Protein 4ROC (pdb70)

B-factor: mean 62.16, std 26.61, range [29.13, 168.46]

InterPro domains:
  IPR000812 Transcription factor TFIIB [PTHR11618] (6-241)
  IPR013137 Zinc finger, TFIIB-type [PF08271] (6-37)
  IPR013137 Zinc finger, TFIIB-type [PS51134] (2-36)
  IPR036915 Cyclin-like superfamily [SSF47954] (71-166)
  IPR054078 BRF2-like, C-terminal [PF21886] (168-305)

GO terms:
  GO:0001006 RNA polymerase III type 3 promoter sequence-specific DNA binding (F, IDA)
  GO:0034599 cellular response to oxidative stress (P, IMP)
  GO:0000126 transcription factor TFIIIB complex (C, IMP)
  GO:0006359 regulation of transcription by RNA polymerase III (P, IMP)
  GO:0005654 nucleoplasm (C, TAS)
  GO:0005515 protein binding (F, IPI)
  GO:0005730 nucleolus (C, IDA)
  GO:0045945 positive regulation of transcription by RNA polymerase III (P, IDA)

Structure (mmCIF, N/CA/C/O backbone):
data_4ROC
#
_entry.id   4ROC
#
_cell.length_a   77.276
_cell.length_b   89.911
_cell.length_c   102.462
_cell.angle_alpha   90.00
_cell.angle_beta   90.00
_cell.angle_gamma   90.00
#
_symmetry.space_group_name_H-M   'P 21 21 21'
#
loop_
_entity.id
_entity.type
_entity.pdbx_description
1 polymer 'Transcription factor IIIB 50 kDa subunit'
2 polymer 'TATA-box-binding protein'
3 polymer 'Template strand'
4 polymer 'Non-template strand'
5 non-polymer 'MAGNESIUM ION'
6 water water
#
loop_
_atom_site.group_PDB
_atom_site.id
_atom_site.type_symbol
_atom_site.label_atom_id
_atom_site.label_alt_id
_atom_site.label_comp_id
_atom_site.label_asym_id
_atom_site.label_entity_id
_atom_site.label_seq_id
_atom_site.pdbx_PDB_ins_code
_atom_site.Cartn_x
_atom_site.Cartn_y
_atom_site.Cartn_z
_atom_site.occupancy
_atom_site.B_iso_or_equiv
_atom_site.auth_seq_id
_atom_site.auth_comp_id
_atom_site.auth_asym_id
_atom_site.auth_atom_id
_atom_site.pdbx_PDB_model_num
ATOM 1 N N . VAL A 1 6 ? -14.995 -8.052 1.240 1.00 110.72 65 VAL A N 1
ATOM 2 C CA . VAL A 1 6 ? -16.069 -7.736 0.298 1.00 113.93 65 VAL A CA 1
ATOM 3 C C . VAL A 1 6 ? -16.491 -6.242 0.445 1.00 115.67 65 VAL A C 1
ATOM 4 O O . VAL A 1 6 ? -17.136 -5.700 -0.456 1.00 117.61 65 VAL A O 1
ATOM 8 N N . SER A 1 7 ? -16.092 -5.587 1.562 1.00 108.03 66 SER A N 1
ATOM 9 C CA . SER A 1 7 ? -16.385 -4.182 1.891 1.00 105.60 66 SER A CA 1
ATOM 10 C C . SER A 1 7 ? -15.895 -3.220 0.793 1.00 106.85 66 SER A C 1
ATOM 11 O O . SER A 1 7 ? -14.756 -3.349 0.332 1.00 105.17 66 SER A O 1
ATOM 14 N N . ARG A 1 8 ? -16.757 -2.254 0.391 1.00 102.45 67 ARG A N 1
ATOM 15 C CA . ARG A 1 8 ? -16.467 -1.250 -0.644 1.00 101.28 67 ARG A CA 1
ATOM 16 C C . ARG A 1 8 ? -15.211 -0.420 -0.312 1.00 98.33 67 ARG A C 1
ATOM 17 O O . ARG A 1 8 ? -14.431 -0.115 -1.217 1.00 97.48 67 ARG A O 1
ATOM 25 N N . SER A 1 9 ? -15.004 -0.085 0.976 1.00 89.85 68 SER A N 1
ATOM 26 C CA . SER A 1 9 ? -13.826 0.669 1.408 1.00 85.41 68 SER A CA 1
ATOM 27 C C . SER A 1 9 ? -12.578 -0.234 1.477 1.00 85.96 68 SER A C 1
ATOM 28 O O . SER A 1 9 ? -11.461 0.282 1.400 1.00 83.60 68 SER A O 1
ATOM 31 N N . GLN A 1 10 ? -12.769 -1.568 1.634 1.00 82.51 69 GLN A N 1
ATOM 32 C CA . GLN A 1 10 ? -11.670 -2.544 1.681 1.00 80.70 69 GLN A CA 1
ATOM 33 C C . GLN A 1 10 ? -11.158 -2.806 0.262 1.00 83.58 69 GLN A C 1
ATOM 34 O O . GLN A 1 10 ? -9.941 -2.818 0.049 1.00 80.76 69 GLN A O 1
ATOM 40 N N . GLN A 1 11 ? -12.095 -2.996 -0.700 1.00 81.74 70 GLN A N 1
ATOM 41 C CA . GLN A 1 11 ? -11.816 -3.217 -2.124 1.00 83.12 70 GLN A CA 1
ATOM 42 C C . GLN A 1 11 ? -11.040 -2.027 -2.688 1.00 82.53 70 GLN A C 1
ATOM 43 O O . GLN A 1 11 ? -10.038 -2.219 -3.373 1.00 81.16 70 GLN A O 1
ATOM 49 N N . ARG A 1 12 ? -11.489 -0.800 -2.351 1.00 77.56 71 ARG A N 1
ATOM 50 C CA . ARG A 1 12 ? -10.867 0.470 -2.743 1.00 76.34 71 ARG A CA 1
ATOM 51 C C . ARG A 1 12 ? -9.456 0.580 -2.140 1.00 75.31 71 ARG A C 1
ATOM 52 O O . ARG A 1 12 ? -8.542 1.042 -2.819 1.00 74.89 71 ARG A O 1
ATOM 60 N N . GLY A 1 13 ? -9.306 0.129 -0.889 1.00 68.51 72 GLY A N 1
ATOM 61 C CA . GLY A 1 13 ? -8.045 0.116 -0.155 1.00 63.99 72 GLY A CA 1
ATOM 62 C C . GLY A 1 13 ? -7.020 -0.826 -0.759 1.00 67.59 72 GLY A C 1
ATOM 63 O O . GLY A 1 13 ? -5.865 -0.434 -0.957 1.00 64.51 72 GLY A O 1
ATOM 64 N N . LEU A 1 14 ? -7.444 -2.069 -1.097 1.00 67.20 73 LEU A N 1
ATOM 65 C CA . LEU A 1 14 ? -6.570 -3.089 -1.704 1.00 68.12 73 LEU A CA 1
ATOM 66 C C . LEU A 1 14 ? -6.086 -2.645 -3.086 1.00 72.29 73 LEU A C 1
ATOM 67 O O . LEU A 1 14 ? -4.924 -2.875 -3.430 1.00 70.24 73 LEU A O 1
ATOM 72 N N . ARG A 1 15 ? -6.965 -1.955 -3.843 1.00 70.59 74 ARG A N 1
ATOM 73 C CA . ARG A 1 15 ? -6.648 -1.398 -5.157 1.00 72.08 74 ARG A CA 1
ATOM 74 C C . ARG A 1 15 ? -5.633 -0.270 -5.002 1.00 72.05 74 ARG A C 1
ATOM 75 O O . ARG A 1 15 ? -4.689 -0.205 -5.780 1.00 72.04 74 ARG A O 1
ATOM 83 N N . ARG A 1 16 ? -5.805 0.590 -3.977 1.00 65.54 75 ARG A N 1
ATOM 84 C CA . ARG A 1 16 ? -4.891 1.696 -3.699 1.00 63.23 75 ARG A CA 1
ATOM 85 C C . ARG A 1 16 ? -3.507 1.174 -3.272 1.00 63.61 75 ARG A C 1
ATOM 86 O O . ARG A 1 16 ? -2.497 1.772 -3.648 1.00 62.98 75 ARG A O 1
ATOM 94 N N . VAL A 1 17 ? -3.465 0.055 -2.509 1.00 57.39 76 VAL A N 1
ATOM 95 C CA . VAL A 1 17 ? -2.218 -0.581 -2.046 1.00 54.81 76 VAL A CA 1
ATOM 96 C C . VAL A 1 17 ? -1.374 -0.984 -3.266 1.00 60.48 76 VAL A C 1
ATOM 97 O O . VAL A 1 17 ? -0.195 -0.625 -3.341 1.00 57.62 76 VAL A O 1
ATOM 101 N N . ARG A 1 18 ? -2.013 -1.681 -4.236 1.00 62.06 77 ARG A N 1
ATOM 102 C CA . ARG A 1 18 ? -1.407 -2.160 -5.481 1.00 65.24 77 ARG A CA 1
ATOM 103 C C . ARG A 1 18 ? -0.903 -0.997 -6.347 1.00 71.96 77 ARG A C 1
ATOM 104 O O . ARG A 1 18 ? 0.211 -1.075 -6.878 1.00 72.39 77 ARG A O 1
ATOM 112 N N . ASP A 1 19 ? -1.709 0.085 -6.462 1.00 69.18 78 ASP A N 1
ATOM 113 C CA . ASP A 1 19 ? -1.359 1.277 -7.238 1.00 70.05 78 ASP A CA 1
ATOM 114 C C . ASP A 1 19 ? -0.154 1.991 -6.627 1.00 69.64 78 ASP A C 1
ATOM 115 O O . ASP A 1 19 ? 0.695 2.471 -7.380 1.00 70.73 78 ASP A O 1
ATOM 120 N N . LEU A 1 20 ? -0.056 2.032 -5.277 1.00 61.35 79 LEU A N 1
ATOM 121 C CA . LEU A 1 20 ? 1.073 2.675 -4.598 1.00 57.81 79 LEU A CA 1
ATOM 122 C C . LEU A 1 20 ? 2.374 1.908 -4.881 1.00 61.73 79 LEU A C 1
ATOM 123 O O . LEU A 1 20 ? 3.370 2.541 -5.242 1.00 62.01 79 LEU A O 1
ATOM 128 N N . CYS A 1 21 ? 2.342 0.557 -4.798 1.00 57.61 80 CYS A N 1
ATOM 129 C CA . CYS A 1 21 ? 3.492 -0.316 -5.085 1.00 57.54 80 CYS A CA 1
ATOM 130 C C . CYS A 1 21 ? 3.998 -0.137 -6.533 1.00 64.65 80 CYS A C 1
ATOM 131 O O . CYS A 1 21 ? 5.210 -0.131 -6.761 1.00 63.75 80 CYS A O 1
ATOM 134 N N . ARG A 1 22 ? 3.073 0.014 -7.497 1.00 65.22 81 ARG A N 1
ATOM 135 C CA . ARG A 1 22 ? 3.411 0.165 -8.916 1.00 69.03 81 ARG A CA 1
ATOM 136 C C . ARG A 1 22 ? 4.012 1.551 -9.196 1.00 73.48 81 ARG A C 1
ATOM 137 O O . ARG A 1 22 ? 4.967 1.654 -9.964 1.00 75.24 81 ARG A O 1
ATOM 145 N N . VAL A 1 23 ? 3.489 2.594 -8.537 1.00 68.32 82 VAL A N 1
ATOM 146 C CA . VAL A 1 23 ? 3.979 3.972 -8.642 1.00 68.83 82 VAL A CA 1
ATOM 147 C C . VAL A 1 23 ? 5.408 4.054 -8.061 1.00 68.01 82 VAL A C 1
ATOM 148 O O . VAL A 1 23 ? 6.285 4.691 -8.654 1.00 68.30 82 VAL A O 1
ATOM 152 N N . LEU A 1 24 ? 5.640 3.352 -6.940 1.00 60.66 83 LEU A N 1
ATOM 153 C CA . LEU A 1 24 ? 6.929 3.307 -6.251 1.00 58.22 83 LEU A CA 1
ATOM 154 C C . LEU A 1 24 ? 7.962 2.411 -6.947 1.00 63.10 83 LEU A C 1
ATOM 155 O O . LEU A 1 24 ? 9.129 2.451 -6.559 1.00 61.23 83 LEU A O 1
ATOM 160 N N . GLN A 1 25 ? 7.549 1.631 -7.980 1.00 63.18 84 GLN A N 1
ATOM 161 C CA . GLN A 1 25 ? 8.383 0.708 -8.772 1.00 65.98 84 GLN A CA 1
ATOM 162 C C . GLN A 1 25 ? 9.096 -0.324 -7.869 1.00 68.72 84 GLN A C 1
ATOM 163 O O . GLN A 1 25 ? 10.264 -0.674 -8.085 1.00 70.50 84 GLN A O 1
ATOM 169 N N . LEU A 1 26 ? 8.361 -0.806 -6.856 1.00 61.57 85 LEU A N 1
ATOM 170 C CA . LEU A 1 26 ? 8.801 -1.804 -5.888 1.00 58.74 85 LEU A CA 1
ATOM 171 C C . LEU A 1 26 ? 8.954 -3.179 -6.538 1.00 67.39 85 LEU A C 1
ATOM 172 O O . LEU A 1 26 ? 8.192 -3.471 -7.470 1.00 69.84 85 LEU A O 1
ATOM 177 N N . PRO A 1 27 ? 9.828 -4.078 -6.004 1.00 65.09 86 PRO A N 1
ATOM 178 C CA . PRO A 1 27 ? 9.905 -5.450 -6.545 1.00 68.52 86 PRO A CA 1
ATOM 179 C C . PRO A 1 27 ? 8.528 -6.153 -6.515 1.00 75.53 86 PRO A C 1
ATOM 180 O O . PRO A 1 27 ? 7.669 -5.749 -5.715 1.00 73.47 86 PRO A O 1
ATOM 184 N N . PRO A 1 28 ? 8.270 -7.148 -7.415 1.00 75.85 87 PRO A N 1
ATOM 185 C CA . PRO A 1 28 ? 6.911 -7.735 -7.523 1.00 77.24 87 PRO A CA 1
ATOM 186 C C . PRO A 1 28 ? 6.316 -8.377 -6.262 1.00 77.92 87 PRO A C 1
ATOM 187 O O . PRO A 1 28 ? 5.090 -8.368 -6.116 1.00 78.06 87 PRO A O 1
ATOM 191 N N . THR A 1 29 ? 7.160 -8.923 -5.370 1.00 71.47 88 THR A N 1
ATOM 192 C CA . THR A 1 29 ? 6.743 -9.619 -4.142 1.00 69.34 88 THR A CA 1
ATOM 193 C C . THR A 1 29 ? 6.155 -8.694 -3.076 1.00 68.04 88 THR A C 1
ATOM 194 O O . THR A 1 29 ? 5.388 -9.156 -2.226 1.00 67.51 88 THR A O 1
ATOM 198 N N . PHE A 1 30 ? 6.541 -7.406 -3.094 1.00 60.76 89 PHE A N 1
ATOM 199 C CA . PHE A 1 30 ? 6.122 -6.405 -2.108 1.00 56.32 89 PHE A CA 1
ATOM 200 C C . PHE A 1 30 ? 4.598 -6.176 -2.102 1.00 59.47 89 PHE A C 1
ATOM 201 O O . PHE A 1 30 ? 4.004 -6.070 -1.027 1.00 57.64 89 PHE A O 1
ATOM 209 N N . GLU A 1 31 ? 3.982 -6.117 -3.290 1.00 58.86 90 GLU A N 1
ATOM 210 C CA . GLU A 1 31 ? 2.544 -5.895 -3.493 1.00 60.44 90 GLU A CA 1
ATOM 211 C C . GLU A 1 31 ? 1.673 -6.883 -2.681 1.00 63.01 90 GLU A C 1
ATOM 212 O O . GLU A 1 31 ? 0.813 -6.440 -1.924 1.00 60.46 90 GLU A O 1
ATOM 218 N N . ASP A 1 32 ? 1.927 -8.201 -2.827 1.00 59.99 91 ASP A N 1
ATOM 219 C CA . ASP A 1 32 ? 1.210 -9.280 -2.147 1.00 61.20 91 ASP A CA 1
ATOM 220 C C . ASP A 1 32 ? 1.256 -9.152 -0.608 1.00 61.63 91 ASP A C 1
ATOM 221 O O . ASP A 1 32 ? 0.204 -9.209 0.039 1.00 60.87 91 ASP A O 1
ATOM 226 N N . THR A 1 33 ? 2.463 -8.933 -0.040 1.00 55.10 92 THR A N 1
ATOM 227 C CA . THR A 1 33 ? 2.711 -8.786 1.396 1.00 51.61 92 THR A CA 1
ATOM 228 C C . THR A 1 33 ? 1.930 -7.596 1.976 1.00 52.99 92 THR A C 1
ATOM 229 O O . THR A 1 33 ? 1.328 -7.724 3.040 1.00 51.95 92 THR A O 1
ATOM 233 N N . ALA A 1 34 ? 1.957 -6.448 1.277 1.00 48.25 93 ALA A N 1
ATOM 234 C CA . ALA A 1 34 ? 1.284 -5.229 1.693 1.00 46.32 93 ALA A CA 1
ATOM 235 C C . ALA A 1 34 ? -0.240 -5.384 1.632 1.00 49.35 93 ALA A C 1
ATOM 236 O O . ALA A 1 34 ? -0.923 -4.869 2.513 1.00 46.26 93 ALA A O 1
ATOM 238 N N . VAL A 1 35 ? -0.756 -6.118 0.626 1.00 50.25 94 VAL A N 1
ATOM 239 C CA . VAL A 1 35 ? -2.191 -6.408 0.441 1.00 53.16 94 VAL A CA 1
ATOM 240 C C . VAL A 1 35 ? -2.675 -7.281 1.630 1.00 60.41 94 VAL A C 1
ATOM 241 O O . VAL A 1 35 ? -3.768 -7.056 2.165 1.00 61.29 94 VAL A O 1
ATOM 245 N N . ALA A 1 36 ? -1.851 -8.280 2.022 1.00 57.10 95 ALA A N 1
ATOM 246 C CA . ALA A 1 36 ? -2.154 -9.194 3.122 1.00 57.43 95 ALA A CA 1
ATOM 247 C C . ALA A 1 36 ? -2.170 -8.453 4.468 1.00 58.43 95 ALA A C 1
ATOM 248 O O . ALA A 1 36 ? -2.985 -8.798 5.326 1.00 59.26 95 ALA A O 1
ATOM 250 N N . TYR A 1 37 ? -1.302 -7.424 4.643 1.00 51.78 96 TYR A N 1
ATOM 251 C CA . TYR A 1 37 ? -1.263 -6.622 5.872 1.00 50.00 96 TYR A CA 1
ATOM 252 C C . TYR A 1 37 ? -2.516 -5.761 5.990 1.00 53.74 96 TYR A C 1
ATOM 253 O O . TYR A 1 37 ? -3.057 -5.617 7.087 1.00 52.75 96 TYR A O 1
ATOM 262 N N . TYR A 1 38 ? -2.977 -5.196 4.856 1.00 50.52 97 TYR A N 1
ATOM 263 C CA . TYR A 1 38 ? -4.183 -4.372 4.793 1.00 50.29 97 TYR A CA 1
ATOM 264 C C . TYR A 1 38 ? -5.415 -5.226 5.139 1.00 55.57 97 TYR A C 1
ATOM 265 O O . TYR A 1 38 ? -6.293 -4.757 5.881 1.00 55.39 97 TYR A O 1
ATOM 274 N N . GLN A 1 39 ? -5.453 -6.487 4.639 1.00 53.08 98 GLN A N 1
ATOM 275 C CA . GLN A 1 39 ? -6.535 -7.448 4.905 1.00 56.01 98 GLN A CA 1
ATOM 276 C C . GLN A 1 39 ? -6.547 -7.832 6.384 1.00 60.35 98 GLN A C 1
ATOM 277 O O . GLN A 1 39 ? -7.608 -7.851 7.004 1.00 61.08 98 GLN A O 1
ATOM 283 N N . GLN A 1 40 ? -5.358 -8.124 6.945 1.00 56.29 99 GLN A N 1
ATOM 284 C CA . GLN A 1 40 ? -5.146 -8.471 8.353 1.00 56.68 99 GLN A CA 1
ATOM 285 C C . GLN A 1 40 ? -5.651 -7.336 9.254 1.00 61.30 99 GLN A C 1
ATOM 286 O O . GLN A 1 40 ? -6.360 -7.590 10.231 1.00 63.05 99 GLN A O 1
ATOM 292 N N . ALA A 1 41 ? -5.305 -6.083 8.885 1.00 55.40 100 ALA A N 1
ATOM 293 C CA . ALA A 1 41 ? -5.718 -4.859 9.560 1.00 53.47 100 ALA A CA 1
ATOM 294 C C . ALA A 1 41 ? -7.221 -4.746 9.586 1.00 60.26 100 ALA A C 1
ATOM 295 O O . ALA A 1 41 ? -7.783 -4.528 10.653 1.00 59.88 100 ALA A O 1
ATOM 297 N N . TYR A 1 42 ? -7.877 -4.954 8.427 1.00 61.00 101 TYR A N 1
ATOM 298 C CA . TYR A 1 42 ? -9.328 -4.836 8.264 1.00 64.74 101 TYR A CA 1
ATOM 299 C C . TYR A 1 42 ? -10.153 -5.847 9.089 1.00 71.07 101 TYR A C 1
ATOM 300 O O . TYR A 1 42 ? -11.342 -5.598 9.308 1.00 72.61 101 TYR A O 1
ATOM 309 N N . ARG A 1 43 ? -9.540 -6.954 9.558 1.00 67.20 102 ARG A N 1
ATOM 310 C CA . ARG A 1 43 ? -10.239 -7.944 10.387 1.00 69.79 102 ARG A CA 1
ATOM 311 C C . ARG A 1 43 ? -10.502 -7.389 11.794 1.00 72.11 102 ARG A C 1
ATOM 312 O O . ARG A 1 43 ? -11.400 -7.868 12.474 1.00 74.35 102 ARG A O 1
ATOM 320 N N . HIS A 1 44 ? -9.720 -6.386 12.232 1.00 65.20 103 HIS A N 1
ATOM 321 C CA . HIS A 1 44 ? -9.915 -5.788 13.548 1.00 64.70 103 HIS A CA 1
ATOM 322 C C . HIS A 1 44 ? -11.034 -4.760 13.482 1.00 68.91 103 HIS A C 1
ATOM 323 O O . HIS A 1 44 ? -11.090 -3.964 12.538 1.00 67.71 103 HIS A O 1
ATOM 330 N N . SER A 1 45 ? -11.950 -4.819 14.471 1.00 66.92 104 SER A N 1
ATOM 331 C CA . SER A 1 45 ? -13.128 -3.960 14.605 1.00 67.92 104 SER A CA 1
ATOM 332 C C . SER A 1 45 ? -12.750 -2.467 14.710 1.00 67.86 104 SER A C 1
ATOM 333 O O . SER A 1 45 ? -13.456 -1.626 14.151 1.00 66.74 104 SER A O 1
ATOM 336 N N . GLY A 1 46 ? -11.638 -2.173 15.384 1.00 62.88 105 GLY A N 1
ATOM 337 C CA . GLY A 1 46 ? -11.106 -0.823 15.535 1.00 60.93 105 GLY A CA 1
ATOM 338 C C . GLY A 1 46 ? -10.736 -0.158 14.216 1.00 63.56 105 GLY A C 1
ATOM 339 O O . GLY A 1 46 ? -10.830 1.068 14.093 1.00 62.84 105 GLY A O 1
ATOM 340 N N . ILE A 1 47 ? -10.325 -0.970 13.214 1.00 59.56 106 ILE A N 1
ATOM 341 C CA . ILE A 1 47 ? -9.961 -0.524 11.857 1.00 57.39 106 ILE A CA 1
ATOM 342 C C . ILE A 1 47 ? -11.238 -0.452 11.001 1.00 62.60 106 ILE A C 1
ATOM 343 O O . ILE A 1 47 ? -11.434 0.528 10.283 1.00 61.68 106 ILE A O 1
ATOM 348 N N . ARG A 1 48 ? -12.108 -1.473 11.099 1.00 61.54 107 ARG A N 1
ATOM 349 C CA . ARG A 1 48 ? -13.386 -1.516 10.391 1.00 63.40 107 ARG A CA 1
ATOM 350 C C . ARG A 1 48 ? -14.255 -0.301 10.706 1.00 66.02 107 ARG A C 1
ATOM 351 O O . ARG A 1 48 ? -14.903 0.221 9.802 1.00 66.47 107 ARG A O 1
ATOM 359 N N . ALA A 1 49 ? -14.268 0.159 11.981 1.00 61.27 108 ALA A N 1
ATOM 360 C CA . ALA A 1 49 ? -15.091 1.305 12.404 1.00 60.95 108 ALA A CA 1
ATOM 361 C C . ALA A 1 49 ? -14.379 2.672 12.232 1.00 59.66 108 ALA A C 1
ATOM 362 O O . ALA A 1 49 ? -15.009 3.707 12.465 1.00 60.39 108 ALA A O 1
ATOM 364 N N . ALA A 1 50 ? -13.112 2.683 11.782 1.00 51.25 109 ALA A N 1
ATOM 365 C CA . ALA A 1 50 ? -12.327 3.915 11.615 1.00 48.77 109 ALA A CA 1
ATOM 366 C C . ALA A 1 50 ? -12.822 4.801 10.463 1.00 53.06 109 ALA A C 1
ATOM 367 O O . ALA A 1 50 ? -13.547 4.334 9.566 1.00 54.71 109 ALA A O 1
ATOM 369 N N . ARG A 1 51 ? -12.450 6.101 10.528 1.00 48.63 110 ARG A N 1
ATOM 370 C CA . ARG A 1 51 ? -12.760 7.119 9.509 1.00 50.04 110 ARG A CA 1
ATOM 371 C C . ARG A 1 51 ? -12.175 6.710 8.163 1.00 54.51 110 ARG A C 1
ATOM 372 O O . ARG A 1 51 ? -11.130 6.053 8.131 1.00 53.07 110 ARG A O 1
ATOM 380 N N . LEU A 1 52 ? -12.807 7.133 7.059 1.00 53.48 111 LEU A N 1
ATOM 381 C CA . LEU A 1 52 ? -12.305 6.818 5.719 1.00 53.67 111 LEU A CA 1
ATOM 382 C C . LEU A 1 52 ? -10.865 7.388 5.507 1.00 57.03 111 LEU A C 1
ATOM 383 O O . LEU A 1 52 ? -10.054 6.728 4.848 1.00 56.54 111 LEU A O 1
ATOM 388 N N . GLN A 1 53 ? -10.530 8.535 6.162 1.00 51.08 112 GLN A N 1
ATOM 389 C CA . GLN A 1 53 ? -9.216 9.179 6.116 1.00 48.93 112 GLN A CA 1
ATOM 390 C C . GLN A 1 53 ? -8.142 8.238 6.719 1.00 51.65 112 GLN A C 1
ATOM 391 O O . GLN A 1 53 ? -7.025 8.155 6.179 1.00 51.04 112 GLN A O 1
ATOM 397 N N . LYS A 1 54 ? -8.487 7.511 7.815 1.00 47.36 113 LYS A N 1
ATOM 398 C CA . LYS A 1 54 ? -7.572 6.544 8.439 1.00 45.23 113 LYS A CA 1
ATOM 399 C C . LYS A 1 54 ? -7.373 5.355 7.491 1.00 50.89 113 LYS A C 1
ATOM 400 O O . LYS A 1 54 ? -6.256 4.857 7.359 1.00 50.82 113 LYS A O 1
ATOM 406 N N . LYS A 1 55 ? -8.451 4.910 6.833 1.00 49.77 114 LYS A N 1
ATOM 407 C CA . LYS A 1 55 ? -8.428 3.789 5.890 1.00 50.22 114 LYS A CA 1
ATOM 408 C C . LYS A 1 55 ? -7.597 4.138 4.665 1.00 55.26 114 LYS A C 1
ATOM 409 O O . LYS A 1 55 ? -6.952 3.254 4.099 1.00 56.92 114 LYS A O 1
ATOM 415 N N . GLU A 1 56 ? -7.546 5.428 4.309 1.00 51.10 115 GLU A N 1
ATOM 416 C CA . GLU A 1 56 ? -6.719 5.952 3.222 1.00 51.49 115 GLU A CA 1
ATOM 417 C C . GLU A 1 56 ? -5.222 5.904 3.597 1.00 52.64 115 GLU A C 1
ATOM 418 O O . GLU A 1 56 ? -4.432 5.392 2.809 1.00 53.17 115 GLU A O 1
ATOM 424 N N . VAL A 1 57 ? -4.832 6.404 4.793 1.00 46.86 116 VAL A N 1
ATOM 425 C CA . VAL A 1 57 ? -3.424 6.396 5.216 1.00 45.21 116 VAL A CA 1
ATOM 426 C C . VAL A 1 57 ? -2.958 4.961 5.549 1.00 48.22 116 VAL A C 1
ATOM 427 O O . VAL A 1 57 ? -1.764 4.680 5.384 1.00 46.10 116 VAL A O 1
ATOM 431 N N . LEU A 1 58 ? -3.894 4.052 5.945 1.00 44.95 117 LEU A N 1
ATOM 432 C CA . LEU A 1 58 ? -3.589 2.644 6.260 1.00 44.28 117 LEU A CA 1
ATOM 433 C C . LEU A 1 58 ? -2.937 1.964 5.054 1.00 46.81 117 LEU A C 1
ATOM 434 O O . LEU A 1 58 ? -2.073 1.109 5.227 1.00 45.57 117 LEU A O 1
ATOM 439 N N . VAL A 1 59 ? -3.322 2.389 3.839 1.00 43.74 118 VAL A N 1
ATOM 440 C CA . VAL A 1 59 ? -2.741 1.933 2.571 1.00 45.10 118 VAL A CA 1
ATOM 441 C C . VAL A 1 59 ? -1.215 2.152 2.622 1.00 46.38 118 VAL A C 1
ATOM 442 O O . VAL A 1 59 ? -0.447 1.243 2.280 1.00 45.67 118 VAL A O 1
ATOM 446 N N . GLY A 1 60 ? -0.817 3.349 3.073 1.00 41.05 119 GLY A N 1
ATOM 447 C CA . GLY A 1 60 ? 0.579 3.757 3.180 1.00 39.61 119 GLY A CA 1
ATOM 448 C C . GLY A 1 60 ? 1.333 3.031 4.262 1.00 42.55 119 GLY A C 1
ATOM 449 O O . GLY A 1 60 ? 2.502 2.705 4.069 1.00 41.27 119 GLY A O 1
ATOM 450 N N . CYS A 1 61 ? 0.674 2.791 5.421 1.00 41.53 120 CYS A N 1
ATOM 451 C CA . CYS A 1 61 ? 1.250 2.067 6.572 1.00 41.53 120 CYS A CA 1
ATOM 452 C C . CYS A 1 61 ? 1.642 0.639 6.188 1.00 45.20 120 CYS A C 1
ATOM 453 O O . CYS A 1 61 ? 2.739 0.176 6.527 1.00 43.94 120 CYS A O 1
ATOM 456 N N . CYS A 1 62 ? 0.756 -0.047 5.468 1.00 42.76 121 CYS A N 1
ATOM 457 C CA . CYS A 1 62 ? 0.951 -1.431 5.038 1.00 43.86 121 CYS A CA 1
ATOM 458 C C . CYS A 1 62 ? 2.096 -1.572 4.024 1.00 44.51 121 CYS A C 1
ATOM 459 O O . CYS A 1 62 ? 2.872 -2.520 4.114 1.00 43.06 121 CYS A O 1
ATOM 462 N N . VAL A 1 63 ? 2.254 -0.590 3.130 1.00 40.39 122 VAL A N 1
ATOM 463 C CA . VAL A 1 63 ? 3.339 -0.569 2.146 1.00 40.89 122 VAL A CA 1
ATOM 464 C C . VAL A 1 63 ? 4.656 -0.212 2.856 1.00 43.27 122 VAL A C 1
ATOM 465 O O . VAL A 1 63 ? 5.677 -0.828 2.550 1.00 44.95 122 VAL A O 1
ATOM 469 N N . LEU A 1 64 ? 4.629 0.743 3.808 1.00 38.44 123 LEU A N 1
ATOM 470 C CA . LEU A 1 64 ? 5.811 1.147 4.569 1.00 37.89 123 LEU A CA 1
ATOM 471 C C . LEU A 1 64 ? 6.345 -0.016 5.398 1.00 41.04 123 LEU A C 1
ATOM 472 O O . LEU A 1 64 ? 7.541 -0.257 5.341 1.00 40.29 123 LEU A O 1
ATOM 477 N N . ILE A 1 65 ? 5.465 -0.764 6.116 1.00 39.27 124 ILE A N 1
ATOM 478 C CA . ILE A 1 65 ? 5.856 -1.942 6.903 1.00 39.29 124 ILE A CA 1
ATOM 479 C C . ILE A 1 65 ? 6.572 -2.959 5.977 1.00 42.45 124 ILE A C 1
ATOM 480 O O . ILE A 1 65 ? 7.643 -3.452 6.332 1.00 40.67 124 ILE A O 1
ATOM 485 N N . THR A 1 66 ? 5.986 -3.237 4.790 1.00 40.39 125 THR A N 1
ATOM 486 C CA . THR A 1 66 ? 6.560 -4.152 3.809 1.00 41.73 125 THR A CA 1
ATOM 487 C C . THR A 1 66 ? 7.970 -3.674 3.407 1.00 43.49 125 THR A C 1
ATOM 488 O O . THR A 1 66 ? 8.910 -4.473 3.425 1.00 43.51 125 THR A O 1
ATOM 492 N N . CYS A 1 67 ? 8.115 -2.369 3.101 1.00 38.85 126 CYS A N 1
ATOM 493 C CA . CYS A 1 67 ? 9.391 -1.764 2.710 1.00 38.30 126 CYS A CA 1
ATOM 494 C C . CYS A 1 67 ? 10.420 -1.809 3.820 1.00 39.97 126 CYS A C 1
ATOM 495 O O . CYS A 1 67 ? 11.580 -2.130 3.543 1.00 38.50 126 CYS A O 1
ATOM 498 N N . ARG A 1 68 ? 9.998 -1.575 5.071 1.00 37.79 127 ARG A N 1
ATOM 499 C CA . ARG A 1 68 ? 10.899 -1.646 6.229 1.00 37.84 127 ARG A CA 1
ATOM 500 C C . ARG A 1 68 ? 11.456 -3.055 6.456 1.00 42.30 127 ARG A C 1
ATOM 501 O O . ARG A 1 68 ? 12.637 -3.195 6.811 1.00 40.86 127 ARG A O 1
ATOM 509 N N . GLN A 1 69 ? 10.623 -4.107 6.210 1.00 40.44 128 GLN A N 1
ATOM 510 C CA . GLN A 1 69 ? 11.058 -5.487 6.389 1.00 40.81 128 GLN A CA 1
ATOM 511 C C . GLN A 1 69 ? 12.070 -5.867 5.310 1.00 44.17 128 GLN A C 1
ATOM 512 O O . GLN A 1 69 ? 12.976 -6.655 5.604 1.00 44.91 128 GLN A O 1
ATOM 518 N N . HIS A 1 70 ? 12.002 -5.228 4.115 1.00 39.51 129 HIS A N 1
ATOM 519 C CA . HIS A 1 70 ? 12.968 -5.503 3.035 1.00 41.19 129 HIS A CA 1
ATOM 520 C C . HIS A 1 70 ? 14.076 -4.430 2.922 1.00 44.81 129 HIS A C 1
ATOM 521 O O . HIS A 1 70 ? 14.798 -4.400 1.916 1.00 45.36 129 HIS A O 1
ATOM 528 N N . ASN A 1 71 ? 14.216 -3.556 3.933 1.00 40.58 130 ASN A N 1
ATOM 529 C CA . ASN A 1 71 ? 15.223 -2.476 3.949 1.00 40.45 130 ASN A CA 1
ATOM 530 C C . ASN A 1 71 ? 15.084 -1.506 2.750 1.00 44.52 130 ASN A C 1
ATOM 531 O O . ASN A 1 71 ? 16.075 -0.889 2.351 1.00 44.47 130 ASN A O 1
ATOM 536 N N . TRP A 1 72 ? 13.872 -1.407 2.159 1.00 41.56 131 TRP A N 1
ATOM 537 C CA . TRP A 1 72 ? 13.580 -0.486 1.058 1.00 43.21 131 TRP A CA 1
ATOM 538 C C . TRP A 1 72 ? 13.413 0.895 1.717 1.00 46.68 131 TRP A C 1
ATOM 539 O O . TRP A 1 72 ? 12.573 1.020 2.598 1.00 46.77 131 TRP A O 1
ATOM 550 N N . PRO A 1 73 ? 14.249 1.906 1.391 1.00 44.42 132 PRO A N 1
ATOM 551 C CA . PRO A 1 73 ? 14.267 3.152 2.187 1.00 43.61 132 PRO A CA 1
ATOM 552 C C . PRO A 1 73 ? 13.198 4.209 1.878 1.00 50.39 132 PRO A C 1
ATOM 553 O O . PRO A 1 73 ? 13.501 5.364 1.598 1.00 54.43 132 PRO A O 1
ATOM 557 N N . LEU A 1 74 ? 11.964 3.850 2.092 1.00 45.18 133 LEU A N 1
ATOM 558 C CA . LEU A 1 74 ? 10.836 4.732 1.907 1.00 43.43 133 LEU A CA 1
ATOM 559 C C . LEU A 1 74 ? 10.628 5.518 3.212 1.00 43.57 133 LEU A C 1
ATOM 560 O O . LEU A 1 74 ? 10.640 4.922 4.282 1.00 43.97 133 LEU A O 1
ATOM 565 N N . THR A 1 75 ? 10.507 6.853 3.147 1.00 38.61 134 THR A N 1
ATOM 566 C CA . THR A 1 75 ? 10.286 7.636 4.369 1.00 36.72 134 THR A CA 1
ATOM 567 C C . THR A 1 75 ? 8.786 7.871 4.549 1.00 40.20 134 THR A C 1
ATOM 568 O O . THR A 1 75 ? 8.027 7.802 3.577 1.00 37.43 134 THR A O 1
ATOM 572 N N . MET A 1 76 ? 8.365 8.174 5.788 1.00 39.07 135 MET A N 1
ATOM 573 C CA . MET A 1 76 ? 6.958 8.451 6.116 1.00 39.25 135 MET A CA 1
ATOM 574 C C . MET A 1 76 ? 6.493 9.698 5.404 1.00 44.96 135 MET A C 1
ATOM 575 O O . MET A 1 76 ? 5.364 9.725 4.907 1.00 45.09 135 MET A O 1
ATOM 580 N N . GLY A 1 77 ? 7.398 10.674 5.292 1.00 42.69 136 GLY A N 1
ATOM 581 C CA . GLY A 1 77 ? 7.184 11.949 4.612 1.00 43.19 136 GLY A CA 1
ATOM 582 C C . GLY A 1 77 ? 6.922 11.772 3.131 1.00 46.50 136 GLY A C 1
ATOM 583 O O . GLY A 1 77 ? 5.968 12.344 2.598 1.00 45.81 136 GLY A O 1
ATOM 584 N N . ALA A 1 78 ? 7.723 10.924 2.473 1.00 42.70 137 ALA A N 1
ATOM 585 C CA . ALA A 1 78 ? 7.579 10.639 1.052 1.00 44.47 137 ALA A CA 1
ATOM 586 C C . ALA A 1 78 ? 6.246 9.967 0.752 1.00 46.77 137 ALA A C 1
ATOM 587 O O . ALA A 1 78 ? 5.618 10.361 -0.223 1.00 48.20 137 ALA A O 1
ATOM 589 N N . ILE A 1 79 ? 5.811 8.982 1.572 1.00 43.80 138 ILE A N 1
ATOM 590 C CA . ILE A 1 79 ? 4.522 8.266 1.423 1.00 45.05 138 ILE A CA 1
ATOM 591 C C . ILE A 1 79 ? 3.354 9.244 1.518 1.00 48.02 138 ILE A C 1
ATOM 592 O O . ILE A 1 79 ? 2.453 9.186 0.672 1.00 49.92 138 ILE A O 1
ATOM 597 N N . CYS A 1 80 ? 3.368 10.125 2.548 1.00 43.96 139 CYS A N 1
ATOM 598 C CA . CYS A 1 80 ? 2.328 11.134 2.790 1.00 46.12 139 CYS A CA 1
ATOM 599 C C . CYS A 1 80 ? 2.253 12.152 1.661 1.00 49.92 139 CYS A C 1
ATOM 600 O O . CYS A 1 80 ? 1.164 12.672 1.411 1.00 50.73 139 CYS A O 1
ATOM 603 N N . THR A 1 81 ? 3.396 12.457 0.996 1.00 46.26 140 THR A N 1
ATOM 604 C CA . THR A 1 81 ? 3.424 13.392 -0.132 1.00 48.89 140 THR A CA 1
ATOM 605 C C . THR A 1 81 ? 2.691 12.733 -1.316 1.00 54.20 140 THR A C 1
ATOM 606 O O . THR A 1 81 ? 1.824 13.366 -1.913 1.00 55.34 140 THR A O 1
ATOM 610 N N . LEU A 1 82 ? 3.015 11.459 -1.618 1.00 50.20 141 LEU A N 1
ATOM 611 C CA . LEU A 1 82 ? 2.392 10.686 -2.700 1.00 52.36 141 LEU A CA 1
ATOM 612 C C . LEU A 1 82 ? 0.906 10.411 -2.457 1.00 55.73 141 LEU A C 1
ATOM 613 O O . LEU A 1 82 ? 0.153 10.302 -3.416 1.00 57.77 141 LEU A O 1
ATOM 618 N N . LEU A 1 83 ? 0.504 10.222 -1.193 1.00 49.84 142 LEU A N 1
ATOM 619 C CA . LEU A 1 83 ? -0.881 9.934 -0.858 1.00 49.28 142 LEU A CA 1
ATOM 620 C C . LEU A 1 83 ? -1.685 11.198 -0.575 1.00 52.43 142 LEU A C 1
ATOM 621 O O . LEU A 1 83 ? -2.893 11.086 -0.367 1.00 53.25 142 LEU A O 1
ATOM 626 N N . TYR A 1 84 ? -1.039 12.398 -0.563 1.00 48.54 143 TYR A N 1
ATOM 627 C CA . TYR A 1 84 ? -1.682 13.693 -0.247 1.00 48.10 143 TYR A CA 1
ATOM 628 C C . TYR A 1 84 ? -2.362 13.563 1.116 1.00 52.17 143 TYR A C 1
ATOM 629 O O . TYR A 1 84 ? -3.530 13.921 1.296 1.00 53.04 143 TYR A O 1
ATOM 638 N N . ALA A 1 85 ? -1.621 12.983 2.062 1.00 48.85 144 ALA A N 1
ATOM 639 C CA . ALA A 1 85 ? -2.084 12.660 3.407 1.00 47.81 144 ALA A CA 1
ATOM 640 C C . ALA A 1 85 ? -1.403 13.486 4.476 1.00 52.34 144 ALA A C 1
ATOM 641 O O . ALA A 1 85 ? -0.252 13.884 4.325 1.00 52.05 144 ALA A O 1
ATOM 643 N N . ASP A 1 86 ? -2.103 13.683 5.574 1.00 49.11 145 ASP A N 1
ATOM 644 C CA . ASP A 1 86 ? -1.628 14.401 6.739 1.00 48.73 145 ASP A CA 1
ATOM 645 C C . ASP A 1 86 ? -0.638 13.492 7.502 1.00 49.14 145 ASP A C 1
ATOM 646 O O . ASP A 1 86 ? -0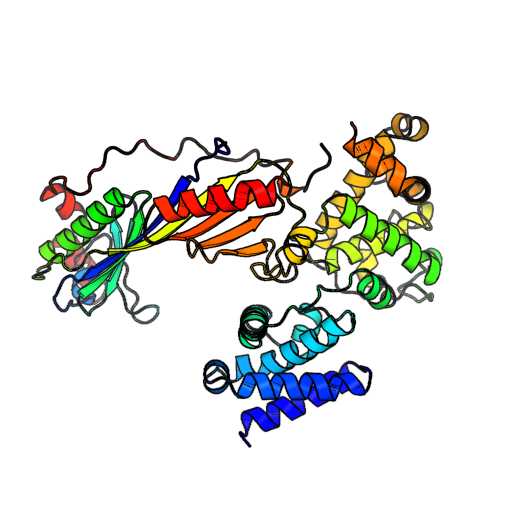.958 12.376 7.800 1.00 45.00 145 ASP A O 1
ATOM 651 N N . LEU A 1 87 ? 0.549 13.993 7.821 1.00 47.27 146 LEU A N 1
ATOM 652 C CA . LEU A 1 87 ? 1.581 13.204 8.495 1.00 46.54 146 LEU A CA 1
ATOM 653 C C . LEU A 1 87 ? 1.150 12.749 9.889 1.00 48.84 146 LEU A C 1
ATOM 654 O O . LEU A 1 87 ? 1.469 11.624 10.272 1.00 46.96 146 LEU A O 1
ATOM 659 N N . ASP A 1 88 ? 0.389 13.592 10.611 1.00 46.62 147 ASP A N 1
ATOM 660 C CA . ASP A 1 88 ? -0.113 13.303 11.951 1.00 46.04 147 ASP A CA 1
ATOM 661 C C . ASP A 1 88 ? -1.114 12.131 11.950 1.00 48.27 147 ASP A C 1
ATOM 662 O O . ASP A 1 88 ? -1.044 11.307 12.865 1.00 48.03 147 ASP A O 1
ATOM 667 N N A VAL A 1 89 ? -2.008 12.054 10.938 0.54 43.38 148 VAL A N 1
ATOM 668 N N B VAL A 1 89 ? -2.029 12.045 10.945 0.46 43.40 148 VAL A N 1
ATOM 669 C CA A VAL A 1 89 ? -2.977 10.961 10.774 0.54 42.36 148 VAL A CA 1
ATOM 670 C CA B VAL A 1 89 ? -2.975 10.919 10.866 0.46 42.32 148 VAL A CA 1
ATOM 671 C C A VAL A 1 89 ? -2.202 9.680 10.409 0.54 43.35 148 VAL A C 1
ATOM 672 C C B VAL A 1 89 ? -2.211 9.658 10.410 0.46 43.56 148 VAL A C 1
ATOM 673 O O A VAL A 1 89 ? -2.542 8.588 10.872 0.54 40.60 148 VAL A O 1
ATOM 674 O O B VAL A 1 89 ? -2.570 8.552 10.813 0.46 41.15 148 VAL A O 1
ATOM 681 N N . PHE A 1 90 ? -1.136 9.830 9.604 1.00 40.81 149 PHE A N 1
ATOM 682 C CA . PHE A 1 90 ? -0.283 8.714 9.211 1.00 40.17 149 PHE A CA 1
ATOM 683 C C . PHE A 1 90 ? 0.419 8.173 10.462 1.00 45.57 149 PHE A C 1
ATOM 684 O O . PHE A 1 90 ? 0.460 6.962 10.641 1.00 44.75 149 PHE A O 1
ATOM 692 N N . SER A 1 91 ? 0.937 9.086 11.325 1.00 44.69 150 SER A N 1
ATOM 693 C CA . SER A 1 91 ? 1.659 8.780 12.576 1.00 44.94 150 SER A CA 1
ATOM 694 C C . SER A 1 91 ? 0.836 7.913 13.535 1.00 49.14 150 SER A C 1
ATOM 695 O O . SER A 1 91 ? 1.338 6.908 14.042 1.00 48.95 150 SER A O 1
ATOM 698 N N . SER A 1 92 ? -0.404 8.340 13.823 1.00 46.02 151 SER A N 1
ATOM 699 C CA . SER A 1 92 ? -1.294 7.638 14.741 1.00 46.72 151 SER A CA 1
ATOM 700 C C . SER A 1 92 ? -1.746 6.296 14.160 1.00 47.59 151 SER A C 1
ATOM 701 O O . SER A 1 92 ? -1.832 5.334 14.915 1.00 46.68 151 SER A O 1
ATOM 704 N N . THR A 1 93 ? -2.007 6.218 12.832 1.00 42.32 152 THR A N 1
ATOM 705 C CA . THR A 1 93 ? -2.441 4.963 12.195 1.00 42.51 152 THR A CA 1
ATOM 706 C C . THR A 1 93 ? -1.280 3.918 12.185 1.00 45.77 152 THR A C 1
ATOM 707 O O . THR A 1 93 ? -1.525 2.729 12.420 1.00 45.11 152 THR A O 1
ATOM 711 N N . TYR A 1 94 ? -0.049 4.361 11.869 1.00 41.10 153 TYR A N 1
ATOM 712 C CA . TYR A 1 94 ? 1.122 3.484 11.810 1.00 40.74 153 TYR A CA 1
ATOM 713 C C . TYR A 1 94 ? 1.411 2.825 13.193 1.00 44.71 153 TYR A C 1
ATOM 714 O O . TYR A 1 94 ? 1.602 1.602 13.273 1.00 41.11 153 TYR A O 1
ATOM 723 N N . MET A 1 95 ? 1.438 3.647 14.253 1.00 44.69 154 MET A N 1
ATOM 724 C CA . MET A 1 95 ? 1.683 3.214 15.627 1.00 47.85 154 MET A CA 1
ATOM 725 C C . MET A 1 95 ? 0.592 2.232 16.089 1.00 51.12 154 MET A C 1
ATOM 726 O O . MET A 1 95 ? 0.896 1.248 16.769 1.00 52.06 154 MET A O 1
ATOM 731 N N . GLN A 1 96 ? -0.666 2.496 15.708 1.00 45.78 155 GLN A N 1
ATOM 732 C CA . GLN A 1 96 ? -1.804 1.654 16.042 1.00 45.85 155 GLN A CA 1
ATOM 733 C C . GLN A 1 96 ? -1.696 0.281 15.381 1.00 48.48 155 GLN A C 1
ATOM 734 O O . GLN A 1 96 ? -1.847 -0.728 16.071 1.00 47.43 155 GLN A O 1
ATOM 740 N N . ILE A 1 97 ? -1.442 0.244 14.051 1.00 45.20 156 ILE A N 1
ATOM 741 C CA . ILE A 1 97 ? -1.411 -1.002 13.300 1.00 47.73 156 ILE A CA 1
ATOM 742 C C . ILE A 1 97 ? -0.186 -1.873 13.656 1.00 51.40 156 ILE A C 1
ATOM 743 O O . ILE A 1 97 ? -0.313 -3.090 13.635 1.00 52.01 156 ILE A O 1
ATOM 748 N N . VAL A 1 98 ? 0.964 -1.270 14.008 1.00 47.72 157 VAL A N 1
ATOM 749 C CA . VAL A 1 98 ? 2.151 -2.036 14.401 1.00 46.93 157 VAL A CA 1
ATOM 750 C C . VAL A 1 98 ? 1.820 -2.778 15.719 1.00 53.68 157 VAL A C 1
ATOM 751 O O . VAL A 1 98 ? 2.084 -3.974 15.838 1.00 55.12 157 VAL A O 1
ATOM 755 N N . LYS A 1 99 ? 1.204 -2.059 16.668 1.00 52.25 158 LYS A N 1
ATOM 756 C CA . LYS A 1 99 ? 0.763 -2.541 17.987 1.00 55.04 158 LYS A CA 1
ATOM 757 C C . LYS A 1 99 ? -0.338 -3.613 17.840 1.00 61.24 158 LYS A C 1
ATOM 758 O O . LYS A 1 99 ? -0.297 -4.627 18.531 1.00 63.49 158 LYS A O 1
ATOM 764 N N . LEU A 1 100 ? -1.281 -3.401 16.910 1.00 57.17 159 LEU A N 1
ATOM 765 C CA . LEU A 1 100 ? -2.422 -4.282 16.625 1.00 59.32 159 LEU A CA 1
ATOM 766 C C . LEU A 1 100 ? -1.998 -5.602 15.939 1.00 63.44 159 LEU A C 1
ATOM 767 O O . LEU A 1 100 ? -2.481 -6.668 16.327 1.00 65.42 159 LEU A O 1
ATOM 772 N N . LEU A 1 101 ? -1.113 -5.535 14.926 1.00 57.19 160 LEU A N 1
ATOM 773 C CA . LEU A 1 101 ? -0.644 -6.728 14.212 1.00 57.28 160 LEU A CA 1
ATOM 774 C C . LEU A 1 101 ? 0.519 -7.418 14.978 1.00 61.51 160 LEU A C 1
ATOM 775 O O . LEU A 1 101 ? 1.002 -8.469 14.536 1.00 62.28 160 LEU A O 1
ATOM 780 N N . GLY A 1 102 ? 0.920 -6.830 16.116 1.00 57.68 161 GLY A N 1
ATOM 781 C CA . GLY A 1 102 ? 1.998 -7.304 16.986 1.00 58.79 161 GLY A CA 1
ATOM 782 C C . GLY A 1 102 ? 3.318 -7.460 16.259 1.00 62.49 161 GLY A C 1
ATOM 783 O O . GLY A 1 102 ? 3.952 -8.518 16.340 1.00 63.55 161 GLY A O 1
ATOM 784 N N . LEU A 1 103 ? 3.726 -6.406 15.522 1.00 57.31 162 LEU A N 1
ATOM 785 C CA . LEU A 1 103 ? 4.923 -6.439 14.681 1.00 55.54 162 LEU A CA 1
ATOM 786 C C . LEU A 1 103 ? 6.130 -5.781 15.293 1.00 55.75 162 LEU A C 1
ATOM 787 O O . LEU A 1 103 ? 6.026 -4.780 15.994 1.00 54.10 162 LEU A O 1
ATOM 792 N N . ASP A 1 104 ? 7.290 -6.368 14.998 1.00 52.25 163 ASP A N 1
ATOM 793 C CA . ASP A 1 104 ? 8.622 -5.880 15.316 1.00 50.59 163 ASP A CA 1
ATOM 794 C C . ASP A 1 104 ? 9.132 -5.353 13.995 1.00 5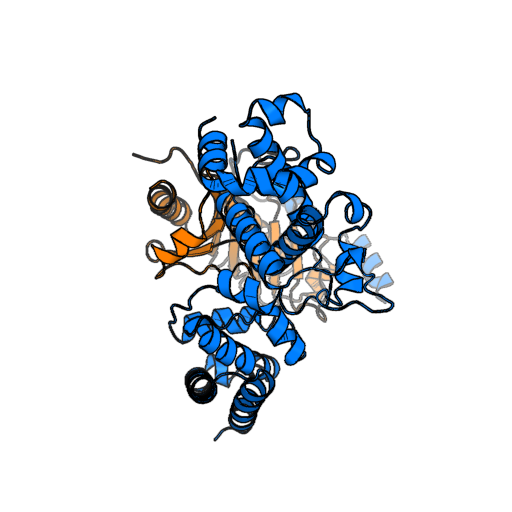1.16 163 ASP A C 1
ATOM 795 O O . ASP A 1 104 ? 9.773 -6.083 13.243 1.00 51.88 163 ASP A O 1
ATOM 800 N N . VAL A 1 105 ? 8.769 -4.117 13.666 1.00 44.90 164 VAL A N 1
ATOM 801 C CA . VAL A 1 105 ? 9.113 -3.497 12.384 1.00 42.01 164 VAL A CA 1
ATOM 802 C C . VAL A 1 105 ? 10.559 -3.009 12.414 1.00 43.40 164 VAL A C 1
ATOM 803 O O . VAL A 1 105 ? 10.903 -2.217 13.281 1.00 43.29 164 VAL A O 1
ATOM 807 N N . PRO A 1 106 ? 11.418 -3.425 11.463 1.00 40.71 165 PRO A N 1
ATOM 808 C CA . PRO A 1 106 ? 12.802 -2.922 11.470 1.00 41.00 165 PRO A CA 1
ATOM 809 C C . PRO A 1 106 ? 12.855 -1.408 11.253 1.00 43.76 165 PRO A C 1
ATOM 810 O O . PRO A 1 106 ? 11.962 -0.825 10.657 1.00 42.32 165 PRO A O 1
ATOM 814 N N . SER A 1 107 ? 13.873 -0.760 11.794 1.00 41.48 166 SER A N 1
ATOM 815 C CA . SER A 1 107 ? 14.034 0.681 11.647 1.00 40.71 166 SER A CA 1
ATOM 816 C C . SER A 1 107 ? 14.385 1.051 10.195 1.00 44.97 166 SER A C 1
ATOM 817 O O . SER A 1 107 ? 14.818 0.184 9.412 1.00 45.26 166 SER A O 1
ATOM 820 N N . LEU A 1 108 ? 14.217 2.339 9.845 1.00 38.59 167 LEU A N 1
ATOM 821 C CA . LEU A 1 108 ? 14.592 2.841 8.527 1.00 37.82 167 LEU A CA 1
ATOM 822 C C . LEU A 1 108 ? 16.083 2.558 8.273 1.00 41.45 167 LEU A C 1
ATOM 823 O O . LEU A 1 108 ? 16.914 2.800 9.161 1.00 42.82 167 LEU A O 1
ATOM 828 N N . CYS A 1 109 ? 16.415 2.007 7.097 1.00 46.83 168 CYS A N 1
ATOM 829 C CA . CYS A 1 109 ? 17.812 1.699 6.800 1.00 46.32 168 CYS A CA 1
ATOM 830 C C . CYS A 1 109 ? 18.508 2.935 6.259 1.00 46.95 168 CYS A C 1
ATOM 831 O O . CYS A 1 109 ? 18.380 3.256 5.073 1.00 44.88 168 CYS A O 1
ATOM 834 N N . LEU A 1 110 ? 19.263 3.627 7.133 1.00 44.55 169 LEU A N 1
ATOM 835 C CA . LEU A 1 110 ? 19.990 4.843 6.771 1.00 44.02 169 LEU A CA 1
ATOM 836 C C . LEU A 1 110 ? 20.966 4.631 5.621 1.00 45.23 169 LEU A C 1
ATOM 837 O O . LEU A 1 110 ? 21.011 5.470 4.723 1.00 42.04 169 LEU A O 1
ATOM 842 N N . ALA A 1 111 ? 21.705 3.503 5.611 1.00 44.02 170 ALA A N 1
ATOM 843 C CA . ALA A 1 111 ? 22.669 3.228 4.528 1.00 44.56 170 ALA A CA 1
ATOM 844 C C . ALA A 1 111 ? 21.981 3.202 3.136 1.00 45.85 170 ALA A C 1
ATOM 845 O O . ALA A 1 111 ? 22.523 3.766 2.184 1.00 44.92 170 ALA A O 1
ATOM 847 N N . GLU A 1 112 ? 20.785 2.586 3.041 1.00 40.96 171 GLU A N 1
ATOM 848 C CA . GLU A 1 112 ? 20.022 2.501 1.791 1.00 41.97 171 GLU A CA 1
ATOM 849 C C . GLU A 1 112 ? 19.344 3.830 1.444 1.00 46.05 171 GLU A C 1
ATOM 850 O O . GLU A 1 112 ? 19.156 4.118 0.262 1.00 47.51 171 GLU A O 1
ATOM 856 N N . LEU A 1 113 ? 18.957 4.628 2.459 1.00 41.92 172 LEU A N 1
ATOM 857 C CA . LEU A 1 113 ? 18.391 5.959 2.238 1.00 40.60 172 LEU A CA 1
ATOM 858 C C . LEU A 1 113 ? 19.475 6.876 1.699 1.00 41.01 172 LEU A C 1
ATOM 859 O O . LEU A 1 113 ? 19.198 7.632 0.786 1.00 38.67 172 LEU A O 1
ATOM 864 N N . VAL A 1 114 ? 20.715 6.775 2.219 1.00 39.36 173 VAL A N 1
ATOM 865 C CA . VAL A 1 114 ? 21.835 7.584 1.723 1.00 39.74 173 VAL A CA 1
ATOM 866 C C . VAL A 1 114 ? 21.984 7.344 0.205 1.00 45.80 173 VAL A C 1
ATOM 867 O O . VAL A 1 114 ? 21.958 8.315 -0.537 1.00 45.31 173 VAL A O 1
ATOM 871 N N . LYS A 1 115 ? 22.015 6.077 -0.252 1.00 44.21 174 LYS A N 1
ATOM 872 C CA . LYS A 1 115 ? 22.142 5.741 -1.672 1.00 44.70 174 LYS A CA 1
ATOM 873 C C . LYS A 1 115 ? 20.997 6.305 -2.535 1.00 47.69 174 LYS A C 1
ATOM 874 O O . LYS A 1 115 ? 21.263 6.935 -3.552 1.00 47.56 174 LYS A O 1
ATOM 880 N N . THR A 1 116 ? 19.743 6.092 -2.135 1.00 43.21 175 THR A N 1
ATOM 881 C CA . THR A 1 116 ? 18.596 6.550 -2.916 1.00 43.32 175 THR A CA 1
ATOM 882 C C . THR A 1 116 ? 18.500 8.090 -2.917 1.00 46.47 175 THR A C 1
ATOM 883 O O . THR A 1 116 ? 18.351 8.677 -3.987 1.00 44.13 175 THR A O 1
ATOM 887 N N . TYR A 1 117 ? 18.576 8.730 -1.729 1.00 43.29 176 TYR A N 1
ATOM 888 C CA . TYR A 1 117 ? 18.427 10.180 -1.618 1.00 43.26 176 TYR A CA 1
ATOM 889 C C . TYR A 1 117 ? 19.575 10.976 -2.289 1.00 47.64 176 TYR A C 1
ATOM 890 O O . TYR A 1 117 ? 19.283 11.938 -2.996 1.00 46.77 176 TYR A O 1
ATOM 899 N N A CYS A 1 118 ? 20.840 10.574 -2.106 0.47 45.87 177 CYS A N 1
ATOM 900 N N B CYS A 1 118 ? 20.839 10.560 -2.077 0.53 45.13 177 CYS A N 1
ATOM 901 C CA A CYS A 1 118 ? 21.972 11.309 -2.691 0.47 46.78 177 CYS A CA 1
ATOM 902 C CA B CYS A 1 118 ? 22.046 11.204 -2.622 0.53 45.76 177 CYS A CA 1
ATOM 903 C C A CYS A 1 118 ? 22.026 11.187 -4.216 0.47 51.97 177 CYS A C 1
ATOM 904 C C B CYS A 1 118 ? 22.055 11.161 -4.168 0.53 51.55 177 CYS A C 1
ATOM 905 O O A CYS A 1 118 ? 22.450 12.138 -4.876 0.47 51.89 177 CYS A O 1
ATOM 906 O O B CYS A 1 118 ? 22.475 12.138 -4.793 0.53 51.55 177 CYS A O 1
ATOM 911 N N . SER A 1 119 ? 21.538 10.060 -4.772 1.00 49.28 178 SER A N 1
ATOM 912 C CA . SER A 1 119 ? 21.452 9.849 -6.228 1.00 49.70 178 SER A CA 1
ATOM 913 C C . SER A 1 119 ? 20.404 10.784 -6.880 1.00 52.70 178 SER A C 1
ATOM 914 O O . SER A 1 119 ? 20.522 11.078 -8.069 1.00 53.04 178 SER A O 1
ATOM 917 N N . SER A 1 120 ? 19.402 11.272 -6.103 1.00 47.49 179 SER A N 1
ATOM 918 C CA . SER A 1 120 ? 18.379 12.196 -6.608 1.00 47.12 179 SER A CA 1
ATOM 919 C C . SER A 1 120 ? 18.920 13.651 -6.769 1.00 51.56 179 SER A C 1
ATOM 920 O O . SER A 1 120 ? 18.259 14.466 -7.416 1.00 52.69 179 SER A O 1
ATOM 923 N N . PHE A 1 121 ? 20.106 13.964 -6.191 1.00 47.29 180 PHE A N 1
ATOM 924 C CA . PHE A 1 121 ? 20.757 15.278 -6.282 1.00 47.60 180 PHE A CA 1
ATOM 925 C C . PHE A 1 121 ? 21.305 15.405 -7.694 1.00 54.48 180 PHE A C 1
ATOM 926 O O . PHE A 1 121 ? 22.171 14.620 -8.077 1.00 55.50 180 PHE A O 1
ATOM 934 N N . LYS A 1 122 ? 20.767 16.347 -8.487 1.00 50.79 181 LYS A N 1
ATOM 935 C CA . LYS A 1 122 ? 21.116 16.499 -9.897 1.00 51.84 181 LYS A CA 1
ATOM 936 C C . LYS A 1 122 ? 22.413 17.266 -10.096 1.00 53.74 181 LYS A C 1
ATOM 937 O O . LYS A 1 122 ? 22.409 18.359 -10.636 1.00 52.91 181 LYS A O 1
ATOM 943 N N . LEU A 1 123 ? 23.527 16.659 -9.714 1.00 51.45 182 LEU A N 1
ATOM 944 C CA . LEU A 1 123 ? 24.850 17.296 -9.773 1.00 51.96 182 LEU A CA 1
ATOM 945 C C . LEU A 1 123 ? 25.854 16.511 -10.583 1.00 53.36 182 LEU A C 1
ATOM 946 O O . LEU A 1 123 ? 27.063 16.708 -10.414 1.00 52.06 182 LEU A O 1
ATOM 951 N N . PHE A 1 124 ? 25.380 15.598 -11.430 1.00 48.30 183 PHE A N 1
ATOM 952 C CA . PHE A 1 124 ? 26.281 14.687 -12.133 1.00 47.93 183 PHE A CA 1
ATOM 953 C C . PHE A 1 124 ? 26.505 15.085 -13.589 1.00 52.00 183 PHE A C 1
ATOM 954 O O . PHE A 1 124 ? 27.411 14.563 -14.240 1.00 52.07 183 PHE A O 1
ATOM 962 N N . GLN A 1 125 ? 25.753 16.078 -14.059 1.00 48.47 184 GLN A N 1
ATOM 963 C CA . GLN A 1 125 ? 25.870 16.624 -15.409 1.00 48.85 184 GLN A CA 1
ATOM 964 C C . GLN A 1 125 ? 25.758 18.156 -15.341 1.00 49.86 184 GLN A C 1
ATOM 965 O O . GLN A 1 125 ? 24.976 18.665 -14.543 1.00 49.14 184 GLN A O 1
ATOM 971 N N . ALA A 1 126 ? 26.550 18.876 -16.150 1.00 46.65 185 ALA A N 1
ATOM 972 C CA . ALA A 1 126 ? 26.498 20.340 -16.244 1.00 46.18 185 ALA A CA 1
ATOM 973 C C . ALA A 1 126 ? 25.198 20.769 -16.930 1.00 49.90 185 ALA A C 1
ATOM 974 O O . ALA A 1 126 ? 24.621 20.009 -17.718 1.00 50.69 185 ALA A O 1
ATOM 976 N N . SER A 1 127 ? 24.711 21.950 -16.578 1.00 45.53 186 SER A N 1
ATOM 977 C CA . SER A 1 127 ? 23.492 22.554 -17.127 1.00 46.14 186 SER A CA 1
ATOM 978 C C . SER A 1 127 ? 23.513 24.072 -16.853 1.00 49.87 186 SER A C 1
ATOM 979 O O . SER A 1 127 ? 24.370 24.500 -16.075 1.00 47.55 186 SER A O 1
ATOM 982 N N . PRO A 1 128 ? 22.593 24.901 -17.413 1.00 48.46 187 PRO A N 1
ATOM 983 C CA . PRO A 1 128 ? 22.605 26.336 -17.082 1.00 48.82 187 PRO A CA 1
ATOM 984 C C . PRO A 1 128 ? 22.582 26.612 -15.566 1.00 50.92 187 PRO A C 1
ATOM 985 O O . PRO A 1 128 ? 23.231 27.545 -15.121 1.00 48.94 187 PRO A O 1
ATOM 989 N N . SER A 1 129 ? 21.904 25.767 -14.773 1.00 48.72 188 SER A N 1
ATOM 990 C CA . SER A 1 129 ? 21.807 25.927 -13.318 1.00 48.66 188 SER A CA 1
ATOM 991 C C . SER A 1 129 ? 22.876 25.128 -12.552 1.00 51.43 188 SER A C 1
ATOM 992 O O . SER A 1 129 ? 23.039 25.372 -11.360 1.00 51.78 188 SER A O 1
ATOM 995 N N . VAL A 1 130 ? 23.603 24.189 -13.215 1.00 46.41 189 VAL A N 1
ATOM 996 C CA . VAL A 1 130 ? 24.685 23.407 -12.580 1.00 44.54 189 VAL A CA 1
ATOM 997 C C . VAL A 1 130 ? 26.004 23.691 -13.336 1.00 50.04 189 VAL A C 1
ATOM 998 O O . VAL A 1 130 ? 26.324 22.966 -14.279 1.00 50.67 189 VAL A O 1
ATOM 1002 N N . PRO A 1 131 ? 26.782 24.744 -12.976 1.00 47.64 190 PRO A N 1
ATOM 1003 C CA . PRO A 1 131 ? 28.042 24.993 -13.705 1.00 48.11 190 PRO A CA 1
ATOM 1004 C C . PRO A 1 131 ? 29.058 23.862 -13.509 1.00 52.35 190 PRO A C 1
ATOM 1005 O O . PRO A 1 131 ? 28.962 23.067 -12.563 1.00 51.09 190 PRO A O 1
ATOM 1009 N N . ALA A 1 132 ? 30.025 23.792 -14.432 1.00 50.74 191 ALA A N 1
ATOM 1010 C CA . ALA A 1 132 ? 31.089 22.789 -14.508 1.00 50.37 191 ALA A CA 1
ATOM 1011 C C . ALA A 1 132 ? 31.769 22.519 -13.154 1.00 51.15 191 ALA A C 1
ATOM 1012 O O . ALA A 1 132 ? 31.910 21.358 -12.789 1.00 50.42 191 ALA A O 1
ATOM 1014 N N . LYS A 1 133 ? 32.144 23.569 -12.399 1.00 46.91 192 LYS A N 1
ATOM 1015 C CA . LYS A 1 133 ? 32.838 23.411 -11.121 1.00 45.89 192 LYS A CA 1
ATOM 1016 C C . LYS A 1 133 ? 31.935 22.849 -10.007 1.00 48.70 192 LYS A C 1
ATOM 1017 O O . LYS A 1 133 ? 32.455 22.421 -8.973 1.00 48.61 192 LYS A O 1
ATOM 1023 N N . TYR A 1 134 ? 30.615 22.779 -10.235 1.00 43.97 193 TYR A N 1
ATOM 1024 C CA . TYR A 1 134 ? 29.672 22.246 -9.253 1.00 41.28 193 TYR A CA 1
ATOM 1025 C C . TYR A 1 134 ? 29.319 20.771 -9.542 1.00 45.09 193 TYR A C 1
ATOM 1026 O O . TYR A 1 134 ? 28.692 20.102 -8.697 1.00 44.13 193 TYR A O 1
ATOM 1035 N N . VAL A 1 135 ? 29.738 20.265 -10.718 1.00 42.25 194 VAL A N 1
ATOM 1036 C CA . VAL A 1 135 ? 29.493 18.890 -11.167 1.00 42.87 194 VAL A CA 1
ATOM 1037 C C . VAL A 1 135 ? 30.420 17.961 -10.389 1.00 48.25 194 VAL A C 1
ATOM 1038 O O . VAL A 1 135 ? 31.616 18.224 -10.284 1.00 49.14 194 VAL A O 1
ATOM 1042 N N . GLU A 1 136 ? 29.861 16.895 -9.830 1.00 45.10 195 GLU A N 1
ATOM 1043 C CA . GLU A 1 136 ? 30.626 15.947 -9.024 1.00 44.45 195 GLU A CA 1
ATOM 1044 C C . GLU A 1 136 ? 30.363 14.498 -9.461 1.00 48.25 195 GLU A C 1
ATOM 1045 O O . GLU A 1 136 ? 29.320 14.200 -10.039 1.00 48.92 195 GLU A O 1
ATOM 1051 N N . ASP A 1 137 ? 31.337 13.615 -9.188 1.00 44.99 196 ASP A N 1
ATOM 1052 C CA . ASP A 1 137 ? 31.269 12.173 -9.426 1.00 45.55 196 ASP A CA 1
ATOM 1053 C C . ASP A 1 137 ? 30.287 11.569 -8.423 1.00 47.39 196 ASP A C 1
ATOM 1054 O O . ASP A 1 137 ? 30.406 11.815 -7.216 1.00 45.25 196 ASP A O 1
ATOM 1059 N N . LYS A 1 138 ? 29.319 10.787 -8.933 1.00 44.75 197 LYS A N 1
ATOM 1060 C CA . LYS A 1 138 ? 28.259 10.152 -8.148 1.00 44.36 197 LYS A CA 1
ATOM 1061 C C . LYS A 1 138 ? 28.816 9.170 -7.099 1.00 48.44 197 LYS A C 1
ATOM 1062 O O . LYS A 1 138 ? 28.319 9.177 -5.981 1.00 47.14 197 LYS A O 1
ATOM 1068 N N . GLU A 1 139 ? 29.848 8.368 -7.438 1.00 47.37 198 GLU A N 1
ATOM 1069 C CA . GLU A 1 139 ? 30.432 7.392 -6.502 1.00 48.36 198 GLU A CA 1
ATOM 1070 C C . GLU A 1 139 ? 31.206 8.077 -5.375 1.00 49.09 198 GLU A C 1
ATOM 1071 O O . GLU A 1 139 ? 31.115 7.636 -4.235 1.00 48.23 198 GLU A O 1
ATOM 1077 N N . LYS A 1 140 ? 31.963 9.136 -5.697 1.00 44.68 199 LYS A N 1
ATOM 1078 C CA . LYS A 1 140 ? 32.750 9.923 -4.735 1.00 44.20 199 LYS A CA 1
ATOM 1079 C C . LYS A 1 140 ? 31.817 10.610 -3.742 1.00 48.13 199 LYS A C 1
ATOM 1080 O O . LYS A 1 140 ? 32.122 10.662 -2.555 1.00 46.95 199 LYS A O 1
ATOM 1086 N N . MET A 1 141 ? 30.666 11.106 -4.249 1.00 46.71 200 MET A N 1
ATOM 1087 C CA . MET A 1 141 ? 29.590 11.756 -3.497 1.00 46.84 200 MET A CA 1
ATOM 1088 C C . MET A 1 141 ? 28.986 10.814 -2.493 1.00 48.10 200 MET A C 1
ATOM 1089 O O . MET A 1 141 ? 28.937 11.155 -1.318 1.00 45.47 200 MET A O 1
ATOM 1094 N N . LEU A 1 142 ? 28.510 9.629 -2.960 1.00 46.37 201 LEU A N 1
ATOM 1095 C CA . LEU A 1 142 ? 27.876 8.612 -2.110 1.00 46.64 201 LEU A CA 1
ATOM 1096 C C . LEU A 1 142 ? 28.804 8.136 -0.993 1.00 47.04 201 LEU A C 1
ATOM 1097 O O . LEU A 1 142 ? 28.378 8.046 0.156 1.00 46.09 201 LEU A O 1
ATOM 1102 N N . SER A 1 143 ? 30.065 7.832 -1.342 1.00 41.85 202 SER A N 1
ATOM 1103 C CA . SER A 1 143 ? 31.042 7.314 -0.387 1.00 42.63 202 SER A CA 1
ATOM 1104 C C . SER A 1 143 ? 31.333 8.315 0.737 1.00 45.65 202 SER A C 1
ATOM 1105 O O . SER A 1 143 ? 31.331 7.921 1.905 1.00 46.06 202 SER A O 1
ATOM 1108 N N . ARG A 1 144 ? 31.535 9.596 0.404 1.00 41.25 203 ARG A N 1
ATOM 1109 C CA . ARG A 1 144 ? 31.831 10.586 1.430 1.00 40.44 203 ARG A CA 1
ATOM 1110 C C . ARG A 1 144 ? 30.594 10.934 2.267 1.00 41.94 203 ARG A C 1
ATOM 1111 O O . ARG A 1 144 ? 30.718 11.072 3.481 1.00 41.48 203 ARG A O 1
ATOM 1119 N N . THR A 1 145 ? 29.409 11.031 1.642 1.00 37.90 204 THR A N 1
ATOM 1120 C CA . THR A 1 145 ? 28.158 11.272 2.367 1.00 36.08 204 THR A CA 1
ATOM 1121 C C . THR A 1 145 ? 27.922 10.174 3.425 1.00 40.96 204 THR A C 1
ATOM 1122 O O . THR A 1 145 ? 27.636 10.490 4.574 1.00 39.53 204 THR A O 1
ATOM 1126 N N . MET A 1 146 ? 28.090 8.926 3.052 1.00 41.25 205 MET A N 1
ATOM 1127 C CA . MET A 1 146 ? 27.892 7.817 3.957 1.00 41.80 205 MET A CA 1
ATOM 1128 C C . MET A 1 146 ? 28.821 7.861 5.157 1.00 42.71 205 MET A C 1
ATOM 1129 O O . MET A 1 146 ? 28.409 7.595 6.250 1.00 39.06 205 MET A O 1
ATOM 1134 N N . GLN A 1 147 ? 30.077 8.213 4.932 1.00 40.38 206 GLN A N 1
ATOM 1135 C CA . GLN A 1 147 ? 31.072 8.361 5.995 1.00 41.12 206 GLN A CA 1
ATOM 1136 C C . GLN A 1 147 ? 30.687 9.503 6.946 1.00 43.69 206 GLN A C 1
ATOM 1137 O O . GLN A 1 147 ? 30.857 9.366 8.151 1.00 43.91 206 GLN A O 1
ATOM 1143 N N . LEU A 1 148 ? 30.146 10.612 6.401 1.00 39.99 207 LEU A N 1
ATOM 1144 C CA . LEU A 1 148 ? 29.692 11.748 7.204 1.00 38.49 207 LEU A CA 1
ATOM 1145 C C . LEU A 1 148 ? 28.371 11.413 7.984 1.00 40.93 207 LEU A C 1
ATOM 1146 O O . LEU A 1 148 ? 28.157 11.928 9.081 1.00 39.93 207 LEU A O 1
ATOM 1151 N N . VAL A 1 149 ? 27.516 10.548 7.435 1.00 38.86 208 VAL A N 1
ATOM 1152 C CA . VAL A 1 149 ? 26.267 10.122 8.101 1.00 37.86 208 VAL A CA 1
ATOM 1153 C C . VAL A 1 149 ? 26.629 9.166 9.271 1.00 42.04 208 VAL A C 1
ATOM 1154 O O . VAL A 1 149 ? 26.084 9.302 10.372 1.00 41.64 208 VAL A O 1
ATOM 1158 N N . GLU A 1 150 ? 27.577 8.245 9.038 1.00 40.05 209 GLU A N 1
ATOM 1159 C CA . GLU A 1 150 ? 28.087 7.333 10.068 1.00 41.94 209 GLU A CA 1
ATOM 1160 C C . GLU A 1 150 ? 28.738 8.117 11.226 1.00 45.46 209 GLU A C 1
ATOM 1161 O O . GLU A 1 150 ? 28.495 7.792 12.394 1.00 44.71 209 GLU A O 1
ATOM 1167 N N . LEU A 1 151 ? 29.499 9.185 10.903 1.00 41.99 210 LEU A N 1
ATOM 1168 C CA . LEU A 1 151 ? 30.106 10.087 11.892 1.00 41.80 210 LEU A CA 1
ATOM 1169 C C . LEU A 1 151 ? 29.016 10.782 12.745 1.00 42.69 210 LEU A C 1
ATOM 1170 O O . LEU A 1 151 ? 29.129 10.823 13.973 1.00 40.82 210 LEU A O 1
ATOM 1175 N N . ALA A 1 152 ? 27.981 11.328 12.088 1.00 39.89 211 ALA A N 1
ATOM 1176 C CA . ALA A 1 152 ? 26.850 11.984 12.748 1.00 38.56 211 ALA A CA 1
ATOM 1177 C C . ALA A 1 152 ? 26.154 11.009 13.711 1.00 42.54 211 ALA A C 1
ATOM 1178 O O . ALA A 1 152 ? 25.817 11.376 14.837 1.00 42.56 211 ALA A O 1
ATOM 1180 N N . ASN A 1 153 ? 25.975 9.757 13.269 1.00 40.91 212 ASN A N 1
ATOM 1181 C CA . ASN A 1 153 ? 25.358 8.701 14.055 1.00 41.91 212 ASN A CA 1
ATOM 1182 C C . ASN A 1 153 ? 26.218 8.330 15.282 1.00 47.12 212 ASN A C 1
ATOM 1183 O O . ASN A 1 153 ? 25.673 8.216 16.381 1.00 47.57 212 ASN A O 1
ATOM 1188 N N . GLU A 1 154 ? 27.548 8.219 15.111 1.00 42.89 213 GLU A N 1
ATOM 1189 C CA . GLU A 1 154 ? 28.502 7.913 16.192 1.00 43.56 213 GLU A CA 1
ATOM 1190 C C . GLU A 1 154 ? 28.649 9.088 17.199 1.00 45.69 213 GLU A C 1
ATOM 1191 O O . GLU A 1 154 ? 28.922 8.851 18.371 1.00 44.56 213 GLU A O 1
ATOM 1197 N N . THR A 1 155 ? 28.414 10.336 16.755 1.00 41.35 214 THR A N 1
ATOM 1198 C CA . THR A 1 155 ? 28.581 11.524 17.598 1.00 41.08 214 THR A CA 1
ATOM 1199 C C . THR A 1 155 ? 27.226 12.116 18.085 1.00 44.10 214 THR A C 1
ATOM 1200 O O . THR A 1 155 ? 27.173 13.288 18.475 1.00 42.90 214 THR A O 1
ATOM 1204 N N . TRP A 1 156 ? 26.181 11.261 18.172 1.00 40.43 215 TRP A N 1
ATOM 1205 C CA . TRP A 1 156 ? 24.852 11.555 18.729 1.00 39.84 215 TRP A CA 1
ATOM 1206 C C . TRP A 1 156 ? 24.065 12.649 17.999 1.00 44.45 215 TRP A C 1
ATOM 1207 O O . TRP A 1 156 ? 23.275 13.347 18.644 1.00 45.82 215 TRP A O 1
ATOM 1218 N N . LEU A 1 157 ? 24.222 12.791 16.689 1.00 37.38 216 LEU A N 1
ATOM 1219 C CA . LEU A 1 157 ? 23.457 13.819 15.988 1.00 36.07 216 LEU A CA 1
ATOM 1220 C C . LEU A 1 157 ? 22.205 13.222 15.325 1.00 39.70 216 LEU A C 1
ATOM 1221 O O . LEU A 1 157 ? 21.321 13.955 14.891 1.00 38.85 216 LEU A O 1
ATO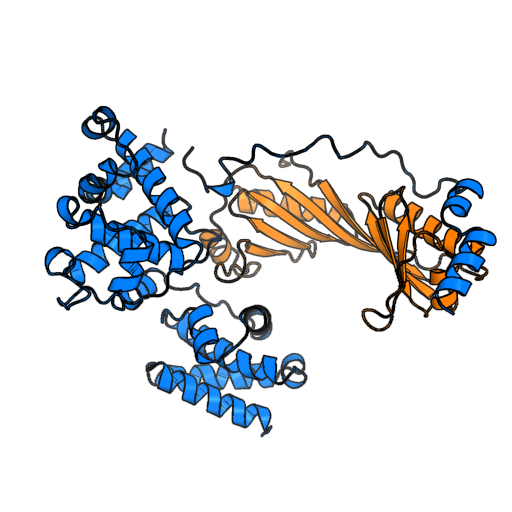M 1226 N N . VAL A 1 158 ? 22.112 11.892 15.272 1.00 37.26 217 VAL A N 1
ATOM 1227 C CA . VAL A 1 158 ? 20.993 11.232 14.599 1.00 36.84 217 VAL A CA 1
ATOM 1228 C C . VAL A 1 158 ? 19.890 10.829 15.609 1.00 40.11 217 VAL A C 1
ATOM 1229 O O . VAL A 1 158 ? 18.716 10.970 15.277 1.00 39.15 217 VAL A O 1
ATOM 1233 N N . THR A 1 159 ? 20.256 10.330 16.810 1.00 36.25 218 THR A N 1
ATOM 1234 C CA . THR A 1 159 ? 19.275 9.836 17.797 1.00 35.78 218 THR A CA 1
ATOM 1235 C C . THR A 1 159 ? 18.189 10.891 18.165 1.00 38.81 218 THR A C 1
ATOM 1236 O O . THR A 1 159 ? 18.509 11.979 18.654 1.00 39.23 218 THR A O 1
ATOM 1240 N N . GLY A 1 160 ? 16.926 10.520 17.927 1.00 35.25 219 GLY A N 1
ATOM 1241 C CA . GLY A 1 160 ? 15.727 11.329 18.194 1.00 35.30 219 GLY A CA 1
ATOM 1242 C C . GLY A 1 160 ? 15.377 12.378 17.152 1.00 39.19 219 GLY A C 1
ATOM 1243 O O . GLY A 1 160 ? 14.365 13.065 17.294 1.00 39.46 219 GLY A O 1
ATOM 1244 N N . ARG A 1 161 ? 16.212 12.536 16.096 1.00 34.85 220 ARG A N 1
ATOM 1245 C CA . ARG A 1 161 ? 15.977 13.532 15.040 1.00 33.23 220 ARG A CA 1
ATOM 1246 C C . ARG A 1 161 ? 15.380 12.900 13.802 1.00 35.54 220 ARG A C 1
ATOM 1247 O O . ARG A 1 161 ? 15.559 11.709 13.587 1.00 36.53 220 ARG A O 1
ATOM 1255 N N . HIS A 1 162 ? 14.765 13.703 12.938 1.00 31.84 221 HIS A N 1
ATOM 1256 C CA . HIS A 1 162 ? 14.359 13.252 11.600 1.00 32.70 221 HIS A CA 1
ATOM 1257 C C . HIS A 1 162 ? 15.633 12.853 10.850 1.00 38.36 221 HIS A C 1
ATOM 1258 O O . HIS A 1 162 ? 16.623 13.594 10.933 1.00 37.59 221 HIS A O 1
ATOM 1265 N N . PRO A 1 163 ? 15.680 11.686 10.176 1.00 36.74 222 PRO A N 1
ATOM 1266 C CA . PRO A 1 163 ? 16.951 11.273 9.553 1.00 36.84 222 PRO A CA 1
ATOM 1267 C C . PRO A 1 163 ? 17.269 11.972 8.234 1.00 40.15 222 PRO A C 1
ATOM 1268 O O . PRO A 1 163 ? 18.435 12.218 7.990 1.00 38.00 222 PRO A O 1
ATOM 1272 N N . LEU A 1 164 ? 16.276 12.304 7.395 1.00 38.31 223 LEU A N 1
ATOM 1273 C CA . LEU A 1 164 ? 16.548 12.925 6.095 1.00 38.96 223 LEU A CA 1
ATOM 1274 C C . LEU A 1 164 ? 17.367 14.254 6.186 1.00 41.00 223 LEU A C 1
ATOM 1275 O O . LEU A 1 164 ? 18.339 14.331 5.445 1.00 40.50 223 LEU A O 1
ATOM 1280 N N . PRO A 1 165 ? 17.062 15.252 7.088 1.00 36.87 224 PRO A N 1
ATOM 1281 C CA . PRO A 1 165 ? 17.878 16.486 7.151 1.00 36.39 224 PRO A CA 1
ATOM 1282 C C . PRO A 1 165 ? 19.351 16.247 7.506 1.00 40.24 224 PRO A C 1
ATOM 1283 O O . PRO A 1 165 ? 20.198 17.044 7.109 1.00 38.52 224 PRO A O 1
ATOM 1287 N N . VAL A 1 166 ? 19.662 15.144 8.212 1.00 37.42 225 VAL A N 1
ATOM 1288 C CA . VAL A 1 166 ? 21.032 14.737 8.520 1.00 37.30 225 VAL A CA 1
ATOM 1289 C C . VAL A 1 166 ? 21.740 14.391 7.200 1.00 40.39 225 VAL A C 1
ATOM 1290 O O . VAL A 1 166 ? 22.888 14.792 6.997 1.00 39.39 225 VAL A O 1
ATOM 1294 N N . ILE A 1 167 ? 21.065 13.622 6.329 1.00 36.33 226 ILE A N 1
ATOM 1295 C CA . ILE A 1 167 ? 21.645 13.224 5.042 1.00 36.59 226 ILE A CA 1
ATOM 1296 C C . ILE A 1 167 ? 21.802 14.469 4.126 1.00 40.34 226 ILE A C 1
ATOM 1297 O O . ILE A 1 167 ? 22.831 14.571 3.463 1.00 39.37 226 ILE A O 1
ATOM 1302 N N . THR A 1 168 ? 20.843 15.432 4.152 1.00 38.18 227 THR A N 1
ATOM 1303 C CA . THR A 1 168 ? 20.931 16.678 3.372 1.00 37.63 227 THR A CA 1
ATOM 1304 C C . THR A 1 168 ? 22.170 17.449 3.773 1.00 40.91 227 THR A C 1
ATOM 1305 O O . THR A 1 168 ? 22.929 17.854 2.895 1.00 38.58 227 THR A O 1
ATOM 1309 N N . ALA A 1 169 ? 22.398 17.628 5.098 1.00 38.34 228 ALA A N 1
ATOM 1310 C CA . ALA A 1 169 ? 23.579 18.342 5.603 1.00 36.57 228 ALA A CA 1
ATOM 1311 C C . ALA A 1 169 ? 24.887 17.605 5.220 1.00 39.86 228 ALA A C 1
ATOM 1312 O O . ALA A 1 169 ? 25.872 18.249 4.836 1.00 37.13 228 ALA A O 1
ATOM 1314 N N . ALA A 1 170 ? 24.893 16.267 5.357 1.00 36.31 229 ALA A N 1
ATOM 1315 C CA . ALA A 1 170 ? 26.060 15.434 5.049 1.00 37.12 229 ALA A CA 1
ATOM 1316 C C . ALA A 1 170 ? 26.367 15.443 3.540 1.00 41.16 229 ALA A C 1
ATOM 1317 O O . ALA A 1 170 ? 27.541 15.520 3.202 1.00 41.22 229 ALA A O 1
ATOM 1319 N N . THR A 1 171 ? 25.329 15.399 2.647 1.00 37.49 230 THR A N 1
ATOM 1320 C CA . THR A 1 171 ? 25.500 15.436 1.170 1.00 38.41 230 THR A CA 1
ATOM 1321 C C . THR A 1 171 ? 26.140 16.775 0.759 1.00 40.43 230 THR A C 1
ATOM 1322 O O . THR A 1 171 ? 27.056 16.782 -0.052 1.00 40.26 230 THR A O 1
ATOM 1326 N N . PHE A 1 172 ? 25.652 17.896 1.327 1.00 37.37 231 PHE A N 1
ATOM 1327 C CA . PHE A 1 172 ? 26.184 19.227 1.057 1.00 37.19 231 PHE A CA 1
ATOM 1328 C C . PHE A 1 172 ? 27.654 19.322 1.469 1.00 41.94 231 PHE A C 1
ATOM 1329 O O . PHE A 1 172 ? 28.468 19.751 0.655 1.00 42.98 231 PHE A O 1
ATOM 1337 N N . LEU A 1 173 ? 27.997 18.885 2.698 1.00 38.68 232 LEU A N 1
ATOM 1338 C CA . LEU A 1 173 ? 29.370 18.877 3.217 1.00 39.93 232 LEU A CA 1
ATOM 1339 C C . LEU A 1 173 ? 30.289 17.960 2.402 1.00 41.17 232 LEU A C 1
ATOM 1340 O O . LEU A 1 173 ? 31.447 18.306 2.215 1.00 40.57 232 LEU A O 1
ATOM 1345 N N . ALA A 1 174 ? 29.796 16.781 1.964 1.00 36.99 233 ALA A N 1
ATOM 1346 C CA . ALA A 1 174 ? 30.585 15.869 1.116 1.00 36.25 233 ALA A CA 1
ATOM 1347 C C . ALA A 1 174 ? 30.918 16.575 -0.190 1.00 39.13 233 ALA A C 1
ATOM 1348 O O . ALA A 1 174 ? 32.080 16.624 -0.562 1.00 39.77 233 ALA A O 1
ATOM 1350 N N . TRP A 1 175 ? 29.900 17.187 -0.837 1.00 36.86 234 TRP A N 1
ATOM 1351 C CA . TRP A 1 175 ? 30.020 17.947 -2.088 1.00 37.13 234 TRP A CA 1
ATOM 1352 C C . TRP A 1 175 ? 31.025 19.108 -1.944 1.00 40.02 234 TRP A C 1
ATOM 1353 O O . TRP A 1 175 ? 31.945 19.188 -2.746 1.00 39.46 234 TRP A O 1
ATOM 1364 N N . GLN A 1 176 ? 30.905 19.949 -0.895 1.00 37.73 235 GLN A N 1
ATOM 1365 C CA . GLN A 1 176 ? 31.855 21.057 -0.694 1.00 38.49 235 GLN A CA 1
ATOM 1366 C C . GLN A 1 176 ? 33.280 20.586 -0.477 1.00 42.54 235 GLN A C 1
ATOM 1367 O O . GLN A 1 176 ? 34.187 21.191 -1.027 1.00 41.82 235 GLN A O 1
ATOM 1373 N N . SER A 1 177 ? 33.479 19.534 0.358 1.00 38.86 236 SER A N 1
ATOM 1374 C CA . SER A 1 177 ? 34.806 19.016 0.740 1.00 39.09 236 SER A CA 1
ATOM 1375 C C . SER A 1 177 ? 35.509 18.321 -0.414 1.00 44.41 236 SER A C 1
ATOM 1376 O O . SER A 1 177 ? 36.721 18.138 -0.363 1.00 44.97 236 SER A O 1
ATOM 1379 N N . LEU A 1 178 ? 34.761 17.921 -1.440 1.00 41.14 237 LEU A N 1
ATOM 1380 C CA . LEU A 1 178 ? 35.362 17.294 -2.612 1.00 41.57 237 LEU A CA 1
ATOM 1381 C C . LEU A 1 178 ? 36.001 18.350 -3.555 1.00 45.90 237 LEU A C 1
ATOM 1382 O O . LEU A 1 178 ? 36.886 17.978 -4.319 1.00 46.11 237 LEU A O 1
ATOM 1387 N N . GLN A 1 179 ? 35.618 19.655 -3.471 1.00 42.60 238 GLN A N 1
ATOM 1388 C CA . GLN A 1 179 ? 36.283 20.755 -4.245 1.00 44.38 238 GLN A CA 1
ATOM 1389 C C . GLN A 1 179 ? 36.164 22.046 -3.409 1.00 48.64 238 GLN A C 1
ATOM 1390 O O . GLN A 1 179 ? 35.345 22.912 -3.737 1.00 48.05 238 GLN A O 1
ATOM 1396 N N . PRO A 1 180 ? 36.886 22.151 -2.259 1.00 47.01 239 PRO A N 1
ATOM 1397 C CA . PRO A 1 180 ? 36.602 23.257 -1.323 1.00 47.76 239 PRO A CA 1
ATOM 1398 C C . PRO A 1 180 ? 36.861 24.656 -1.859 1.00 53.04 239 PRO A C 1
ATOM 1399 O O . PRO A 1 180 ? 36.047 25.542 -1.586 1.00 51.93 239 PRO A O 1
ATOM 1403 N N . ALA A 1 181 ? 37.947 24.849 -2.628 1.00 50.96 240 ALA A N 1
ATOM 1404 C CA . ALA A 1 181 ? 38.319 26.152 -3.177 1.00 52.06 240 ALA A CA 1
ATOM 1405 C C . ALA A 1 181 ? 37.190 26.806 -3.975 1.00 55.40 240 ALA A C 1
ATOM 1406 O O . ALA A 1 181 ? 36.975 27.992 -3.825 1.00 56.98 240 ALA A O 1
ATOM 1408 N N . ASP A 1 182 ? 36.434 26.033 -4.754 1.00 50.26 241 ASP A N 1
ATOM 1409 C CA . ASP A 1 182 ? 35.387 26.551 -5.631 1.00 49.32 241 ASP A CA 1
ATOM 1410 C C . ASP A 1 182 ? 33.956 26.392 -5.104 1.00 50.61 241 ASP A C 1
ATOM 1411 O O . ASP A 1 182 ? 33.044 26.982 -5.694 1.00 50.84 241 ASP A O 1
ATOM 1416 N N . ARG A 1 183 ? 33.738 25.634 -4.011 1.00 45.00 242 ARG A N 1
ATOM 1417 C CA . ARG A 1 183 ? 32.377 25.387 -3.533 1.00 43.50 242 ARG A CA 1
ATOM 1418 C C . ARG A 1 183 ? 32.038 26.010 -2.178 1.00 48.49 242 ARG A C 1
ATOM 1419 O O . ARG A 1 183 ? 30.889 25.889 -1.755 1.00 46.34 242 ARG A O 1
ATOM 1427 N N . LEU A 1 184 ? 32.985 26.684 -1.507 1.00 48.89 243 LEU A N 1
ATOM 1428 C CA . LEU A 1 184 ? 32.674 27.258 -0.192 1.00 51.07 243 LEU A CA 1
ATOM 1429 C C . LEU A 1 184 ? 31.793 28.513 -0.275 1.00 55.46 243 LEU A C 1
ATOM 1430 O O . LEU A 1 184 ? 31.190 28.882 0.736 1.00 54.38 243 LEU A O 1
ATOM 1435 N N . SER A 1 185 ? 31.663 29.128 -1.471 1.00 53.16 244 SER A N 1
ATOM 1436 C CA . SER A 1 185 ? 30.827 30.323 -1.636 1.00 54.31 244 SER A CA 1
ATOM 1437 C C . SER A 1 185 ? 29.332 29.954 -1.724 1.00 56.75 244 SER A C 1
ATOM 1438 O O . SER A 1 185 ? 28.476 30.824 -1.554 1.00 58.65 244 SER A O 1
ATOM 1441 N N . CYS A 1 186 ? 29.025 28.671 -1.956 1.00 49.85 245 CYS A N 1
ATOM 1442 C CA . CYS A 1 186 ? 27.661 28.172 -2.086 1.00 48.39 245 CYS A CA 1
ATOM 1443 C C . CYS A 1 186 ? 27.091 27.735 -0.726 1.00 49.36 245 CYS A C 1
ATOM 1444 O O . CYS A 1 186 ? 27.651 26.879 -0.030 1.00 49.28 245 CYS A O 1
ATOM 1447 N N . SER A 1 187 ? 25.975 28.352 -0.351 1.00 44.07 246 SER A N 1
ATOM 1448 C CA . SER A 1 187 ? 25.253 28.039 0.873 1.00 41.82 246 SER A CA 1
ATOM 1449 C C . SER A 1 187 ? 24.443 26.747 0.701 1.00 42.05 246 SER A C 1
ATOM 1450 O O . SER A 1 187 ? 24.168 26.343 -0.428 1.00 40.09 246 SER A O 1
ATOM 1453 N N . LEU A 1 188 ? 23.988 26.161 1.822 1.00 39.47 247 LEU A N 1
ATOM 1454 C CA . LEU A 1 188 ? 23.103 24.989 1.838 1.00 38.77 247 LEU A CA 1
ATOM 1455 C C . LEU A 1 188 ? 21.834 25.229 0.988 1.00 40.14 247 LEU A C 1
ATOM 1456 O O . LEU A 1 188 ? 21.477 24.380 0.186 1.00 38.05 247 LEU A O 1
ATOM 1461 N N . ALA A 1 189 ? 21.169 26.381 1.151 1.00 41.80 248 ALA A N 1
ATOM 1462 C CA . ALA A 1 189 ? 19.948 26.692 0.396 1.00 42.16 248 ALA A CA 1
ATOM 1463 C C . ALA A 1 189 ? 20.201 26.757 -1.119 1.00 45.91 248 ALA A C 1
ATOM 1464 O O . ALA A 1 189 ? 19.388 26.240 -1.881 1.00 45.18 248 ALA A O 1
ATOM 1466 N N . ARG A 1 190 ? 21.329 27.359 -1.552 1.00 43.91 249 ARG A N 1
ATOM 1467 C CA . ARG A 1 190 ? 21.628 27.470 -2.982 1.00 44.05 249 ARG A CA 1
ATOM 1468 C C . ARG A 1 190 ? 21.950 26.092 -3.550 1.00 46.90 249 ARG A C 1
ATOM 1469 O O . ARG A 1 190 ? 21.547 25.790 -4.675 1.00 47.23 249 ARG A O 1
ATOM 1477 N N . PHE A 1 191 ? 22.633 25.253 -2.756 1.00 41.42 250 PHE A N 1
ATOM 1478 C CA . PHE A 1 191 ? 23.007 23.898 -3.138 1.00 41.53 250 PHE A CA 1
ATOM 1479 C C . PHE A 1 191 ? 21.779 23.033 -3.398 1.00 46.42 250 PHE A C 1
ATOM 1480 O O . PHE A 1 191 ? 21.737 22.390 -4.445 1.00 45.86 250 PHE A O 1
ATOM 1488 N N . CYS A 1 192 ? 20.794 22.997 -2.452 1.00 43.13 251 CYS A N 1
ATOM 1489 C CA . CYS A 1 192 ? 19.586 22.194 -2.629 1.00 43.26 251 CYS A CA 1
ATOM 1490 C C . CYS A 1 192 ? 18.804 22.660 -3.863 1.00 50.06 251 CYS A C 1
ATOM 1491 O O . CYS A 1 192 ? 18.314 21.821 -4.608 1.00 50.31 251 CYS A O 1
ATOM 1494 N N . LYS A 1 193 ? 18.741 23.980 -4.105 1.00 48.82 252 LYS A N 1
ATOM 1495 C CA . LYS A 1 193 ? 18.038 24.573 -5.249 1.00 50.68 252 LYS A CA 1
ATOM 1496 C C . LYS A 1 193 ? 18.652 24.118 -6.606 1.00 54.90 252 LYS A C 1
ATOM 1497 O O . LYS A 1 193 ? 17.886 23.742 -7.487 1.00 56.57 252 LYS A O 1
ATOM 1503 N N . LEU A 1 194 ? 19.988 24.111 -6.770 1.00 50.80 253 LEU A N 1
ATOM 1504 C CA . LEU A 1 194 ? 20.572 23.693 -8.060 1.00 52.11 253 LEU A CA 1
ATOM 1505 C C . LEU A 1 194 ? 20.529 22.160 -8.241 1.00 55.41 253 LEU A C 1
ATOM 1506 O O . LEU A 1 194 ? 20.224 21.700 -9.347 1.00 56.61 253 LEU A O 1
ATOM 1511 N N . ALA A 1 195 ? 20.756 21.385 -7.151 1.00 48.21 254 ALA A N 1
ATOM 1512 C CA . ALA A 1 195 ? 20.642 19.926 -7.134 1.00 46.62 254 ALA A CA 1
ATOM 1513 C C . ALA A 1 195 ? 19.167 19.462 -7.311 1.00 49.06 254 ALA A C 1
ATOM 1514 O O . ALA A 1 195 ? 18.917 18.267 -7.466 1.00 47.72 254 ALA A O 1
ATOM 1516 N N . ASN A 1 196 ? 18.209 20.413 -7.257 1.00 47.39 255 ASN A N 1
ATOM 1517 C CA . ASN A 1 196 ? 16.759 20.254 -7.419 1.00 47.70 255 ASN A CA 1
ATOM 1518 C C . ASN A 1 196 ? 16.143 19.328 -6.340 1.00 51.09 255 ASN A C 1
ATOM 1519 O O . ASN A 1 196 ? 15.414 18.367 -6.636 1.00 50.88 255 ASN A O 1
ATOM 1524 N N . VAL A 1 197 ? 16.406 19.663 -5.075 1.00 46.24 256 VAL A N 1
ATOM 1525 C CA . VAL A 1 197 ? 15.909 18.900 -3.920 1.00 45.91 256 VAL A CA 1
ATOM 1526 C C . VAL A 1 197 ? 15.346 19.893 -2.890 1.00 48.61 256 VAL A C 1
ATOM 1527 O O . VAL A 1 197 ? 15.934 20.948 -2.682 1.00 46.85 256 VAL A O 1
ATOM 1531 N N . ASP A 1 198 ? 14.200 19.574 -2.267 1.00 48.01 257 ASP A N 1
ATOM 1532 C CA . ASP A 1 198 ? 13.614 20.440 -1.246 1.00 49.12 257 ASP A CA 1
ATOM 1533 C C . ASP A 1 198 ? 14.565 20.592 -0.058 1.00 50.07 257 ASP A C 1
ATOM 1534 O O . ASP A 1 198 ? 15.245 19.630 0.308 1.00 48.45 257 ASP A O 1
ATOM 1539 N N . LEU A 1 199 ? 14.635 21.795 0.528 1.00 45.53 258 LEU A N 1
ATOM 1540 C CA . LEU A 1 199 ? 15.481 21.989 1.693 1.00 43.72 258 LEU A CA 1
ATOM 1541 C C . LEU A 1 199 ? 14.684 21.657 3.004 1.00 44.84 258 LEU A C 1
ATOM 1542 O O . LEU A 1 199 ? 13.795 22.417 3.386 1.00 42.38 258 LEU A O 1
ATOM 1547 N N . PRO A 1 200 ? 15.023 20.553 3.728 1.00 41.19 259 PRO A N 1
ATOM 1548 C CA . PRO A 1 200 ? 14.327 20.261 4.997 1.00 40.17 259 PRO A CA 1
ATOM 1549 C C . PRO A 1 200 ? 14.669 21.311 6.049 1.00 44.57 259 PRO A C 1
ATOM 1550 O O . PRO A 1 200 ? 15.820 21.718 6.144 1.00 42.87 259 PRO A O 1
ATOM 1554 N N . TYR A 1 201 ? 13.681 21.766 6.826 1.00 43.48 260 TYR A N 1
ATOM 1555 C CA . TYR A 1 201 ? 13.916 22.798 7.840 1.00 44.39 260 TYR A CA 1
ATOM 1556 C C . TYR A 1 201 ? 15.052 22.455 8.836 1.00 42.52 260 TYR A C 1
ATOM 1557 O O . TYR A 1 201 ? 15.847 23.341 9.118 1.00 42.07 260 TYR A O 1
ATOM 1566 N N . PRO A 1 202 ? 15.169 21.243 9.414 1.00 37.14 261 PRO A N 1
ATOM 1567 C CA . PRO A 1 202 ? 16.273 21.010 10.362 1.00 35.18 261 PRO A CA 1
ATOM 1568 C C . PRO A 1 202 ? 17.665 20.882 9.719 1.00 38.25 261 PRO A C 1
ATOM 1569 O O . PRO A 1 202 ? 18.643 20.772 10.469 1.00 36.88 261 PRO A O 1
ATOM 1573 N N . ALA A 1 203 ? 17.777 20.867 8.371 1.00 35.52 262 ALA A N 1
ATOM 1574 C CA . ALA A 1 203 ? 19.070 20.591 7.713 1.00 35.18 262 ALA A CA 1
ATOM 1575 C C . ALA A 1 203 ? 20.170 21.621 8.063 1.00 40.56 262 ALA A C 1
ATOM 1576 O O . ALA A 1 203 ? 21.306 21.206 8.250 1.00 39.23 262 ALA A O 1
ATOM 1578 N N . SER A 1 204 ? 19.823 22.912 8.255 1.00 38.86 263 SER A N 1
ATOM 1579 C CA . SER A 1 204 ? 20.800 23.942 8.661 1.00 39.25 263 SER A CA 1
ATOM 1580 C C . SER A 1 204 ? 21.328 23.679 10.060 1.00 40.26 263 SER A C 1
ATOM 1581 O O . SER A 1 204 ? 22.512 23.912 10.302 1.00 40.23 263 SER A O 1
ATOM 1584 N N . SER A 1 205 ? 20.472 23.197 10.988 1.00 36.61 264 SER A N 1
ATOM 1585 C CA . SER A 1 205 ? 20.932 22.894 12.357 1.00 36.49 264 SER A CA 1
ATOM 1586 C C . SER A 1 205 ? 21.865 21.693 12.350 1.00 37.43 264 SER A C 1
ATOM 1587 O O . SER A 1 205 ? 22.842 21.702 13.072 1.00 36.36 264 SER A O 1
ATOM 1590 N N . ARG A 1 206 ? 21.546 20.659 11.548 1.00 35.49 265 ARG A N 1
ATOM 1591 C CA . ARG A 1 206 ? 22.356 19.436 11.403 1.00 35.03 265 ARG A CA 1
ATOM 1592 C C . ARG A 1 206 ? 23.737 19.772 10.847 1.00 38.82 265 ARG A C 1
ATOM 1593 O O . ARG A 1 206 ? 24.743 19.198 11.292 1.00 38.85 265 ARG A O 1
ATOM 1601 N N . LEU A 1 207 ? 23.785 20.700 9.876 1.00 35.55 266 LEU A N 1
ATOM 1602 C CA . LEU A 1 207 ? 25.032 21.145 9.249 1.00 36.18 266 LEU A CA 1
ATOM 1603 C C . LEU A 1 207 ? 25.947 21.753 10.297 1.00 41.14 266 LEU A C 1
ATOM 1604 O O . LEU A 1 207 ? 27.100 21.343 10.394 1.00 42.97 266 LEU A O 1
ATOM 1609 N N . GLN A 1 208 ? 25.422 22.714 11.093 1.00 37.94 267 GLN A N 1
ATOM 1610 C CA . GLN A 1 208 ? 26.188 23.419 12.130 1.00 38.39 267 GLN A CA 1
ATOM 1611 C C . GLN A 1 208 ? 26.685 22.438 13.204 1.00 40.18 267 GLN A C 1
ATOM 1612 O O . GLN A 1 208 ? 27.833 22.547 13.618 1.00 38.56 267 GLN A O 1
ATOM 1618 N N . GLU A 1 209 ? 25.856 21.443 13.591 1.00 35.99 268 GLU A N 1
ATOM 1619 C CA . GLU A 1 209 ? 26.280 20.405 14.542 1.00 35.27 268 GLU A CA 1
ATOM 1620 C C . GLU A 1 209 ? 27.421 19.531 13.983 1.00 41.19 268 GLU A C 1
ATOM 1621 O O . GLU A 1 209 ? 28.377 19.220 14.708 1.00 41.22 268 GLU A O 1
ATOM 1627 N N . LEU A 1 210 ? 27.332 19.157 12.684 1.00 38.78 269 LEU A N 1
ATOM 1628 C CA . LEU A 1 210 ? 28.327 18.305 12.018 1.00 38.17 269 LEU A CA 1
ATOM 1629 C C . LEU A 1 210 ? 29.657 19.061 11.864 1.00 39.66 269 LEU A C 1
ATOM 1630 O O . LEU A 1 210 ? 30.719 18.469 12.072 1.00 37.63 269 LEU A O 1
ATOM 1635 N N . LEU A 1 211 ? 29.588 20.383 11.611 1.00 35.96 270 LEU A N 1
ATOM 1636 C CA . LEU A 1 211 ? 30.784 21.218 11.502 1.00 37.24 270 LEU A CA 1
ATOM 1637 C C . LEU A 1 211 ? 31.481 21.367 12.861 1.00 43.32 270 LEU A C 1
ATOM 1638 O O . LEU A 1 211 ? 32.713 21.318 12.909 1.00 42.18 270 LEU A O 1
ATOM 1643 N N . ALA A 1 212 ? 30.698 21.483 13.957 1.00 42.53 271 ALA A N 1
ATOM 1644 C CA . ALA A 1 212 ? 31.205 21.588 15.334 1.00 43.22 271 ALA A CA 1
ATOM 1645 C C . ALA A 1 212 ? 31.842 20.268 15.775 1.00 46.19 271 ALA A C 1
ATOM 1646 O O . ALA A 1 212 ? 32.842 20.313 16.493 1.00 45.29 271 ALA A O 1
ATOM 1648 N N . VAL A 1 213 ? 31.259 19.098 15.351 1.00 41.81 272 VAL A N 1
ATOM 1649 C CA . VAL A 1 213 ? 31.811 17.759 15.641 1.00 42.05 272 VAL A CA 1
ATOM 1650 C C . VAL A 1 213 ? 33.200 17.623 14.933 1.00 45.69 272 VAL A C 1
ATOM 1651 O O . VAL A 1 213 ? 34.161 17.206 15.571 1.00 45.90 272 VAL A O 1
ATOM 1655 N N . LEU A 1 214 ? 33.299 18.014 13.641 1.00 41.60 273 LEU A N 1
ATOM 1656 C CA . LEU A 1 214 ? 34.549 17.939 12.853 1.00 41.85 273 LEU A CA 1
ATOM 1657 C C . LEU A 1 214 ? 35.608 18.864 13.437 1.00 44.87 273 LEU A C 1
ATOM 1658 O O . LEU A 1 214 ? 36.793 18.520 13.427 1.00 44.32 273 LEU A O 1
ATOM 1663 N N . LEU A 1 215 ? 35.182 20.018 13.984 1.00 40.76 274 LEU A N 1
ATOM 1664 C CA . LEU A 1 215 ? 36.082 20.932 14.675 1.00 43.10 274 LEU A CA 1
ATOM 1665 C C . LEU A 1 215 ? 36.631 20.312 15.988 1.00 50.07 274 LEU A C 1
ATOM 1666 O O . LEU A 1 215 ? 37.795 20.555 16.313 1.00 51.96 274 LEU A O 1
ATOM 1671 N N . ARG A 1 216 ? 35.826 19.508 16.724 1.00 46.17 275 ARG A N 1
ATOM 1672 C CA . ARG A 1 216 ? 36.310 18.869 17.958 1.00 47.86 275 ARG A CA 1
ATOM 1673 C C . ARG A 1 216 ? 37.298 17.765 17.610 1.00 52.16 275 ARG A C 1
ATOM 1674 O O . ARG A 1 216 ? 38.306 17.610 18.303 1.00 53.09 275 ARG A O 1
ATOM 1682 N N . MET A 1 217 ? 37.035 17.026 16.516 1.00 47.56 276 MET A N 1
ATOM 1683 C CA . MET A 1 217 ? 37.939 15.995 15.994 1.00 47.87 276 MET A CA 1
ATOM 1684 C C . MET A 1 217 ? 39.287 16.613 15.576 1.00 54.28 276 MET A C 1
ATOM 1685 O O . MET A 1 217 ? 40.342 16.054 15.908 1.00 55.10 276 MET A O 1
ATOM 1690 N N . ALA A 1 218 ? 39.243 17.793 14.889 1.00 49.84 277 ALA A N 1
ATOM 1691 C CA . ALA A 1 218 ? 40.438 18.520 14.426 1.00 51.18 277 ALA A CA 1
ATOM 1692 C C . ALA A 1 218 ? 41.353 18.882 15.604 1.00 57.86 277 ALA A C 1
ATOM 1693 O O . ALA A 1 218 ? 42.569 18.880 15.442 1.00 57.26 277 ALA A O 1
ATOM 1695 N N . GLU A 1 219 ? 40.771 19.101 16.801 1.00 56.55 278 GLU A N 1
ATOM 1696 C CA . GLU A 1 219 ? 41.520 19.384 18.025 1.00 59.95 278 GLU A CA 1
ATOM 1697 C C . GLU A 1 219 ? 42.367 18.178 18.473 1.00 64.74 278 GLU A C 1
ATOM 1698 O O . GLU A 1 219 ? 43.285 18.369 19.265 1.00 66.90 278 GLU A O 1
ATOM 1704 N N . GLN A 1 220 ? 42.056 16.942 17.986 1.00 60.08 279 GLN A N 1
ATOM 1705 C CA . GLN A 1 220 ? 4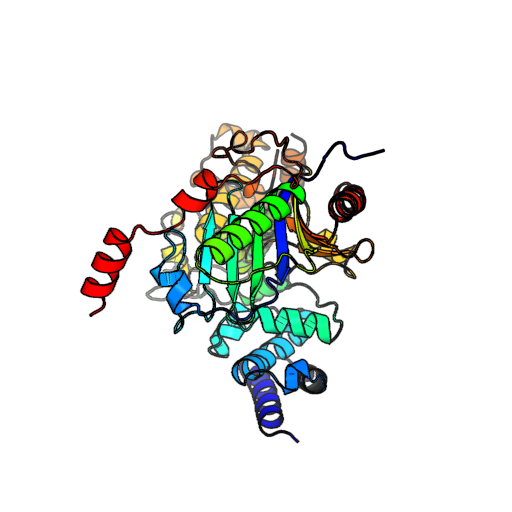2.795 15.726 18.376 1.00 61.43 279 GLN A CA 1
ATOM 1706 C C . GLN A 1 220 ? 44.075 15.520 17.541 1.00 65.77 279 GLN A C 1
ATOM 1707 O O . GLN A 1 220 ? 44.909 14.700 17.922 1.00 67.32 279 GLN A O 1
ATOM 1713 N N . LEU A 1 221 ? 44.231 16.248 16.418 1.00 61.05 280 LEU A N 1
ATOM 1714 C CA . LEU A 1 221 ? 45.426 16.196 15.567 1.00 62.45 280 LEU A CA 1
ATOM 1715 C C . LEU A 1 221 ? 46.222 17.470 15.784 1.00 64.64 280 LEU A C 1
ATOM 1716 O O . LEU A 1 221 ? 45.708 18.553 15.508 1.00 61.98 280 LEU A O 1
ATOM 1721 N N . ALA A 1 222 ? 47.465 17.352 16.290 1.00 64.73 281 ALA A N 1
ATOM 1722 C CA . ALA A 1 222 ? 48.336 18.492 16.595 1.00 65.76 281 ALA A CA 1
ATOM 1723 C C . ALA A 1 222 ? 48.525 19.453 15.400 1.00 68.32 281 ALA A C 1
ATOM 1724 O O . ALA A 1 222 ? 48.475 20.668 15.598 1.00 68.33 281 ALA A O 1
ATOM 1726 N N . TRP A 1 223 ? 48.707 18.928 14.176 1.00 63.93 282 TRP A N 1
ATOM 1727 C CA . TRP A 1 223 ? 48.941 19.766 12.989 1.00 64.06 282 TRP A CA 1
ATOM 1728 C C . TRP A 1 223 ? 47.655 20.502 12.513 1.00 65.19 282 TRP A C 1
ATOM 1729 O O . TRP A 1 223 ? 47.744 21.448 11.725 1.00 64.63 282 TRP A O 1
ATOM 1740 N N . LEU A 1 224 ? 46.480 20.085 12.997 1.00 60.14 283 LEU A N 1
ATOM 1741 C CA . LEU A 1 224 ? 45.215 20.755 12.688 1.00 58.15 283 LEU A CA 1
ATOM 1742 C C . LEU A 1 224 ? 44.807 21.702 13.820 1.00 63.99 283 LEU A C 1
ATOM 1743 O O . LEU A 1 224 ? 44.225 22.757 13.557 1.00 63.76 283 LEU A O 1
ATOM 1748 N N . ARG A 1 225 ? 45.126 21.324 15.075 1.00 61.99 284 ARG A N 1
ATOM 1749 C CA . ARG A 1 225 ? 44.850 22.089 16.299 1.00 62.57 284 ARG A CA 1
ATOM 1750 C C . ARG A 1 225 ? 45.560 23.444 16.256 1.00 68.28 284 ARG A C 1
ATOM 1751 O O . ARG A 1 225 ? 44.988 24.440 16.683 1.00 68.21 284 ARG A O 1
ATOM 1759 N N . VAL A 1 226 ? 46.761 23.477 15.675 1.00 65.91 285 VAL A N 1
ATOM 1760 C CA . VAL A 1 226 ? 47.619 24.652 15.559 1.00 68.04 285 VAL A CA 1
ATOM 1761 C C . VAL A 1 226 ? 47.109 25.661 14.485 1.00 72.71 285 VAL A C 1
ATOM 1762 O O . VAL A 1 226 ? 47.521 26.829 14.509 1.00 74.07 285 VAL A O 1
ATOM 1766 N N . LEU A 1 227 ? 46.225 25.206 13.558 1.00 66.81 286 LEU A N 1
ATOM 1767 C CA . LEU A 1 227 ? 45.665 26.028 12.478 1.00 64.72 286 LEU A CA 1
ATOM 1768 C C . LEU A 1 227 ? 44.493 26.908 12.969 1.00 68.62 286 LEU A C 1
ATOM 1769 O O . LEU A 1 227 ? 44.087 27.823 12.242 1.00 68.69 286 LEU A O 1
ATOM 1774 N N . ARG A 1 228 ? 43.977 26.653 14.198 1.00 64.02 287 ARG A N 1
ATOM 1775 C CA . ARG A 1 228 ? 42.858 27.381 14.825 1.00 63.45 287 ARG A CA 1
ATOM 1776 C C . ARG A 1 228 ? 41.710 27.462 13.833 1.00 63.83 287 ARG A C 1
ATOM 1777 O O . ARG A 1 228 ? 41.325 28.548 13.384 1.00 64.37 287 ARG A O 1
ATOM 1785 N N . LEU A 1 229 ? 41.219 26.286 13.424 1.00 55.80 288 LEU A N 1
ATOM 1786 C CA . LEU A 1 229 ? 40.203 26.179 12.393 1.00 51.75 288 LEU A CA 1
ATOM 1787 C C . LEU A 1 229 ? 38.857 26.720 12.844 1.00 53.67 288 LEU A C 1
ATOM 1788 O O . LEU A 1 229 ? 38.589 26.830 14.039 1.00 53.79 288 LEU A O 1
ATOM 1793 N N . ASP A 1 230 ? 38.022 27.069 11.869 1.00 48.35 289 ASP A N 1
ATOM 1794 C CA . ASP A 1 230 ? 36.659 27.520 12.104 1.00 47.83 289 ASP A CA 1
ATOM 1795 C C . ASP A 1 230 ? 35.750 26.719 11.192 1.00 47.98 289 ASP A C 1
ATOM 1796 O O . ASP A 1 230 ? 36.254 25.882 10.453 1.00 45.12 289 ASP A O 1
ATOM 1801 N N . LYS A 1 231 ? 34.434 26.950 11.232 1.00 44.90 290 LYS A N 1
ATOM 1802 C CA . LYS A 1 231 ? 33.474 26.182 10.437 1.00 44.25 290 LYS A CA 1
ATOM 1803 C C . LYS A 1 231 ? 33.684 26.303 8.922 1.00 47.42 290 LYS A C 1
ATOM 1804 O O . LYS A 1 231 ? 33.146 25.482 8.177 1.00 46.36 290 LYS A O 1
ATOM 1810 N N . ARG A 1 232 ? 34.442 27.312 8.464 1.00 45.03 291 ARG A N 1
ATOM 1811 C CA . ARG A 1 232 ? 34.728 27.510 7.046 1.00 44.74 291 ARG A CA 1
ATOM 1812 C C . ARG A 1 232 ? 36.049 26.861 6.665 1.00 46.73 291 ARG A C 1
ATOM 1813 O O . ARG A 1 232 ? 36.118 26.187 5.639 1.00 43.70 291 ARG A O 1
ATOM 1821 N N . SER A 1 233 ? 37.101 27.058 7.487 1.00 44.28 292 SER A N 1
ATOM 1822 C CA . SER A 1 233 ? 38.438 26.522 7.197 1.00 44.15 292 SER A CA 1
ATOM 1823 C C . SER A 1 233 ? 38.549 25.015 7.475 1.00 45.28 292 SER A C 1
ATOM 1824 O O . SER A 1 233 ? 39.448 24.378 6.929 1.00 45.42 292 SER A O 1
ATOM 1827 N N . VAL A 1 234 ? 37.635 24.442 8.276 1.00 41.60 293 VAL A N 1
ATOM 1828 C CA . VAL A 1 234 ? 37.643 22.998 8.572 1.00 41.37 293 VAL A CA 1
ATOM 1829 C C . VAL A 1 234 ? 37.234 22.162 7.328 1.00 45.71 293 VAL A C 1
ATOM 1830 O O . VAL A 1 234 ? 37.622 20.998 7.229 1.00 46.73 293 VAL A O 1
ATOM 1834 N N . VAL A 1 235 ? 36.457 22.757 6.401 1.00 41.25 294 VAL A N 1
ATOM 1835 C CA . VAL A 1 235 ? 35.899 22.067 5.233 1.00 40.00 294 VAL A CA 1
ATOM 1836 C C . VAL A 1 235 ? 37.013 21.438 4.342 1.00 44.37 294 VAL A C 1
ATOM 1837 O O . VAL A 1 235 ? 36.880 20.276 3.958 1.00 44.02 294 VAL A O 1
ATOM 1841 N N . LYS A 1 236 ? 38.116 22.146 4.076 1.00 42.38 295 LYS A N 1
ATOM 1842 C CA . LYS A 1 236 ? 39.172 21.568 3.241 1.00 43.02 295 LYS A CA 1
ATOM 1843 C C . LYS A 1 236 ? 39.946 20.412 3.918 1.00 47.33 295 LYS A C 1
ATOM 1844 O O . LYS A 1 236 ? 40.736 19.752 3.241 1.00 47.95 295 LYS A O 1
ATOM 1850 N N . HIS A 1 237 ? 39.706 20.153 5.223 1.00 42.92 296 HIS A N 1
ATOM 1851 C CA . HIS A 1 237 ? 40.399 19.092 5.952 1.00 43.46 296 HIS A CA 1
ATOM 1852 C C . HIS A 1 237 ? 39.465 17.914 6.254 1.00 45.89 296 HIS A C 1
ATOM 1853 O O . HIS A 1 237 ? 39.877 16.975 6.939 1.00 45.56 296 HIS A O 1
ATOM 1860 N N . ILE A 1 238 ? 38.225 17.947 5.720 1.00 41.34 297 ILE A N 1
ATOM 1861 C CA . ILE A 1 238 ? 37.209 16.917 5.966 1.00 40.60 297 ILE A CA 1
ATOM 1862 C C . ILE A 1 238 ? 37.719 15.559 5.465 1.00 47.52 297 ILE A C 1
ATOM 1863 O O . ILE A 1 238 ? 37.618 14.563 6.198 1.00 47.73 297 ILE A O 1
ATOM 1868 N N . GLY A 1 239 ? 38.304 15.544 4.270 1.00 45.99 298 GLY A N 1
ATOM 1869 C CA . GLY A 1 239 ? 38.897 14.337 3.697 1.00 47.98 298 GLY A CA 1
ATOM 1870 C C . GLY A 1 239 ? 39.895 13.695 4.644 1.00 56.11 298 GLY A C 1
ATOM 1871 O O . GLY A 1 239 ? 39.824 12.491 4.894 1.00 57.41 298 GLY A O 1
ATOM 1872 N N . ASP A 1 240 ? 40.778 14.523 5.240 1.00 54.23 299 ASP A N 1
ATOM 1873 C CA . ASP A 1 240 ? 41.799 14.104 6.200 1.00 55.81 299 ASP A CA 1
ATOM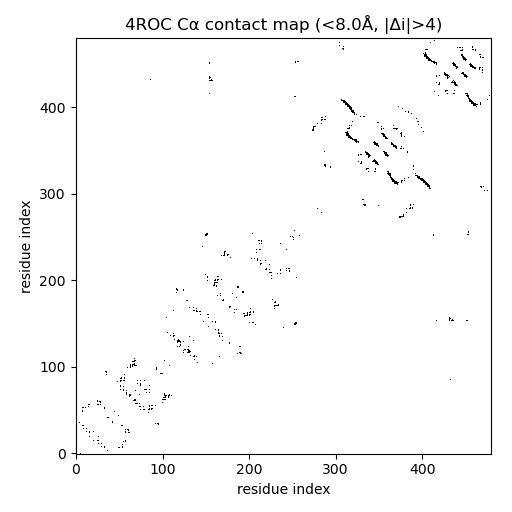 1874 C C . ASP A 1 240 ? 41.183 13.573 7.487 1.00 56.86 299 ASP A C 1
ATOM 1875 O O . ASP A 1 240 ? 41.677 12.577 8.017 1.00 57.80 299 ASP A O 1
ATOM 1880 N N . LEU A 1 241 ? 40.147 14.266 8.019 1.00 49.91 300 LEU A N 1
ATOM 1881 C CA . LEU A 1 241 ? 39.456 13.891 9.254 1.00 48.45 300 LEU A CA 1
ATOM 1882 C C . LEU A 1 241 ? 38.702 12.568 9.108 1.00 53.50 300 LEU A C 1
ATOM 1883 O O . LEU A 1 241 ? 38.668 11.782 10.061 1.00 54.27 300 LEU A O 1
ATOM 1888 N N . LEU A 1 242 ? 38.080 12.331 7.934 1.00 49.50 301 LEU A N 1
ATOM 1889 C CA . LEU A 1 242 ? 37.303 11.115 7.681 1.00 49.79 301 LEU A CA 1
ATOM 1890 C C . LEU A 1 242 ? 38.219 9.902 7.502 1.00 57.30 301 LEU A C 1
ATOM 1891 O O . LEU A 1 242 ? 37.855 8.792 7.897 1.00 57.38 301 LEU A O 1
ATOM 1896 N N . GLN A 1 243 ? 39.439 10.133 7.003 1.00 57.62 302 GLN A N 1
ATOM 1897 C CA . GLN A 1 243 ? 40.453 9.092 6.813 1.00 59.94 302 GLN A CA 1
ATOM 1898 C C . GLN A 1 243 ? 40.763 8.399 8.153 1.00 66.43 302 GLN A C 1
ATOM 1899 O O . GLN A 1 243 ? 41.035 7.201 8.168 1.00 67.56 302 GLN A O 1
ATOM 1905 N N . HIS A 1 244 ? 40.652 9.146 9.268 1.00 63.34 303 HIS A N 1
ATOM 1906 C CA . HIS A 1 244 ? 40.914 8.674 10.625 1.00 64.80 303 HIS A CA 1
ATOM 1907 C C . HIS A 1 244 ? 39.693 8.898 11.557 1.00 67.15 303 HIS A C 1
ATOM 1908 O O . HIS A 1 244 ? 39.875 9.069 12.762 1.00 67.43 303 HIS A O 1
ATOM 1915 N N . ARG A 1 245 ? 38.455 8.845 11.015 1.00 62.26 304 ARG A N 1
ATOM 1916 C CA . ARG A 1 245 ? 37.237 9.108 11.788 1.00 61.63 304 ARG A CA 1
ATOM 1917 C C . ARG A 1 245 ? 37.103 8.206 13.023 1.00 67.77 304 ARG A C 1
ATOM 1918 O O . ARG A 1 245 ? 36.918 8.755 14.104 1.00 67.81 304 ARG A O 1
ATOM 1926 N N . GLN A 1 246 ? 37.263 6.863 12.887 1.00 66.00 305 GLN A N 1
ATOM 1927 C CA . GLN A 1 246 ? 37.153 5.906 14.001 1.00 67.62 305 GLN A CA 1
ATOM 1928 C C . GLN A 1 246 ? 38.121 6.269 15.150 1.00 72.59 305 GLN A C 1
ATOM 1929 O O . GLN A 1 246 ? 37.685 6.375 16.302 1.00 72.93 305 GLN A O 1
ATOM 1935 N N . SER A 1 247 ? 39.412 6.498 14.819 1.00 68.74 306 SER A N 1
ATOM 1936 C CA . SER A 1 247 ? 40.468 6.864 15.767 1.00 69.83 306 SER A CA 1
ATOM 1937 C C . SER A 1 247 ? 40.229 8.226 16.436 1.00 72.20 306 SER A C 1
ATOM 1938 O O . SER A 1 247 ? 40.431 8.338 17.645 1.00 72.86 306 SER A O 1
ATOM 1941 N N . LEU A 1 248 ? 39.850 9.258 15.647 1.00 66.40 307 LEU A N 1
ATOM 1942 C CA . LEU A 1 248 ? 39.620 10.625 16.134 1.00 65.33 307 LEU A CA 1
ATOM 1943 C C . LEU A 1 248 ? 38.403 10.721 17.047 1.00 69.15 307 LEU A C 1
ATOM 1944 O O . LEU A 1 248 ? 38.427 11.511 17.990 1.00 68.38 307 LEU A O 1
ATOM 1949 N N . VAL A 1 249 ? 37.355 9.915 16.775 1.00 66.76 308 VAL A N 1
ATOM 1950 C CA . VAL A 1 249 ? 36.116 9.864 17.565 1.00 66.38 308 VAL A CA 1
ATOM 1951 C C . VAL A 1 249 ? 36.413 9.243 18.940 1.00 74.30 308 VAL A C 1
ATOM 1952 O O . VAL A 1 249 ? 36.002 9.821 19.953 1.00 73.77 308 VAL A O 1
ATOM 1956 N N . ARG A 1 250 ? 37.157 8.106 18.976 1.00 74.24 309 ARG A N 1
ATOM 1957 C CA . ARG A 1 250 ? 37.538 7.417 20.219 1.00 77.05 309 ARG A CA 1
ATOM 1958 C C . ARG A 1 250 ? 38.426 8.308 21.096 1.00 83.29 309 ARG A C 1
ATOM 1959 O O . ARG A 1 250 ? 38.248 8.318 22.313 1.00 84.04 309 ARG A O 1
ATOM 1967 N N . SER A 1 251 ? 39.336 9.081 20.469 1.00 80.88 310 SER A N 1
ATOM 1968 C CA . SER A 1 251 ? 40.251 10.022 21.126 1.00 82.56 310 SER A CA 1
ATOM 1969 C C . SER A 1 251 ? 39.494 11.219 21.734 1.00 87.80 310 SER A C 1
ATOM 1970 O O . SER A 1 251 ? 39.883 11.699 22.799 1.00 88.37 310 SER A O 1
ATOM 1973 N N . ALA A 1 252 ? 38.439 11.710 21.035 1.00 84.21 311 ALA A N 1
ATOM 1974 C CA . ALA A 1 252 ? 37.596 12.838 21.454 1.00 83.93 311 ALA A CA 1
ATOM 1975 C C . ALA A 1 252 ? 36.724 12.471 22.659 1.00 90.43 311 ALA A C 1
ATOM 1976 O O . ALA A 1 252 ? 36.533 13.309 23.542 1.00 90.49 311 ALA A O 1
ATOM 1978 N N . PHE A 1 253 ? 36.191 11.226 22.688 1.00 88.93 312 PHE A N 1
ATOM 1979 C CA . PHE A 1 253 ? 35.370 10.701 23.789 1.00 89.99 312 PHE A CA 1
ATOM 1980 C C . PHE A 1 253 ? 36.235 10.396 25.018 1.00 97.40 312 PHE A C 1
ATOM 1981 O O . PHE A 1 253 ? 35.757 10.529 26.148 1.00 97.73 312 PHE A O 1
ATOM 1989 N N . ARG A 1 254 ? 37.492 9.947 24.783 1.00 96.05 313 ARG A N 1
ATOM 1990 C CA . ARG A 1 254 ? 38.505 9.583 25.784 1.00 98.90 313 ARG A CA 1
ATOM 1991 C C . ARG A 1 254 ? 38.889 10.800 26.645 1.00 104.74 313 ARG A C 1
ATOM 1992 O O . ARG A 1 254 ? 39.071 10.658 27.859 1.00 106.31 313 ARG A O 1
ATOM 2000 N N . ASP A 1 255 ? 38.998 11.985 26.012 1.00 100.78 314 ASP A N 1
ATOM 2001 C CA . ASP A 1 255 ? 39.335 13.250 26.665 1.00 135.52 314 ASP A CA 1
ATOM 2002 C C . ASP A 1 255 ? 38.065 14.007 27.048 1.00 168.46 314 ASP A C 1
ATOM 2003 O O . ASP A 1 255 ? 37.636 13.951 28.199 1.00 134.76 314 ASP A O 1
ATOM 2008 N N . LEU A 1 297 ? 32.745 14.133 27.217 1.00 90.70 356 LEU A N 1
ATOM 2009 C CA . LEU A 1 297 ? 32.187 15.452 26.921 1.00 89.19 356 LEU A CA 1
ATOM 2010 C C . LEU A 1 297 ? 31.451 15.472 25.562 1.00 87.55 356 LEU A C 1
ATOM 2011 O O . LEU A 1 297 ? 30.620 16.362 25.345 1.00 86.98 356 LEU A O 1
ATOM 2016 N N . LEU A 1 298 ? 31.742 14.511 24.654 1.00 79.75 357 LEU A N 1
ATOM 2017 C CA . LEU A 1 298 ? 31.030 14.430 23.367 1.00 75.74 357 LEU A CA 1
ATOM 2018 C C . LEU A 1 298 ? 29.650 13.827 23.672 1.00 73.15 357 LEU A C 1
ATOM 2019 O O . LEU A 1 298 ? 29.548 12.684 24.141 1.00 73.31 357 LEU A O 1
ATOM 2024 N N . LEU A 1 299 ? 28.606 14.667 23.559 1.00 62.72 358 LEU A N 1
ATOM 2025 C CA . LEU A 1 299 ? 27.254 14.305 23.979 1.00 58.19 358 LEU A CA 1
ATOM 2026 C C . LEU A 1 299 ? 26.165 14.766 23.008 1.00 55.04 358 LEU A C 1
ATOM 2027 O O . LEU A 1 299 ? 26.427 15.634 22.176 1.00 53.44 358 LEU A O 1
ATOM 2032 N N . PRO A 1 300 ? 24.905 14.250 23.154 1.00 47.51 359 PRO A N 1
ATOM 2033 C CA . PRO A 1 300 ? 23.801 14.758 22.323 1.00 45.04 359 PRO A CA 1
ATOM 2034 C C . PRO A 1 300 ? 23.652 16.274 22.475 1.00 47.17 359 PRO A C 1
ATOM 2035 O O . PRO A 1 300 ? 23.736 16.770 23.611 1.00 46.51 359 PRO A O 1
ATOM 2039 N N . PRO A 1 301 ? 23.445 17.021 21.364 1.00 42.39 360 PRO A N 1
ATOM 2040 C CA . PRO A 1 301 ? 23.349 18.489 21.465 1.00 43.78 360 PRO A CA 1
ATOM 2041 C C . PRO A 1 301 ? 22.332 19.015 22.480 1.00 49.48 360 PRO A C 1
ATOM 2042 O O . PRO A 1 301 ? 22.599 20.065 23.047 1.00 49.82 360 PRO A O 1
ATOM 2046 N N . CYS A 1 302 ? 21.220 18.286 22.761 1.00 46.53 361 CYS A N 1
ATOM 2047 C CA . CYS A 1 302 ? 20.207 18.738 23.737 1.00 46.79 361 CYS A CA 1
ATOM 2048 C C . CYS A 1 302 ? 20.727 18.685 25.209 1.00 55.09 361 CYS A C 1
ATOM 2049 O O . CYS A 1 302 ? 20.068 19.210 26.108 1.00 56.21 361 CYS A O 1
ATOM 2052 N N . MET A 1 303 ? 21.871 18.034 25.455 1.00 53.42 362 MET A N 1
ATOM 2053 C CA . MET A 1 303 ? 22.432 17.926 26.809 1.00 54.91 362 MET A CA 1
ATOM 2054 C C . MET A 1 303 ? 23.377 19.077 27.123 1.00 68.11 362 MET A C 1
ATOM 2055 O O . MET A 1 303 ? 23.405 19.538 28.263 1.00 69.40 362 MET A O 1
ATOM 2060 N N . LEU A 1 304 ? 24.163 19.515 26.130 1.00 70.97 363 LEU A N 1
ATOM 2061 C CA . LEU A 1 304 ? 25.123 20.607 26.283 1.00 75.58 363 LEU A CA 1
ATOM 2062 C C . LEU A 1 304 ? 24.714 21.814 25.404 1.00 83.66 363 LEU A C 1
ATOM 2063 O O . LEU A 1 304 ? 25.100 21.873 24.232 1.00 82.75 363 LEU A O 1
ATOM 2068 N N . LYS A 1 305 ? 23.924 22.777 25.951 1.00 84.30 364 LYS A N 1
ATOM 2069 C CA . LYS A 1 305 ? 23.424 22.821 27.336 1.00 86.89 364 LYS A CA 1
ATOM 2070 C C . LYS A 1 305 ? 22.051 23.536 27.437 1.00 94.02 364 LYS A C 1
ATOM 2071 O O . LYS A 1 305 ? 21.591 24.156 26.473 1.00 93.83 364 LYS A O 1
ATOM 2077 N N . SER A 1 306 ? 21.407 23.435 28.613 0.0000 92.30 365 SER A N 1
ATOM 2078 C CA . SER A 1 306 ? 20.123 24.054 28.912 0.0000 92.75 365 SER A CA 1
ATOM 2079 C C . SER A 1 306 ? 20.319 25.073 30.059 0.0000 99.50 365 SER A C 1
ATOM 2080 O O . SER A 1 306 ? 20.087 24.741 31.226 0.0000 100.01 365 SER A O 1
ATOM 2083 N N . PRO A 1 307 ? 20.806 26.304 29.754 0.0000 97.62 366 PRO A N 1
ATOM 2084 C CA . PRO A 1 307 ? 21.057 27.281 30.829 0.0000 99.83 366 PRO A CA 1
ATOM 2085 C C . PRO A 1 307 ? 19.782 27.908 31.395 0.0000 105.34 366 PRO A C 1
ATOM 2086 O O . PRO A 1 307 ? 19.709 28.120 32.606 0.0000 106.46 366 PRO A O 1
ATOM 2090 N N . LYS A 1 308 ? 18.789 28.209 30.533 0.0000 103.37 367 LYS A N 1
ATOM 2091 C CA . LYS A 1 308 ? 17.525 28.818 30.946 0.0000 102.92 367 LYS A CA 1
ATOM 2092 C C . LYS A 1 308 ? 16.572 27.750 31.505 0.0000 106.77 367 LYS A C 1
ATOM 2093 O O . LYS A 1 308 ? 15.742 27.193 30.779 0.0000 106.35 367 LYS A O 1
ATOM 2099 N N . ARG A 1 309 ? 16.731 27.452 32.806 0.0000 103.36 368 ARG A N 1
ATOM 2100 C CA . ARG A 1 309 ? 15.935 26.481 33.562 0.0000 102.80 368 ARG A CA 1
ATOM 2101 C C . ARG A 1 309 ? 15.616 27.034 34.950 0.0000 106.86 368 ARG A C 1
ATOM 2102 O O . ARG A 1 309 ? 16.465 27.690 35.560 0.0000 106.45 368 ARG A O 1
ATOM 2110 N N . ILE A 1 310 ? 14.395 26.775 35.446 0.0000 103.63 369 ILE A N 1
ATOM 2111 C CA . ILE A 1 310 ? 13.963 27.259 36.753 0.0000 103.35 369 ILE A CA 1
ATOM 2112 C C . ILE A 1 310 ? 13.616 26.065 37.661 0.0000 107.58 369 ILE A C 1
ATOM 2113 O O . ILE A 1 310 ? 12.791 25.220 37.313 0.0000 107.02 369 ILE A O 1
ATOM 2118 N N . CYS A 1 311 ? 14.300 25.987 38.805 0.0000 104.66 370 CYS A N 1
ATOM 2119 C CA . CYS A 1 311 ? 14.142 24.931 39.802 0.0000 104.60 370 CYS A CA 1
ATOM 2120 C C . CYS A 1 311 ? 13.472 25.450 41.106 0.0000 109.00 370 CYS A C 1
ATOM 2121 O O . CYS A 1 311 ? 13.013 24.616 41.885 0.0000 108.50 370 CYS A O 1
ATOM 2124 N N . PRO A 1 312 ? 13.388 26.781 41.380 0.0000 106.19 371 PRO A N 1
ATOM 2125 C CA . PRO A 1 312 ? 12.797 27.233 42.651 0.0000 106.22 371 PRO A CA 1
ATOM 2126 C C . PRO A 1 312 ? 11.278 27.450 42.626 0.0000 110.75 371 PRO A C 1
ATOM 2127 O O . PRO A 1 312 ? 10.716 27.889 43.633 0.0000 110.41 371 PRO A O 1
ATOM 2131 N N . VAL A 1 313 ? 10.631 27.174 41.486 0.0000 107.81 372 VAL A N 1
ATOM 2132 C CA . VAL A 1 313 ? 9.187 27.313 41.312 0.0000 107.92 372 VAL A CA 1
ATOM 2133 C C . VAL A 1 313 ? 8.425 26.336 42.222 0.0000 112.41 372 VAL A C 1
ATOM 2134 O O . VAL A 1 313 ? 7.394 26.744 42.768 0.0000 112.12 372 VAL A O 1
ATOM 2138 N N . PRO A 1 314 ? 8.867 25.061 42.408 0.0000 109.45 373 PRO A N 1
ATOM 2139 C CA . PRO A 1 314 ? 8.073 24.168 43.253 0.0000 109.64 373 PRO A CA 1
ATOM 2140 C C . PRO A 1 314 ? 8.021 24.622 44.713 0.0000 114.36 373 PRO A C 1
ATOM 2141 O O . PRO A 1 314 ? 9.062 24.996 45.265 0.0000 113.91 373 PRO A O 1
ATOM 2145 N N . PRO A 1 315 ? 6.837 24.594 45.376 0.0000 111.73 374 PRO A N 1
ATOM 2146 C CA . PRO A 1 315 ? 6.790 25.027 46.768 0.0000 112.20 374 PRO A CA 1
ATOM 2147 C C . PRO A 1 315 ? 6.670 23.832 47.709 0.0000 117.02 374 PRO A C 1
ATOM 2148 O O . PRO A 1 315 ? 6.108 22.796 47.336 0.0000 116.59 374 PRO A O 1
ATOM 2152 N N . VAL A 1 316 ? 7.158 23.977 48.935 1.00 114.47 375 VAL A N 1
ATOM 2153 C CA . VAL A 1 316 ? 7.025 22.896 49.914 1.00 115.08 375 VAL A CA 1
ATOM 2154 C C . VAL A 1 316 ? 5.535 22.643 50.167 1.00 118.08 375 VAL A C 1
ATOM 2155 O O . VAL A 1 316 ? 4.759 23.600 50.275 1.00 118.63 375 VAL A O 1
ATOM 2159 N N . SER A 1 317 ? 5.130 21.369 50.225 1.00 112.23 376 SER A N 1
ATOM 2160 C CA . SER A 1 317 ? 3.722 21.044 50.438 1.00 111.14 376 SER A CA 1
ATOM 2161 C C . SER A 1 317 ? 3.474 20.453 51.826 1.00 112.64 376 SER A C 1
ATOM 2162 O O . SER A 1 317 ? 4.159 19.517 52.246 1.00 112.47 376 SER A O 1
ATOM 2165 N N . THR A 1 318 ? 2.476 21.005 52.525 1.00 107.06 377 THR A N 1
ATOM 2166 C CA . THR A 1 318 ? 2.062 20.566 53.860 1.00 106.74 377 THR A CA 1
ATOM 2167 C C . THR A 1 318 ? 0.538 20.297 53.868 1.00 107.36 377 THR A C 1
ATOM 2168 O O . THR A 1 318 ? -0.063 20.152 54.939 1.00 108.40 377 THR A O 1
ATOM 2172 N N . VAL A 1 319 ? -0.067 20.203 52.660 1.00 99.70 378 VAL A N 1
ATOM 2173 C CA . VAL A 1 319 ? -1.497 19.970 52.407 1.00 98.26 378 VAL A CA 1
ATOM 2174 C C . VAL A 1 319 ? -1.874 18.521 52.780 1.00 100.01 378 VAL A C 1
ATOM 2175 O O . VAL A 1 319 ? -1.126 17.591 52.464 1.00 99.34 378 VAL A O 1
ATOM 2179 N N . THR A 1 320 ? -3.041 1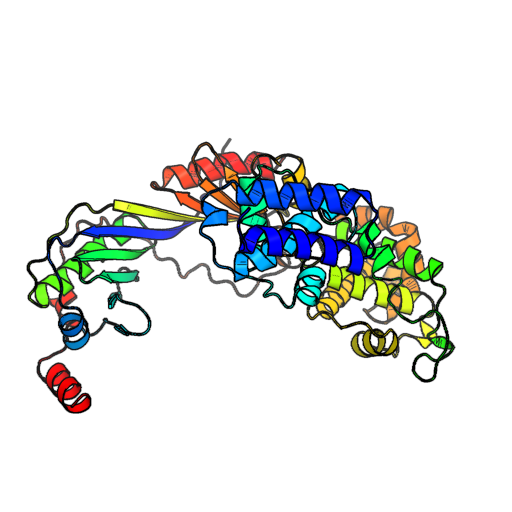8.342 53.441 1.00 85.32 379 THR A N 1
ATOM 2180 C CA . THR A 1 320 ? -3.573 17.036 53.864 1.00 84.46 379 THR A CA 1
ATOM 2181 C C . THR A 1 320 ? -4.818 16.622 53.035 1.00 83.83 379 THR A C 1
ATOM 2182 O O . THR A 1 320 ? -5.187 15.441 53.028 1.00 83.36 379 THR A O 1
ATOM 2186 N N . GLY A 1 321 ? -5.442 17.601 52.368 1.00 76.76 380 GLY A N 1
ATOM 2187 C CA . GLY A 1 321 ? -6.653 17.444 51.568 1.00 74.69 380 GLY A CA 1
ATOM 2188 C C . GLY A 1 321 ? -7.937 17.503 52.380 1.00 77.21 380 GLY A C 1
ATOM 2189 O O . GLY A 1 321 ? -9.029 17.577 51.807 1.00 75.13 380 GLY A O 1
ATOM 2190 N N . ASP A 1 322 ? -7.801 17.496 53.727 1.00 74.25 381 ASP A N 1
ATOM 2191 C CA . ASP A 1 322 ? -8.877 17.469 54.728 1.00 73.73 381 ASP A CA 1
ATOM 2192 C C . ASP A 1 322 ? -9.137 18.825 55.435 1.00 74.21 381 ASP A C 1
ATOM 2193 O O . ASP A 1 322 ? -10.044 18.889 56.276 1.00 71.84 381 ASP A O 1
ATOM 2198 N N . GLU A 1 323 ? -8.361 19.892 55.111 1.00 69.88 382 GLU A N 1
ATOM 2199 C CA . GLU A 1 323 ? -8.506 21.208 55.758 1.00 68.97 382 GLU A CA 1
ATOM 2200 C C . GLU A 1 323 ? -9.861 21.859 55.487 1.00 70.22 382 GLU A C 1
ATOM 2201 O O . GLU A 1 323 ? -10.465 21.611 54.451 1.00 67.87 382 GLU A O 1
ATOM 2207 N N . ASN A 1 324 ? -10.342 22.680 56.445 1.00 67.34 383 ASN A N 1
ATOM 2208 C CA . ASN A 1 324 ? -11.610 23.411 56.335 1.00 66.14 383 ASN A CA 1
ATOM 2209 C C . ASN A 1 324 ? -11.554 24.373 55.153 1.00 66.47 383 ASN A C 1
ATOM 2210 O O . ASN A 1 324 ? -10.493 24.919 54.846 1.00 65.63 383 ASN A O 1
ATOM 2215 N N . ILE A 1 325 ? -12.693 24.542 54.471 1.00 60.76 384 ILE A N 1
ATOM 2216 C CA . ILE A 1 325 ? -12.834 25.468 53.349 1.00 57.72 384 ILE A CA 1
ATOM 2217 C C . ILE A 1 325 ? -13.852 26.532 53.796 1.00 59.35 384 ILE A C 1
ATOM 2218 O O . ILE A 1 325 ? -15.038 26.237 53.921 1.00 57.66 384 ILE A O 1
ATOM 2223 N N . SER A 1 326 ? -13.366 27.745 54.094 1.00 56.35 385 SER A N 1
ATOM 2224 C CA . SER A 1 326 ? -14.193 28.858 54.578 1.00 57.21 385 SER A CA 1
ATOM 2225 C C . SER A 1 326 ? -15.098 29.416 53.477 1.00 60.61 385 SER A C 1
ATOM 2226 O O . SER A 1 326 ? -14.846 29.186 52.293 1.00 59.17 385 SER A O 1
ATOM 2229 N N . ASP A 1 327 ? -16.168 30.129 53.875 1.00 58.71 386 ASP A N 1
ATOM 2230 C CA . ASP A 1 327 ? -17.107 30.744 52.933 1.00 58.55 386 ASP A CA 1
ATOM 2231 C C . ASP A 1 327 ? -16.441 31.864 52.109 1.00 61.26 386 ASP A C 1
ATOM 2232 O O . ASP A 1 327 ? -16.760 31.997 50.927 1.00 59.89 386 ASP A O 1
ATOM 2237 N N . SER A 1 328 ? -15.515 32.645 52.727 1.00 58.44 387 SER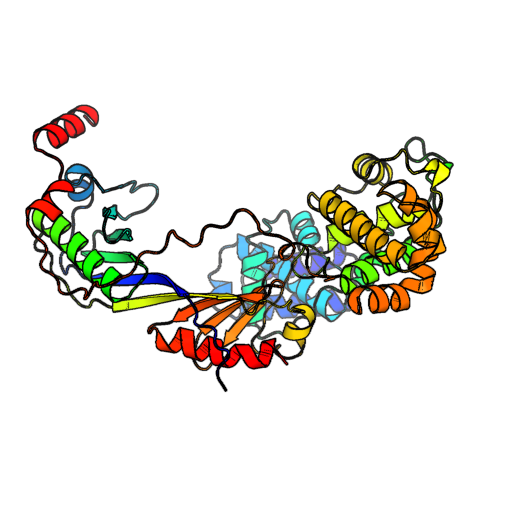 A N 1
ATOM 2238 C CA . SER A 1 328 ? -14.790 33.756 52.081 1.00 58.82 387 SER A CA 1
ATOM 2239 C C . SER A 1 328 ? -13.842 33.242 50.994 1.00 60.79 387 SER A C 1
ATOM 2240 O O . SER A 1 328 ? -13.658 33.902 49.963 1.00 60.00 387 SER A O 1
ATOM 2243 N N . GLU A 1 329 ? -13.258 32.049 51.218 1.00 56.02 388 GLU A N 1
ATOM 2244 C CA . GLU A 1 329 ? -12.364 31.416 50.262 1.00 54.50 388 GLU A CA 1
ATOM 2245 C C . GLU A 1 329 ? -13.129 31.091 48.974 1.00 54.71 388 GLU A C 1
ATOM 2246 O O . GLU A 1 329 ? -12.606 31.327 47.887 1.00 53.70 388 GLU A O 1
ATOM 2252 N N . ILE A 1 330 ? -14.378 30.603 49.098 1.00 50.05 389 ILE A N 1
ATOM 2253 C CA . ILE A 1 330 ? -15.212 30.225 47.953 1.00 48.81 389 ILE A CA 1
ATOM 2254 C C . ILE A 1 330 ? -15.864 31.469 47.292 1.00 52.14 389 ILE A C 1
ATOM 2255 O O . ILE A 1 330 ? -15.849 31.564 46.062 1.00 50.99 389 ILE A O 1
ATOM 2260 N N . GLU A 1 331 ? -16.401 32.417 48.099 1.00 50.59 390 GLU A N 1
ATOM 2261 C CA . GLU A 1 331 ? -17.116 33.615 47.625 1.00 50.80 390 GLU A CA 1
ATOM 2262 C C . GLU A 1 331 ? -16.333 34.439 46.600 1.00 51.69 390 GLU A C 1
ATOM 2263 O O . GLU A 1 331 ? -16.946 35.007 45.710 1.00 51.28 390 GLU A O 1
ATOM 2269 N N . GLN A 1 332 ? -15.001 34.444 46.670 1.00 47.77 391 GLN A N 1
ATOM 2270 C CA . GLN A 1 332 ? -14.163 35.176 45.729 1.00 46.33 391 GLN A CA 1
ATOM 2271 C C . GLN A 1 332 ? -14.296 34.629 44.280 1.00 48.52 391 GLN A C 1
ATOM 2272 O O . GLN A 1 332 ? -13.934 35.324 43.341 1.00 47.13 391 GLN A O 1
ATOM 2278 N N . TYR A 1 333 ? -14.805 33.393 44.111 1.00 44.14 392 TYR A N 1
ATOM 2279 C CA . TYR A 1 333 ? -14.974 32.794 42.797 1.00 42.64 392 TYR A CA 1
ATOM 2280 C C . TYR A 1 333 ? -16.378 33.037 42.234 1.00 44.80 392 TYR A C 1
ATOM 2281 O O . TYR A 1 333 ? -16.673 32.590 41.123 1.00 42.59 392 TYR A O 1
ATOM 2290 N N . LEU A 1 334 ? -17.207 33.812 42.959 1.00 43.41 393 LEU A N 1
ATOM 2291 C CA . LEU A 1 334 ? -18.581 34.112 42.561 1.00 43.50 393 LEU A CA 1
ATOM 2292 C C . LEU A 1 334 ? -18.715 35.511 42.049 1.00 44.68 393 LEU A C 1
ATOM 2293 O O . LEU A 1 334 ? -18.094 36.428 42.580 1.00 44.32 393 LEU A O 1
ATOM 2298 N N . ARG A 1 335 ? -19.539 35.697 41.019 1.00 41.79 394 ARG A N 1
ATOM 2299 C CA . ARG A 1 335 ? -19.797 37.042 40.523 1.00 42.10 394 ARG A CA 1
ATOM 2300 C C . ARG A 1 335 ? -20.766 37.720 41.470 1.00 45.98 394 ARG A C 1
ATOM 2301 O O . ARG A 1 335 ? -21.624 37.044 42.036 1.00 45.99 394 ARG A O 1
ATOM 2309 N N . THR A 1 336 ? -20.619 39.027 41.662 1.00 42.02 395 THR A N 1
ATOM 2310 C CA . THR A 1 336 ? -21.534 39.799 42.501 1.00 43.21 395 THR A CA 1
ATOM 2311 C C . THR A 1 336 ? -22.848 40.007 41.740 1.00 46.40 395 THR A C 1
ATOM 2312 O O . THR A 1 336 ? -22.836 39.926 40.505 1.00 44.52 395 THR A O 1
ATOM 2316 N N . PRO A 1 337 ? -23.955 40.393 42.419 1.00 46.16 396 PRO A N 1
ATOM 2317 C CA . PRO A 1 337 ? -25.189 40.715 41.684 1.00 45.73 396 PRO A CA 1
ATOM 2318 C C . PRO A 1 337 ? -24.962 41.785 40.596 1.00 47.80 396 PRO A C 1
ATOM 2319 O O . PRO A 1 337 ? -25.488 41.619 39.509 1.00 46.55 396 PRO A O 1
ATOM 2323 N N . GLN A 1 338 ? -24.110 42.822 40.841 1.00 44.44 397 GLN A N 1
ATOM 2324 C CA . GLN A 1 338 ? -23.790 43.847 39.825 1.00 43.42 397 GLN A CA 1
ATOM 2325 C C . GLN A 1 338 ? -23.047 43.230 38.622 1.00 46.20 397 GLN A C 1
ATOM 2326 O O . GLN A 1 338 ? -23.440 43.482 37.480 1.00 44.99 397 GLN A O 1
ATOM 2332 N N . GLU A 1 339 ? -22.015 42.386 38.872 1.00 42.78 398 GLU A N 1
ATOM 2333 C CA . GLU A 1 339 ? -21.267 41.711 37.807 1.00 42.00 398 GLU A CA 1
ATOM 2334 C C . GLU A 1 339 ? -22.223 40.862 36.935 1.00 46.51 398 GLU A C 1
ATOM 2335 O O . GLU A 1 339 ? -22.091 40.870 35.705 1.00 45.98 398 GLU A O 1
ATOM 2341 N N . VAL A 1 340 ? -23.202 40.183 37.562 1.00 42.74 399 VAL A N 1
ATOM 2342 C CA . VAL A 1 340 ? -24.186 39.348 36.847 1.00 43.24 399 VAL A CA 1
ATOM 2343 C C . VAL A 1 340 ? -25.054 40.232 35.922 1.00 48.20 399 VAL A C 1
ATOM 2344 O O . VAL A 1 340 ? -25.192 39.925 34.736 1.00 47.67 399 VAL A O 1
ATOM 2348 N N . ARG A 1 341 ? -25.583 41.337 36.453 1.00 46.49 400 ARG A N 1
ATOM 2349 C CA . ARG A 1 341 ? -26.423 42.281 35.712 1.00 47.18 400 ARG A CA 1
ATOM 2350 C C . ARG A 1 341 ? -25.673 42.880 34.510 1.00 50.57 400 ARG A C 1
ATOM 2351 O O . ARG A 1 341 ? -26.222 42.907 33.401 1.00 51.00 400 ARG A O 1
ATOM 2359 N N . ASP A 1 342 ? -24.411 43.305 34.721 1.00 44.80 401 ASP A N 1
ATOM 2360 C CA . ASP A 1 342 ? -23.576 43.922 33.697 1.00 44.31 401 ASP A CA 1
ATOM 2361 C C . ASP A 1 342 ? -23.241 42.944 32.587 1.00 50.05 401 ASP A C 1
ATOM 2362 O O . ASP A 1 342 ? -23.177 43.353 31.429 1.00 49.17 401 ASP A O 1
ATOM 2367 N N . PHE A 1 343 ? -23.059 41.665 32.936 1.00 49.24 402 PHE A N 1
ATOM 2368 C CA . PHE A 1 343 ? -22.797 40.596 31.975 1.00 51.62 402 PHE A CA 1
ATOM 2369 C C . PHE A 1 343 ? -24.072 40.313 31.152 1.00 59.23 402 PHE A C 1
ATOM 2370 O O . PHE A 1 343 ? -23.997 40.321 29.925 1.00 59.27 402 PHE A O 1
ATOM 2378 N N . GLN A 1 344 ? -25.228 40.100 31.829 1.00 58.36 403 GLN A N 1
ATOM 2379 C CA . GLN A 1 344 ? -26.546 39.832 31.224 1.00 59.93 403 GLN A CA 1
ATOM 2380 C C . GLN A 1 344 ? -26.963 40.927 30.245 1.00 66.97 403 GLN A C 1
ATOM 2381 O O . GLN A 1 344 ? -27.425 40.609 29.152 1.00 68.59 403 GLN A O 1
ATOM 2387 N N . ARG A 1 345 ? -26.818 42.208 30.635 1.00 63.44 404 ARG A N 1
ATOM 2388 C CA . ARG A 1 345 ? -27.139 43.348 29.766 1.00 63.68 404 ARG A CA 1
ATOM 2389 C C . ARG A 1 345 ? -26.272 43.318 28.475 1.00 67.92 404 ARG A C 1
ATOM 2390 O O . ARG A 1 345 ? -26.778 43.590 27.389 1.00 68.12 404 ARG A O 1
ATOM 2398 N N . ALA A 1 346 ? -24.983 42.967 28.613 1.00 64.66 405 ALA A N 1
ATOM 2399 C CA . ALA A 1 346 ? -23.998 42.932 27.533 1.00 65.75 405 ALA A CA 1
ATOM 2400 C C . ALA A 1 346 ? -24.201 41.749 26.573 1.00 75.09 405 ALA A C 1
ATOM 2401 O O . ALA A 1 346 ? -23.670 41.768 25.457 1.00 75.87 405 ALA A O 1
ATOM 2403 N N . GLN A 1 347 ? -24.963 40.730 27.004 1.00 74.38 406 GLN A N 1
ATOM 2404 C CA . GLN A 1 347 ? -25.271 39.548 26.202 1.00 76.02 406 GLN A CA 1
ATOM 2405 C C . GLN A 1 347 ? -26.671 39.683 25.582 1.00 82.02 406 GLN A C 1
ATOM 2406 O O . GLN A 1 347 ? -27.025 38.902 24.700 1.00 83.70 406 GLN A O 1
ATOM 2412 N N . ALA A 1 348 ? -27.444 40.700 26.016 1.00 78.12 407 ALA A N 1
ATOM 2413 C CA . ALA A 1 348 ? -28.794 40.977 25.526 1.00 104.42 407 ALA A CA 1
ATOM 2414 C C . ALA A 1 348 ? -28.753 41.937 24.341 1.00 138.01 407 ALA A C 1
ATOM 2415 O O . ALA A 1 348 ? -28.294 41.564 23.263 1.00 102.87 407 ALA A O 1
ATOM 2417 N N . GLY B 2 1 ? 20.364 -1.708 46.186 1.00 75.42 157 GLY B N 1
ATOM 2418 C CA . GLY B 2 1 ? 21.181 -0.572 45.752 1.00 74.76 157 GLY B CA 1
ATOM 2419 C C . GLY B 2 1 ? 20.328 0.442 44.942 1.00 76.42 157 GLY B C 1
ATOM 2420 O O . GLY B 2 1 ? 20.227 0.325 43.709 1.00 76.97 157 GLY B O 1
ATOM 2421 N N . PRO B 2 2 ? 19.666 1.416 45.622 1.00 91.22 158 PRO B N 1
ATOM 2422 C CA . PRO B 2 2 ? 18.834 2.385 44.882 1.00 86.67 158 PRO B CA 1
ATOM 2423 C C . PRO B 2 2 ? 19.677 3.370 44.072 1.00 85.02 158 PRO B C 1
ATOM 2424 O O . PRO B 2 2 ? 20.861 3.561 44.361 1.00 86.34 158 PRO B O 1
ATOM 2428 N N . SER B 2 3 ? 19.060 3.984 43.047 1.00 74.93 159 SER B N 1
ATOM 2429 C CA . SER B 2 3 ? 19.705 4.950 42.157 1.00 71.81 159 SER B CA 1
ATOM 2430 C C . SER B 2 3 ? 20.119 6.238 42.874 1.00 75.54 159 SER B C 1
ATOM 2431 O O . SER B 2 3 ? 21.079 6.891 42.455 1.00 75.10 159 SER B O 1
ATOM 2434 N N . GLY B 2 4 ? 19.355 6.604 43.907 1.00 71.54 160 GLY B N 1
ATOM 2435 C CA . GLY B 2 4 ? 19.504 7.853 44.638 1.00 71.48 160 GLY B CA 1
ATOM 2436 C C . GLY B 2 4 ? 18.720 8.962 43.955 1.00 72.63 160 GLY B C 1
ATOM 2437 O O . GLY B 2 4 ? 18.837 10.135 44.326 1.00 72.43 160 GLY B O 1
ATOM 2438 N N . ILE B 2 5 ? 17.912 8.593 42.938 1.00 66.58 161 ILE B N 1
ATOM 2439 C CA . ILE B 2 5 ? 17.075 9.522 42.168 1.00 64.17 161 ILE B CA 1
ATOM 2440 C C . ILE B 2 5 ? 15.607 9.256 42.498 1.00 67.18 161 ILE B C 1
ATOM 2441 O O . ILE B 2 5 ? 15.143 8.112 42.421 1.00 67.13 161 ILE B O 1
ATOM 2446 N N . VAL B 2 6 ? 14.884 10.325 42.869 1.00 62.32 162 VAL B N 1
ATOM 2447 C CA . VAL B 2 6 ? 13.463 10.276 43.188 1.00 60.61 162 VAL B CA 1
ATOM 2448 C C . VAL B 2 6 ? 12.683 11.033 42.092 1.00 60.71 162 VAL B C 1
ATOM 2449 O O . VAL B 2 6 ? 12.854 12.247 41.958 1.00 60.29 162 VAL B O 1
ATOM 2453 N N . PRO B 2 7 ? 11.808 10.349 41.318 1.00 55.13 163 PRO B N 1
ATOM 2454 C CA . PRO B 2 7 ? 10.992 11.070 40.319 1.00 52.87 163 PRO B CA 1
ATOM 2455 C C . PRO B 2 7 ? 10.086 12.126 40.972 1.00 55.91 163 PRO B C 1
ATOM 2456 O O . PRO B 2 7 ? 9.575 11.896 42.060 1.00 56.57 163 PRO B O 1
ATOM 2460 N N . GLN B 2 8 ? 9.904 13.277 40.317 1.00 50.51 164 GLN B N 1
ATOM 2461 C CA . GLN B 2 8 ? 9.063 14.364 40.817 1.00 49.61 164 GLN B CA 1
ATOM 2462 C C . GLN B 2 8 ? 7.687 14.280 40.206 1.00 50.56 164 GLN B C 1
ATOM 2463 O O . GLN B 2 8 ? 7.570 14.198 38.977 1.00 47.93 164 GLN B O 1
ATOM 2469 N N . LEU B 2 9 ? 6.634 14.360 41.040 1.00 46.72 165 LEU B N 1
ATOM 2470 C CA . LEU B 2 9 ? 5.263 14.323 40.519 1.00 46.44 165 LEU B CA 1
ATOM 2471 C C . LEU B 2 9 ? 4.940 15.664 39.844 1.00 50.31 165 LEU B C 1
ATOM 2472 O O . LEU B 2 9 ? 5.159 16.723 40.437 1.00 52.51 165 LEU B O 1
ATOM 2477 N N . GLN B 2 10 ? 4.512 15.618 38.572 1.00 44.14 166 GLN B N 1
ATOM 2478 C CA . GLN B 2 10 ? 4.246 16.807 37.765 1.00 42.45 166 GLN B CA 1
ATOM 2479 C C . GLN B 2 10 ? 2.765 17.113 37.574 1.00 45.61 166 GLN B C 1
ATOM 2480 O O . GLN B 2 10 ? 2.415 18.263 37.307 1.00 45.04 166 GLN B O 1
ATOM 2486 N N . ASN B 2 11 ? 1.900 16.090 37.641 1.00 42.12 167 ASN B N 1
ATOM 2487 C CA . ASN B 2 11 ? 0.483 16.259 37.342 1.00 40.14 167 ASN B CA 1
ATOM 2488 C C . ASN B 2 11 ? -0.312 15.041 37.820 1.00 44.81 167 ASN B C 1
ATOM 2489 O O . ASN B 2 11 ? 0.159 13.907 37.720 1.00 43.62 167 ASN B O 1
ATOM 2494 N N . ILE B 2 12 ? -1.491 15.314 38.408 1.00 40.63 168 ILE B N 1
ATOM 2495 C CA . ILE B 2 12 ? -2.461 14.367 38.960 1.00 40.40 168 ILE B CA 1
ATOM 2496 C C . ILE B 2 12 ? -3.799 14.651 38.297 1.00 44.45 168 ILE B C 1
ATOM 2497 O O . ILE B 2 12 ? -4.209 15.813 38.247 1.00 42.36 168 ILE B O 1
ATOM 2502 N N . VAL B 2 13 ? -4.480 13.600 37.816 1.00 41.48 169 VAL B N 1
ATOM 2503 C CA . VAL B 2 13 ? -5.810 13.696 37.225 1.00 40.39 169 VAL B CA 1
ATOM 2504 C C . VAL B 2 13 ? -6.755 12.930 38.141 1.00 44.41 169 VAL B C 1
ATOM 2505 O O . VAL B 2 13 ? -6.543 11.757 38.394 1.00 45.62 169 VAL B O 1
ATOM 2509 N N . SER B 2 14 ? -7.766 13.600 38.678 1.00 41.31 170 SER B N 1
ATOM 2510 C CA . SER B 2 14 ? -8.725 12.943 39.557 1.00 42.20 170 SER B CA 1
ATOM 2511 C C . SER B 2 14 ? -10.144 13.213 39.078 1.00 46.21 170 SER B C 1
ATOM 2512 O O . SER B 2 14 ? -10.366 14.146 38.314 1.00 44.29 170 SER B O 1
ATOM 2515 N N . THR B 2 15 ? -11.079 12.350 39.453 1.00 44.95 171 THR B N 1
ATOM 2516 C CA . THR B 2 15 ? -12.491 12.506 39.097 1.00 45.68 171 THR B CA 1
ATOM 2517 C C . THR B 2 15 ? -13.334 12.479 40.339 1.00 49.85 171 THR B C 1
ATOM 2518 O O . THR B 2 15 ? -12.920 11.911 41.353 1.00 50.82 171 THR B O 1
ATOM 2522 N N . VAL B 2 16 ? -14.522 13.080 40.259 1.00 45.70 172 VAL B N 1
ATOM 2523 C CA . VAL B 2 16 ? -15.508 13.066 41.337 1.00 48.35 172 VAL B CA 1
ATOM 2524 C C . VAL B 2 16 ? -16.908 13.274 40.737 1.00 51.88 172 VAL B C 1
ATOM 2525 O O . VAL B 2 16 ? -17.065 13.931 39.701 1.00 51.14 172 VAL B O 1
ATOM 2529 N N . ASN B 2 17 ? -17.908 12.685 41.379 1.00 49.80 173 ASN B N 1
ATOM 2530 C CA . ASN B 2 17 ? -19.299 12.805 40.987 1.00 50.48 173 ASN B CA 1
ATOM 2531 C C . ASN B 2 17 ? -19.958 13.755 41.964 1.00 55.48 173 ASN B C 1
ATOM 2532 O O . ASN B 2 17 ? -19.954 13.501 43.181 1.00 56.79 173 ASN B O 1
ATOM 2537 N N . LEU B 2 18 ? -20.508 14.865 41.448 1.00 50.87 174 LEU B N 1
ATOM 2538 C CA . LEU B 2 18 ? -21.197 15.845 42.297 1.00 51.34 174 LEU B CA 1
ATOM 2539 C C . LEU B 2 18 ? -22.644 15.404 42.564 1.00 58.28 174 LEU B C 1
ATOM 2540 O O . LEU B 2 18 ? -23.400 16.125 43.214 1.00 59.25 174 LEU B O 1
ATOM 2545 N N . GLY B 2 19 ? -22.994 14.221 42.065 1.00 57.42 175 GLY B N 1
ATOM 2546 C CA . GLY B 2 19 ? -24.274 13.544 42.280 1.00 60.35 175 GLY B CA 1
ATOM 2547 C C . GLY B 2 19 ? -25.574 14.227 41.902 1.00 66.95 175 GLY B C 1
ATOM 2548 O O . GLY B 2 19 ? -26.631 13.803 42.372 1.00 68.58 175 GLY B O 1
ATOM 2549 N N . CYS B 2 20 ? -25.532 15.269 41.053 1.00 63.44 176 CYS B N 1
ATOM 2550 C CA . CYS B 2 20 ? -26.743 15.970 40.617 1.00 64.66 176 CYS B CA 1
ATOM 2551 C C . CYS B 2 20 ? -26.526 16.600 39.256 1.00 65.89 176 CYS B C 1
ATOM 2552 O O . CYS B 2 20 ? -25.386 16.900 38.898 1.00 64.21 176 CYS B O 1
ATOM 2555 N N . LYS B 2 21 ? -27.619 16.818 38.504 1.00 62.45 177 LYS B N 1
ATOM 2556 C CA . LYS B 2 21 ? -27.561 17.445 37.182 1.00 60.78 177 LYS B CA 1
ATOM 2557 C C . LYS B 2 21 ? -27.266 18.937 37.324 1.00 60.75 177 LYS B C 1
ATOM 2558 O O . LYS B 2 21 ? -27.715 19.577 38.283 1.00 60.57 177 LYS B O 1
ATOM 2564 N N . LEU B 2 22 ? -26.481 19.483 36.388 1.00 55.52 178 LEU B N 1
ATOM 2565 C CA . LEU B 2 22 ? -26.058 20.880 36.453 1.00 53.19 178 LEU B CA 1
ATOM 2566 C C . LEU B 2 22 ? -26.425 21.661 35.193 1.00 57.43 178 LEU B C 1
ATOM 2567 O O . LEU B 2 22 ? -26.295 21.128 34.084 1.00 57.31 178 LEU B O 1
ATOM 2572 N N . ASP B 2 23 ? -26.855 22.936 35.372 1.00 52.89 179 ASP B N 1
ATOM 2573 C CA . ASP B 2 23 ? -27.125 23.882 34.282 1.00 51.82 179 ASP B CA 1
ATOM 2574 C C . ASP B 2 23 ? -25.838 24.693 34.079 1.00 51.14 179 ASP B C 1
ATOM 2575 O O . ASP B 2 23 ? -25.508 25.559 34.880 1.00 50.23 179 ASP B O 1
ATOM 2580 N N . LEU B 2 24 ? -25.104 24.377 33.019 1.00 46.74 180 LEU B N 1
ATOM 2581 C CA . LEU B 2 24 ? -23.792 24.954 32.712 1.00 45.16 180 LEU B CA 1
ATOM 2582 C C . LEU B 2 24 ? -23.859 26.426 32.357 1.00 49.93 180 LEU B C 1
ATOM 2583 O O . LEU B 2 24 ? -22.904 27.148 32.663 1.00 48.45 180 LEU B O 1
ATOM 2588 N N . LYS B 2 25 ? -24.985 26.882 31.759 1.00 47.47 181 LYS B N 1
ATOM 2589 C CA . LYS B 2 25 ? -25.208 28.292 31.440 1.00 47.92 181 LYS B CA 1
ATOM 2590 C C . LYS B 2 25 ? -25.220 29.136 32.730 1.00 50.17 181 LYS B C 1
ATOM 2591 O O . LYS B 2 25 ? -24.640 30.220 32.758 1.00 48.22 181 LYS B O 1
ATOM 2597 N N . THR B 2 26 ? -25.888 28.622 33.785 1.00 46.44 182 THR B N 1
ATOM 2598 C CA . THR B 2 26 ? -26.004 29.234 35.105 1.00 46.13 182 THR B CA 1
ATOM 2599 C C . THR B 2 26 ? -24.610 29.318 35.751 1.00 47.75 182 THR B C 1
ATOM 2600 O O . THR B 2 26 ? -24.250 30.384 36.248 1.00 47.09 182 THR B O 1
ATOM 2604 N N . ILE B 2 27 ? -23.834 28.206 35.738 1.00 43.76 183 ILE B N 1
ATOM 2605 C CA . ILE B 2 27 ? -22.470 28.173 36.292 1.00 42.71 183 ILE B CA 1
ATOM 2606 C C . ILE B 2 27 ? -21.585 29.222 35.570 1.00 46.93 183 ILE B C 1
ATOM 2607 O O . ILE B 2 27 ? -20.975 30.041 36.253 1.00 45.74 183 ILE B O 1
ATOM 2612 N N . ALA B 2 28 ? -21.569 29.233 34.216 1.00 44.39 184 ALA B N 1
ATOM 2613 C CA . ALA B 2 28 ? -20.788 30.193 33.402 1.00 45.11 184 ALA B CA 1
ATOM 2614 C C . ALA B 2 28 ? -21.174 31.646 33.690 1.00 50.18 184 ALA B C 1
ATOM 2615 O O . ALA B 2 28 ? -20.304 32.512 33.734 1.00 49.39 184 ALA B O 1
ATOM 2617 N N . LEU B 2 29 ? -22.472 31.915 33.863 1.00 47.52 185 LEU B N 1
ATOM 2618 C CA . LEU B 2 29 ? -22.941 33.258 34.119 1.00 48.09 185 LEU B CA 1
ATOM 2619 C C . LEU B 2 29 ? -22.649 33.723 35.556 1.00 51.19 185 LEU B C 1
ATOM 2620 O O . LEU B 2 29 ? -22.414 34.908 35.762 1.00 51.26 185 LEU B O 1
ATOM 2625 N N . ARG B 2 30 ? -22.706 32.825 36.544 1.00 46.54 186 ARG B N 1
ATOM 2626 C CA . ARG B 2 30 ? -22.643 33.258 37.945 1.00 45.49 186 ARG B CA 1
ATOM 2627 C C . ARG B 2 30 ? -21.288 33.033 38.606 1.00 46.64 186 ARG B C 1
ATOM 2628 O O . ARG B 2 30 ? -21.064 33.604 39.659 1.00 45.55 186 ARG B O 1
ATOM 2636 N N . ALA B 2 31 ? -20.368 32.267 37.987 1.00 43.61 187 ALA B N 1
ATOM 2637 C CA . ALA B 2 31 ? -19.018 32.106 38.535 1.00 43.22 187 ALA B CA 1
ATOM 2638 C C . ALA B 2 31 ? -18.064 33.086 37.862 1.00 47.63 187 ALA B C 1
ATOM 2639 O O . ALA B 2 31 ? -18.333 33.530 36.750 1.00 49.48 187 ALA B O 1
ATOM 2641 N N . ARG B 2 32 ? -16.959 33.424 38.527 1.00 42.86 188 ARG B N 1
ATOM 2642 C CA . ARG B 2 32 ? -15.920 34.300 37.977 1.00 42.83 188 ARG B CA 1
ATOM 2643 C C . ARG B 2 32 ? -14.862 33.519 37.215 1.00 48.17 188 ARG B C 1
ATOM 2644 O O . ARG B 2 32 ? -14.231 34.048 36.311 1.00 46.57 188 ARG B O 1
ATOM 2652 N N . ASN B 2 33 ? -14.610 32.294 37.649 1.00 47.62 189 ASN B N 1
ATOM 2653 C CA . ASN B 2 33 ? -13.508 31.454 37.174 1.00 48.47 189 ASN B CA 1
ATOM 2654 C C . ASN B 2 33 ? -13.940 30.361 36.167 1.00 53.21 189 ASN B C 1
ATOM 2655 O O . ASN B 2 33 ? -13.234 29.359 36.009 1.00 51.46 189 ASN B O 1
ATOM 2660 N N . ALA B 2 34 ? -15.096 30.563 35.504 1.00 49.88 190 ALA B N 1
ATOM 2661 C CA . ALA B 2 34 ? -15.676 29.609 34.576 1.00 48.94 190 ALA B CA 1
ATOM 2662 C C . ALA B 2 34 ? -15.555 30.081 33.136 1.00 53.49 190 ALA B C 1
ATOM 2663 O O . ALA B 2 34 ? -15.675 31.272 32.843 1.00 57.50 190 ALA B O 1
ATOM 2665 N N . GLU B 2 35 ? -15.225 29.149 32.257 1.00 45.95 191 GLU B N 1
ATOM 2666 C CA . GLU B 2 35 ? -15.060 29.356 30.830 1.00 44.06 191 GLU B CA 1
ATOM 2667 C C . GLU B 2 35 ? -15.962 28.343 30.175 1.00 46.46 191 GLU B C 1
ATOM 2668 O O . GLU B 2 35 ? -15.895 27.154 30.516 1.00 44.79 191 GLU B O 1
ATOM 2674 N N . TYR B 2 36 ? -16.873 28.817 29.322 1.00 42.13 192 TYR B N 1
ATOM 2675 C CA . TYR B 2 36 ? -17.860 27.958 28.676 1.00 41.56 192 TYR B CA 1
ATOM 2676 C C . TYR B 2 36 ? -18.109 28.388 27.220 1.00 46.68 192 TYR B C 1
ATOM 2677 O O . TYR B 2 36 ? -18.575 29.503 26.958 1.00 45.70 192 TYR B O 1
ATOM 2686 N N . ASN B 2 37 ? -17.779 27.484 26.277 1.00 44.54 193 ASN B N 1
ATOM 2687 C CA . ASN B 2 37 ? -17.957 27.637 24.825 1.00 44.25 193 ASN B CA 1
ATOM 2688 C C . ASN B 2 37 ? -18.609 26.331 24.304 1.00 47.96 193 ASN B C 1
ATOM 2689 O O . ASN B 2 37 ? -17.894 25.476 23.769 1.00 47.96 193 ASN B O 1
ATOM 2694 N N . PRO B 2 38 ? -19.943 26.137 24.478 1.00 45.11 194 PRO B N 1
ATOM 2695 C CA . PRO B 2 38 ? -20.562 24.843 24.121 1.00 45.42 194 PRO B CA 1
ATOM 2696 C C . PRO B 2 38 ? -20.378 24.383 22.673 1.00 51.12 194 PRO B C 1
ATOM 2697 O O . PRO B 2 38 ? -20.293 23.173 22.446 1.00 51.76 194 PRO B O 1
ATOM 2701 N N . LYS B 2 39 ? -20.259 25.321 21.712 1.00 48.13 195 LYS B N 1
ATOM 2702 C CA . LYS B 2 39 ? -20.032 24.982 20.300 1.00 49.13 195 LYS B CA 1
ATOM 2703 C C . LYS B 2 39 ? -18.624 24.377 20.108 1.00 50.41 195 LYS B C 1
ATOM 2704 O O . LYS B 2 39 ? -18.423 23.546 19.228 1.00 51.54 195 LYS B O 1
ATOM 2710 N N . ARG B 2 40 ? -17.670 24.760 20.966 1.00 43.74 196 ARG B N 1
ATOM 2711 C CA . ARG B 2 40 ? -16.294 24.262 20.914 1.00 42.23 196 ARG B CA 1
ATOM 2712 C C . ARG B 2 40 ? -16.172 22.963 21.751 1.00 44.43 196 ARG B C 1
ATOM 2713 O O . ARG B 2 40 ? -15.744 21.945 21.229 1.00 42.42 196 ARG B O 1
ATOM 2721 N N . PHE B 2 41 ? -16.583 23.005 23.029 1.00 42.52 197 PHE B N 1
ATOM 2722 C CA . PHE B 2 41 ? -16.511 21.886 23.974 1.00 42.86 197 PHE B CA 1
ATOM 2723 C C . PHE B 2 41 ? -17.661 21.969 24.985 1.00 47.37 197 PHE B C 1
ATOM 2724 O O . PHE B 2 41 ? -17.903 23.020 25.574 1.00 47.12 197 PHE B O 1
ATOM 2732 N N . ALA B 2 42 ? -18.346 20.846 25.192 1.00 46.42 198 ALA B N 1
ATOM 2733 C CA . ALA B 2 42 ? -19.574 20.685 25.987 1.00 48.05 198 ALA B CA 1
ATOM 2734 C C . ALA B 2 42 ? -19.457 20.879 27.515 1.00 53.00 198 ALA B C 1
ATOM 2735 O O . ALA B 2 42 ? -20.488 20.812 28.172 1.00 57.57 198 ALA B O 1
ATOM 2737 N N . ALA B 2 43 ? -18.284 21.159 28.081 1.00 45.81 199 ALA B N 1
ATOM 2738 C CA . ALA B 2 43 ? -18.159 21.320 29.536 1.00 43.34 199 ALA B CA 1
ATOM 2739 C C . ALA B 2 43 ? -17.674 22.694 29.964 1.00 43.48 199 ALA B C 1
ATOM 2740 O O . ALA B 2 43 ? -17.078 23.424 29.170 1.00 40.80 199 ALA B O 1
ATOM 2742 N N . VAL B 2 44 ? -17.910 23.032 31.246 1.00 38.92 200 VAL B N 1
ATOM 2743 C CA . VAL B 2 44 ? -17.379 24.261 31.837 1.00 38.43 200 VAL B CA 1
ATOM 2744 C C . VAL B 2 44 ? -15.922 23.989 32.259 1.00 41.67 200 VAL B C 1
ATOM 2745 O O . VAL B 2 44 ? -15.643 22.953 32.860 1.00 41.01 200 VAL B O 1
ATOM 2749 N N . ILE B 2 45 ? -15.022 24.927 31.957 1.00 39.54 201 ILE B N 1
ATOM 2750 C CA . ILE B 2 45 ? -13.615 24.908 32.343 1.00 38.00 201 ILE B CA 1
ATOM 2751 C C . ILE B 2 45 ? -13.502 25.881 33.533 1.00 39.45 201 ILE B C 1
ATOM 2752 O O . ILE B 2 45 ? -13.718 27.080 33.377 1.00 40.08 201 ILE B O 1
ATOM 2757 N N . MET B 2 46 ? -13.229 25.357 34.719 1.00 36.32 202 MET B N 1
ATOM 2758 C CA . MET B 2 46 ? -13.123 26.162 35.937 1.00 36.47 202 MET B CA 1
ATOM 2759 C C . MET B 2 46 ? -11.702 26.136 36.485 1.00 38.93 202 MET B C 1
ATOM 2760 O O . MET B 2 46 ? -11.058 25.117 36.435 1.00 38.33 202 MET B O 1
ATOM 2765 N N . ARG B 2 47 ? -11.221 27.254 37.017 1.00 38.13 203 ARG B N 1
ATOM 2766 C CA . ARG B 2 47 ? -9.879 27.339 37.595 1.00 37.99 203 ARG B CA 1
ATOM 2767 C C . ARG B 2 47 ? -9.913 28.001 38.960 1.00 43.34 203 ARG B C 1
ATOM 2768 O O . ARG B 2 47 ? -10.641 28.979 39.137 1.00 43.87 203 ARG B O 1
ATOM 2776 N N . ILE B 2 48 ? -9.169 27.449 39.939 1.00 38.84 204 ILE B N 1
ATOM 2777 C CA . ILE B 2 48 ? -8.988 28.065 41.260 1.00 39.58 204 ILE B CA 1
ATOM 2778 C C . ILE B 2 48 ? -7.499 28.374 41.381 1.00 43.08 204 ILE B C 1
ATOM 2779 O O . ILE B 2 48 ? -6.688 27.704 40.754 1.00 41.85 204 ILE B O 1
ATOM 2784 N N . ARG B 2 49 ? -7.139 29.348 42.203 1.00 42.95 205 ARG B N 1
ATOM 2785 C CA . ARG B 2 49 ? -5.738 29.753 42.363 1.00 43.42 205 ARG B CA 1
ATOM 2786 C C . ARG B 2 49 ? -4.953 28.869 43.349 1.00 48.24 205 ARG B C 1
ATOM 2787 O O . ARG B 2 49 ? -3.732 28.769 43.218 1.00 47.27 205 ARG B O 1
ATOM 2795 N N . GLU B 2 50 ? -5.625 28.217 44.307 1.00 47.09 206 GLU B N 1
ATOM 2796 C CA . GLU B 2 50 ? -4.904 27.414 45.295 1.00 49.10 206 GLU B CA 1
ATOM 2797 C C . GLU B 2 50 ? -5.733 26.223 45.796 1.00 51.72 206 GLU B C 1
ATOM 2798 O O . GLU B 2 50 ? -6.769 26.440 46.417 1.00 53.82 206 GLU B O 1
ATOM 2804 N N . PRO B 2 51 ? -5.271 24.963 45.590 1.00 46.44 207 PRO B N 1
ATOM 2805 C CA . PRO B 2 51 ? -4.116 24.548 44.757 1.00 44.90 207 PRO B CA 1
ATOM 2806 C C . PRO B 2 51 ? -4.381 24.960 43.304 1.00 45.08 207 PRO B C 1
ATOM 2807 O O . PRO B 2 51 ? -5.536 24.939 42.879 1.00 43.59 207 PRO B O 1
ATOM 2811 N N . ARG B 2 52 ? -3.350 25.401 42.576 1.00 41.35 208 ARG B N 1
ATOM 2812 C CA . ARG B 2 52 ? -3.499 25.844 41.190 1.00 39.06 208 ARG B CA 1
ATOM 2813 C C . ARG B 2 52 ? -3.828 24.649 40.314 1.00 42.53 208 ARG B C 1
ATOM 2814 O O . ARG B 2 52 ? -2.984 23.796 40.068 1.00 43.55 208 ARG B O 1
ATOM 2822 N N . THR B 2 53 ? -5.063 24.594 39.850 1.00 38.55 209 THR B N 1
ATOM 2823 C CA . THR B 2 53 ? -5.596 23.468 39.082 1.00 36.99 209 THR B CA 1
ATOM 2824 C C . THR B 2 53 ? -6.649 23.926 38.083 1.00 38.88 209 THR B C 1
ATOM 2825 O O . THR B 2 53 ? -7.105 25.060 38.163 1.00 37.95 209 THR B O 1
ATOM 2829 N N . THR B 2 54 ? -7.145 22.996 37.250 1.00 35.66 210 THR B N 1
ATOM 2830 C CA . THR B 2 54 ? -8.261 23.237 36.323 1.00 35.82 210 THR B CA 1
ATOM 2831 C C . THR B 2 54 ? -9.258 22.090 36.486 1.00 41.92 210 THR B C 1
ATOM 2832 O O . THR B 2 54 ? -8.860 20.928 36.639 1.00 42.85 210 THR B O 1
ATOM 2836 N N . ALA B 2 55 ? -10.553 22.418 36.454 1.00 38.24 211 ALA B N 1
ATOM 2837 C CA . ALA B 2 55 ? -11.602 21.427 36.478 1.00 37.31 211 ALA B CA 1
ATOM 2838 C C . ALA B 2 55 ? -12.456 21.507 35.214 1.00 40.50 211 ALA B C 1
ATOM 2839 O O . ALA B 2 55 ? -12.716 22.585 34.681 1.00 39.97 211 ALA B O 1
ATOM 2841 N N . LEU B 2 56 ? -12.906 20.345 34.759 1.00 37.85 212 LEU B N 1
ATOM 2842 C CA . LEU B 2 56 ? -13.881 20.210 33.688 1.00 37.17 212 LEU B CA 1
ATOM 2843 C C . LEU B 2 56 ? -15.182 19.771 34.361 1.00 40.84 212 LEU B C 1
ATOM 2844 O O . LEU B 2 56 ? -15.215 18.699 34.969 1.00 42.80 212 LEU B O 1
ATOM 2849 N N . ILE B 2 57 ? -16.232 20.599 34.270 1.00 35.84 213 ILE B N 1
ATOM 2850 C CA . ILE B 2 57 ? -17.513 20.329 34.905 1.00 36.44 213 ILE B CA 1
ATOM 2851 C C . ILE B 2 57 ? -18.548 20.075 33.811 1.00 42.91 213 ILE B C 1
ATOM 2852 O O . ILE B 2 57 ? -18.814 20.949 32.972 1.00 41.91 213 ILE B O 1
ATOM 2857 N N . PHE B 2 58 ? -19.125 18.863 33.832 1.00 39.77 214 PHE B N 1
ATOM 2858 C CA . PHE B 2 58 ? -20.096 18.379 32.851 1.00 40.46 214 PHE B CA 1
ATOM 2859 C C . PHE B 2 58 ? -21.523 18.527 33.362 1.00 45.40 214 PHE B C 1
ATOM 2860 O O . PHE B 2 58 ? -21.753 18.554 34.580 1.00 45.02 214 PHE B O 1
ATOM 2868 N N . SER B 2 59 ? -22.486 18.646 32.424 1.00 43.45 215 SER B N 1
ATOM 2869 C CA . SER B 2 59 ? -23.899 18.837 32.786 1.00 46.48 215 SER B CA 1
ATOM 2870 C C . SER B 2 59 ? -24.479 17.620 33.552 1.00 51.96 215 SER B C 1
ATOM 2871 O O . SER B 2 59 ? -25.482 17.761 34.247 1.00 53.18 215 SER B O 1
ATOM 2874 N N . SER B 2 60 ? -23.799 16.461 33.487 1.00 48.91 216 SER B N 1
ATOM 2875 C CA . SER B 2 60 ? -24.203 15.243 34.193 1.00 50.12 216 SER B CA 1
ATOM 2876 C C . SER B 2 60 ? -23.894 15.324 35.694 1.00 55.26 216 SER B C 1
ATOM 2877 O O . SER B 2 60 ? -24.382 14.503 36.452 1.00 56.03 216 SER B O 1
ATOM 2880 N N . GLY B 2 61 ? -23.067 16.284 36.100 1.00 51.79 217 GLY B N 1
ATOM 2881 C CA . GLY B 2 61 ? -22.641 16.415 37.490 1.00 51.85 217 GLY B CA 1
ATOM 2882 C C . GLY B 2 61 ? -21.275 15.806 37.736 1.00 54.78 217 GLY B C 1
ATOM 2883 O O . GLY B 2 61 ? -20.750 15.897 38.843 1.00 55.49 217 GLY B O 1
ATOM 2884 N N . LYS B 2 62 ? -20.692 15.167 36.712 1.00 49.30 218 LYS B N 1
ATOM 2885 C CA . LYS B 2 62 ? -19.360 14.562 36.795 1.00 47.96 218 LYS B CA 1
ATOM 2886 C C . LYS B 2 62 ? -18.301 15.658 36.613 1.00 49.03 218 LYS B C 1
ATOM 2887 O O . LYS B 2 62 ? -18.535 16.647 35.904 1.00 46.97 218 LYS B O 1
ATOM 2893 N N . MET B 2 63 ? -17.158 15.490 37.273 1.00 44.37 219 MET B N 1
ATOM 2894 C CA . MET B 2 63 ? -16.083 16.464 37.228 1.00 42.94 219 MET B CA 1
ATOM 2895 C C . MET B 2 63 ? -14.722 15.786 37.174 1.00 45.87 219 MET B C 1
ATOM 2896 O O . MET B 2 63 ? -14.507 14.766 37.838 1.00 45.61 219 MET B O 1
ATOM 2901 N N . VAL B 2 64 ? -13.800 16.407 36.418 1.00 41.23 220 VAL B N 1
ATOM 2902 C CA . VAL B 2 64 ? -12.398 16.009 36.243 1.00 41.44 220 VAL B CA 1
ATOM 2903 C C . VAL B 2 64 ? -11.509 17.144 36.797 1.00 43.91 220 VAL B C 1
ATOM 2904 O O . VAL B 2 64 ? -11.690 18.282 36.405 1.00 42.81 220 VAL B O 1
ATOM 2908 N N . CYS B 2 65 ? -10.560 16.831 37.671 1.00 42.04 221 CYS B N 1
ATOM 2909 C CA . CYS B 2 65 ? -9.655 17.809 38.255 1.00 42.99 221 CYS B CA 1
ATOM 2910 C C . CYS B 2 65 ? -8.228 17.512 37.801 1.00 43.98 221 CYS B C 1
ATOM 2911 O O . CYS B 2 65 ? -7.738 16.399 38.001 1.00 43.05 221 CYS B O 1
ATOM 2914 N N . THR B 2 66 ? -7.557 18.513 37.191 1.00 38.46 222 THR B N 1
ATOM 2915 C CA . THR B 2 66 ? -6.204 18.343 36.630 1.00 37.78 222 THR B CA 1
ATOM 2916 C C . THR B 2 66 ? -5.186 19.351 37.187 1.00 40.63 222 THR B C 1
ATOM 2917 O O . THR B 2 66 ? -5.568 20.409 37.677 1.00 39.59 222 THR B O 1
ATOM 2921 N N . GLY B 2 67 ? -3.901 19.051 37.043 1.00 37.12 223 GLY B N 1
ATOM 2922 C CA . GLY B 2 67 ? -2.849 19.990 37.396 1.00 36.81 223 GLY B CA 1
ATOM 2923 C C . GLY B 2 67 ? -2.229 19.948 38.772 1.00 42.18 223 GLY B C 1
ATOM 2924 O O . GLY B 2 67 ? -1.200 20.586 38.967 1.00 44.38 223 GLY B O 1
ATOM 2925 N N . ALA B 2 68 ? -2.826 19.242 39.748 1.00 39.84 224 ALA B N 1
ATOM 2926 C CA . ALA B 2 68 ? -2.255 19.191 41.103 1.00 39.93 224 ALA B CA 1
ATOM 2927 C C . ALA B 2 68 ? -0.904 18.437 41.114 1.00 45.17 224 ALA B C 1
ATOM 2928 O O . ALA B 2 68 ? -0.634 17.625 40.215 1.00 43.55 224 ALA B O 1
ATOM 2930 N N . LYS B 2 69 ? -0.039 18.755 42.094 1.00 44.46 225 LYS B N 1
ATOM 2931 C CA . LYS B 2 69 ? 1.302 18.158 42.207 1.00 45.67 225 LYS B CA 1
ATOM 2932 C C . LYS B 2 69 ? 1.357 17.062 43.283 1.00 52.17 225 LYS B C 1
ATOM 2933 O O . LYS B 2 69 ? 2.370 16.359 43.407 1.00 53.39 225 LYS B O 1
ATOM 2939 N N . SER B 2 70 ? 0.259 16.900 44.040 1.00 47.78 226 SER B N 1
ATOM 2940 C CA . SER B 2 70 ? 0.111 15.848 45.044 1.00 48.87 226 SER B CA 1
ATOM 2941 C C . SER B 2 70 ? -1.344 15.402 45.087 1.00 52.36 226 SER B C 1
ATOM 2942 O O . SER B 2 70 ? -2.247 16.178 44.777 1.00 52.29 226 SER B O 1
ATOM 2945 N N . GLU B 2 71 ? -1.556 14.148 45.462 1.00 48.82 227 GLU B N 1
ATOM 2946 C CA . GLU B 2 71 ? -2.857 13.487 45.578 1.00 49.68 227 GLU B CA 1
ATOM 2947 C C . GLU B 2 71 ? -3.744 14.209 46.615 1.00 54.17 227 GLU B C 1
ATOM 2948 O O . GLU B 2 71 ? -4.959 14.279 46.432 1.00 53.87 227 GLU B O 1
ATOM 2954 N N . GLU B 2 72 ? -3.113 14.824 47.635 1.00 50.80 228 GLU B N 1
ATOM 2955 C CA . GLU B 2 72 ? -3.758 15.607 48.684 1.00 52.21 228 GLU B CA 1
ATOM 2956 C C . GLU B 2 72 ? -4.268 16.934 48.103 1.00 52.34 228 GLU B C 1
ATOM 2957 O O . GLU B 2 72 ? -5.419 17.318 48.361 1.00 51.44 228 GLU B O 1
ATOM 2963 N N . GLN B 2 73 ? -3.414 17.614 47.295 1.00 46.89 229 GLN B N 1
ATOM 2964 C CA . GLN B 2 73 ? -3.736 18.867 46.611 1.00 45.14 229 GLN B CA 1
ATOM 2965 C C . GLN B 2 73 ? -4.890 18.644 45.632 1.00 47.09 229 GLN B C 1
ATOM 2966 O O . GLN B 2 73 ? -5.787 19.485 45.555 1.00 45.53 229 GLN B O 1
ATOM 2972 N N . SER B 2 74 ? -4.893 17.486 44.921 1.00 42.89 230 SER B N 1
ATOM 2973 C CA . SER B 2 74 ? -5.955 17.144 43.963 1.00 41.66 230 SER B CA 1
ATOM 2974 C C . SER B 2 74 ? -7.316 16.982 44.673 1.00 45.50 230 SER B C 1
ATOM 2975 O O . SER B 2 74 ? -8.339 17.438 44.154 1.00 44.62 230 SER B O 1
ATOM 2978 N N . ARG B 2 75 ? -7.316 16.367 45.856 1.00 44.12 231 ARG B N 1
ATOM 2979 C CA . ARG B 2 75 ? -8.513 16.180 46.679 1.00 44.99 231 ARG B CA 1
ATOM 2980 C C . ARG B 2 75 ? -9.024 17.519 47.239 1.00 48.42 231 ARG B C 1
ATOM 2981 O O . ARG B 2 75 ? -10.232 17.783 47.156 1.00 48.13 231 ARG B O 1
ATOM 2989 N N . LEU B 2 76 ? -8.120 18.358 47.785 1.00 44.15 232 LEU B N 1
ATOM 2990 C CA . LEU B 2 76 ? -8.490 19.681 48.314 1.00 45.53 232 LEU B CA 1
ATOM 2991 C C . LEU B 2 76 ? -9.085 20.576 47.195 1.00 48.02 232 LEU B C 1
ATOM 2992 O O . LEU B 2 76 ? -10.063 21.289 47.432 1.00 46.49 232 LEU B O 1
ATOM 2997 N N . ALA B 2 77 ? -8.494 20.520 45.982 1.00 44.09 233 ALA B N 1
ATOM 2998 C CA . ALA B 2 77 ? -8.944 21.336 44.852 1.00 41.77 233 ALA B CA 1
ATOM 2999 C C . ALA B 2 77 ? -10.321 20.855 44.387 1.00 43.84 233 ALA B C 1
ATOM 3000 O O . ALA B 2 77 ? -11.217 21.673 44.201 1.00 44.04 233 ALA B O 1
ATOM 3002 N N . ALA B 2 78 ? -10.506 19.536 44.279 1.00 41.09 234 ALA B N 1
ATOM 3003 C CA . ALA B 2 78 ? -11.782 18.903 43.906 1.00 39.89 234 ALA B CA 1
ATOM 3004 C C . ALA B 2 78 ? -12.903 19.292 44.873 1.00 44.84 234 ALA B C 1
ATOM 3005 O O . ALA B 2 78 ? -13.998 19.629 44.419 1.00 45.52 234 ALA B O 1
ATOM 3007 N N . ARG B 2 79 ? -12.631 19.291 46.201 1.00 42.40 235 ARG B N 1
ATOM 3008 C CA . ARG B 2 79 ? -13.596 19.730 47.226 1.00 42.93 235 ARG B CA 1
ATOM 3009 C C . ARG B 2 79 ? -13.953 21.233 47.064 1.00 46.87 235 ARG B C 1
ATOM 3010 O O . ARG B 2 79 ? -15.111 21.621 47.267 1.00 45.67 235 ARG B O 1
ATOM 3018 N N . LYS B 2 80 ? -12.953 22.074 46.683 1.00 43.05 236 LYS B N 1
ATOM 3019 C CA . LYS B 2 80 ? -13.184 23.496 46.465 1.00 42.43 236 LYS B CA 1
ATOM 3020 C C . LYS B 2 80 ? -14.104 23.723 45.251 1.00 46.21 236 LYS B C 1
ATOM 3021 O O . LYS B 2 80 ? -15.030 24.532 45.365 1.00 46.73 236 LYS B O 1
ATOM 3027 N N . TYR B 2 81 ? -13.920 22.979 44.127 1.00 41.90 237 TYR B N 1
ATOM 3028 C CA . TYR B 2 81 ? -14.814 23.131 42.959 1.00 40.75 237 TYR B CA 1
ATOM 3029 C C . TYR B 2 81 ? -16.237 22.709 43.323 1.00 46.23 237 TYR B C 1
ATOM 3030 O O . TYR B 2 81 ? -17.195 23.340 42.875 1.00 46.43 237 TYR B O 1
ATOM 3039 N N . ALA B 2 82 ? -16.368 21.669 44.165 1.00 42.64 238 ALA B N 1
ATOM 3040 C CA . ALA B 2 82 ? -17.665 21.168 44.642 1.00 43.98 238 ALA B CA 1
ATOM 3041 C C . ALA B 2 82 ? -18.376 22.230 45.509 1.00 49.32 238 ALA B C 1
ATOM 3042 O O . ALA B 2 82 ? -19.603 22.393 45.423 1.00 48.32 238 ALA B O 1
ATOM 3044 N N . ARG B 2 83 ? -17.590 22.960 46.330 1.00 46.84 239 ARG B N 1
ATOM 3045 C CA . ARG B 2 83 ? -18.101 24.015 47.188 1.00 47.96 239 ARG B CA 1
ATOM 3046 C C . ARG B 2 83 ? -18.509 25.244 46.362 1.00 50.74 239 ARG B C 1
ATOM 3047 O O . ARG B 2 83 ? -19.502 25.880 46.715 1.00 50.80 239 ARG B O 1
ATOM 3055 N N . VAL B 2 84 ? -17.815 25.522 45.229 1.00 45.70 240 VAL B N 1
ATOM 3056 C CA . VAL B 2 84 ? -18.156 26.644 44.343 1.00 44.62 240 VAL B CA 1
ATOM 3057 C C . VAL B 2 84 ? -19.523 26.339 43.713 1.00 49.28 240 VAL B C 1
ATOM 3058 O O . VAL B 2 84 ? -20.440 27.156 43.825 1.00 49.37 240 VAL B O 1
ATOM 3062 N N . VAL B 2 85 ? -19.681 25.117 43.167 1.00 45.97 241 VAL B N 1
ATOM 3063 C CA . VAL B 2 85 ? -20.912 24.616 42.530 1.00 47.06 241 VAL B CA 1
ATOM 3064 C C . VAL B 2 85 ? -22.103 24.637 43.537 1.00 54.60 241 VAL B C 1
ATOM 3065 O O . VAL B 2 85 ? -23.193 25.061 43.147 1.00 55.53 241 VAL B O 1
ATOM 3069 N N . GLN B 2 86 ? -21.886 24.237 44.815 1.00 52.37 242 GLN B N 1
ATOM 3070 C CA . GLN B 2 86 ? -22.915 24.278 45.873 1.00 54.53 242 GLN B CA 1
ATOM 3071 C C . GLN B 2 86 ? -23.417 25.710 46.099 1.00 60.68 242 GLN B C 1
ATOM 3072 O O . GLN B 2 86 ? -24.628 25.931 46.149 1.00 61.77 242 GLN B O 1
ATOM 3078 N N . LYS B 2 87 ? -22.477 26.683 46.239 1.00 57.91 243 LYS B N 1
ATOM 3079 C CA . LYS B 2 87 ? -22.771 28.105 46.457 1.00 58.75 243 LYS B CA 1
ATOM 3080 C C . LYS B 2 87 ? -23.535 28.719 45.273 1.00 65.40 243 LYS B C 1
ATOM 3081 O O . LYS B 2 87 ? -24.251 29.703 45.463 1.00 66.72 243 LYS B O 1
ATOM 3087 N N . LEU B 2 88 ? -23.419 28.109 44.071 1.00 62.34 244 LEU B N 1
ATOM 3088 C CA . LEU B 2 88 ? -24.124 28.511 42.853 1.00 62.38 244 LEU B CA 1
ATOM 3089 C C . LEU B 2 88 ? -25.593 28.002 42.829 1.00 68.59 244 LEU B C 1
ATOM 3090 O O . LEU B 2 88 ? -26.297 28.245 41.847 1.00 69.77 244 LEU B O 1
ATOM 3095 N N . GLY B 2 89 ? -26.039 27.342 43.905 1.00 64.69 245 GLY B N 1
ATOM 3096 C CA . GLY B 2 89 ? -27.410 26.869 44.059 1.00 65.47 245 GLY B CA 1
ATOM 3097 C C . GLY B 2 89 ? -27.710 25.403 43.807 1.00 68.79 245 GLY B C 1
ATOM 3098 O O . GLY B 2 89 ? -28.866 24.989 43.956 1.00 71.53 245 GLY B O 1
ATOM 3099 N N . PHE B 2 90 ? -26.688 24.594 43.466 1.00 61.56 246 PHE B N 1
ATOM 3100 C CA . PHE B 2 90 ? -26.878 23.169 43.175 1.00 60.23 246 PHE B CA 1
ATOM 3101 C C . PHE B 2 90 ? -26.659 22.255 44.411 1.00 65.57 246 PHE B C 1
ATOM 3102 O O . PHE B 2 90 ? -25.747 22.491 45.198 1.00 64.27 246 PHE B O 1
ATOM 3110 N N . PRO B 2 91 ? -27.476 21.192 44.590 1.00 65.00 247 PRO B N 1
ATOM 3111 C CA . PRO B 2 91 ? -27.264 20.294 45.742 1.00 66.71 247 PRO B CA 1
ATOM 3112 C C . PRO B 2 91 ? -26.143 19.287 45.449 1.00 71.96 247 PRO B C 1
ATOM 3113 O O . PRO B 2 91 ? -26.369 18.073 45.340 1.00 73.47 247 PRO B O 1
ATOM 3117 N N . ALA B 2 92 ? -24.920 19.823 45.296 1.00 67.26 248 ALA B N 1
ATOM 3118 C CA . ALA B 2 92 ? -23.716 19.069 44.964 1.00 65.68 248 ALA B CA 1
ATOM 3119 C C . ALA B 2 92 ? -23.201 18.289 46.161 1.00 70.32 248 ALA B C 1
ATOM 3120 O O . ALA B 2 92 ? -23.252 18.759 47.300 1.00 71.82 248 ALA B O 1
ATOM 3122 N N . LYS B 2 93 ? -22.751 17.069 45.881 1.00 65.56 249 LYS B N 1
ATOM 3123 C CA . LYS B 2 93 ? -22.184 16.119 46.829 1.00 65.55 249 LYS B CA 1
ATOM 3124 C C . LYS B 2 93 ? -20.759 15.791 46.367 1.00 66.18 249 LYS B C 1
ATOM 3125 O O . LYS B 2 93 ? -20.370 16.191 45.278 1.00 62.96 249 LYS B O 1
ATOM 3131 N N . PHE B 2 94 ? -19.982 15.105 47.198 1.00 62.66 250 PHE B N 1
ATOM 3132 C CA . PHE B 2 94 ? -18.613 14.746 46.881 1.00 60.40 250 PHE B CA 1
ATOM 3133 C C . PHE B 2 94 ? -18.486 13.247 46.879 1.00 65.89 250 PHE B C 1
ATOM 3134 O O . PHE B 2 94 ? -17.991 12.655 47.833 1.00 67.79 250 PHE B O 1
ATOM 3142 N N . LEU B 2 95 ? -18.957 12.630 45.800 1.00 61.38 251 LEU B N 1
ATOM 3143 C CA . LEU B 2 95 ? -19.019 11.185 45.675 1.00 61.09 251 LEU B CA 1
ATOM 3144 C C . LEU B 2 95 ? -17.961 10.581 44.766 1.00 62.12 251 LEU B C 1
ATOM 3145 O O . LEU B 2 95 ? -17.700 11.094 43.679 1.00 58.79 251 LEU B O 1
ATOM 3150 N N . ASP B 2 96 ? -17.449 9.408 45.185 1.00 58.45 252 ASP B N 1
ATOM 3151 C CA . ASP B 2 96 ? -16.539 8.511 44.476 1.00 57.52 252 ASP B CA 1
ATOM 3152 C C . ASP B 2 96 ? -15.250 9.180 43.979 1.00 56.25 252 ASP B C 1
ATOM 3153 O O . ASP B 2 96 ? -14.773 8.821 42.908 1.00 55.18 252 ASP B O 1
ATOM 3158 N N . PHE B 2 97 ? -14.663 10.104 44.767 1.00 50.95 253 PHE B N 1
ATOM 3159 C CA . PHE B 2 97 ? -13.385 10.739 44.445 1.00 48.89 253 PHE B CA 1
ATOM 3160 C C . PHE B 2 97 ? -12.338 9.669 44.161 1.00 53.96 253 PHE B C 1
ATOM 3161 O O . PHE B 2 97 ? -12.189 8.734 44.952 1.00 55.58 253 PHE B O 1
ATOM 3169 N N . LYS B 2 98 ? -11.621 9.798 43.041 1.00 49.51 254 LYS B N 1
ATOM 3170 C CA . LYS B 2 98 ? -10.624 8.808 42.643 1.00 48.83 254 LYS B CA 1
ATOM 3171 C C . LYS B 2 98 ? -9.518 9.437 41.832 1.00 52.21 254 LYS B C 1
ATOM 3172 O O . LYS B 2 98 ? -9.791 10.184 40.885 1.00 50.49 254 LYS B O 1
ATOM 3178 N N . ILE B 2 99 ? -8.259 9.124 42.206 1.00 49.14 255 ILE B N 1
ATOM 3179 C CA . ILE B 2 99 ? -7.070 9.505 41.460 1.00 47.62 255 ILE B CA 1
ATOM 3180 C C . ILE B 2 99 ? -7.068 8.589 40.242 1.00 48.54 255 ILE B C 1
ATOM 3181 O O . ILE B 2 99 ? -7.124 7.380 40.417 1.00 47.94 255 ILE B O 1
ATOM 3186 N N . GLN B 2 100 ? -7.037 9.148 39.028 1.00 44.36 256 GLN B N 1
ATOM 3187 C CA . GLN B 2 100 ? -7.094 8.376 37.786 1.00 43.74 256 GLN B CA 1
ATOM 3188 C C . GLN B 2 100 ? -5.737 8.253 37.080 1.00 46.53 256 GLN B C 1
ATOM 3189 O O . GLN B 2 100 ? -5.481 7.247 36.407 1.00 46.04 256 GLN B O 1
ATOM 3195 N N . ASN B 2 101 ? -4.904 9.285 37.167 1.00 41.33 257 ASN B N 1
ATOM 3196 C CA . ASN B 2 101 ? -3.621 9.295 36.482 1.00 40.04 257 ASN B CA 1
ATOM 3197 C C . ASN B 2 101 ? -2.624 10.173 37.227 1.00 44.34 257 ASN B C 1
ATOM 3198 O O . ASN B 2 101 ? -3.014 11.174 37.825 1.00 44.77 257 ASN B O 1
ATOM 3203 N N . MET B 2 102 ? -1.332 9.783 37.190 1.00 41.06 258 MET B N 1
ATOM 3204 C CA . MET B 2 102 ? -0.199 10.486 37.789 1.00 40.86 258 MET B CA 1
ATOM 3205 C C . MET B 2 102 ? 0.964 10.474 36.812 1.00 44.65 258 MET B C 1
ATOM 3206 O O . MET B 2 102 ? 1.249 9.453 36.169 1.00 43.82 258 MET B O 1
ATOM 3211 N N . VAL B 2 103 ? 1.618 11.627 36.683 1.00 39.99 259 VAL B N 1
ATOM 3212 C CA . VAL B 2 103 ? 2.753 11.840 35.804 1.00 38.45 259 VAL B CA 1
ATOM 3213 C C . VAL B 2 103 ? 3.970 12.227 36.664 1.00 44.84 259 VAL B C 1
ATOM 3214 O O . VAL B 2 103 ? 3.896 13.157 37.465 1.00 45.56 259 VAL B O 1
ATOM 3218 N N . GLY B 2 104 ? 5.077 11.529 36.463 1.00 41.67 260 GLY B N 1
ATOM 3219 C CA . GLY B 2 104 ? 6.330 11.811 37.150 1.00 42.73 260 GLY B CA 1
ATOM 3220 C C . GLY B 2 104 ? 7.453 12.081 36.166 1.00 45.68 260 GLY B C 1
ATOM 3221 O O . GLY B 2 104 ? 7.356 11.700 34.993 1.00 43.63 260 GLY B O 1
ATOM 3222 N N . SER B 2 105 ? 8.522 12.741 36.620 1.00 43.57 261 SER B N 1
ATOM 3223 C CA . SER B 2 105 ? 9.671 12.991 35.742 1.00 44.15 261 SER B CA 1
ATOM 3224 C C . SER B 2 105 ? 10.966 12.983 36.517 1.00 52.89 261 SER B C 1
ATOM 3225 O O . SER B 2 105 ? 10.972 13.272 37.711 1.00 55.81 261 SER B O 1
ATOM 3228 N N . CYS B 2 106 ? 12.074 12.645 35.837 1.00 51.08 262 CYS B N 1
ATOM 3229 C CA . CYS B 2 106 ? 13.417 12.657 36.411 1.00 53.07 262 CYS B CA 1
ATOM 3230 C C . CYS B 2 106 ? 14.484 12.584 35.314 1.00 52.15 262 CYS B C 1
ATOM 3231 O O . CYS B 2 106 ? 14.182 12.487 34.123 1.00 49.77 262 CYS B O 1
ATOM 3234 N N . ASP B 2 107 ? 15.739 12.662 35.743 1.00 48.43 263 ASP B N 1
ATOM 3235 C CA . ASP B 2 107 ? 16.898 12.674 34.878 1.00 47.06 263 ASP B CA 1
ATOM 3236 C C . ASP B 2 107 ? 17.957 11.721 35.420 1.00 52.23 263 ASP B C 1
ATOM 3237 O O . ASP B 2 107 ? 18.318 11.813 36.592 1.00 52.73 263 ASP B O 1
ATOM 3242 N N . VAL B 2 108 ? 18.453 10.810 34.569 1.00 47.95 264 VAL B N 1
ATOM 3243 C CA . VAL B 2 108 ? 19.505 9.861 34.954 1.00 48.61 264 VAL B CA 1
ATOM 3244 C C . VAL B 2 108 ? 20.896 10.507 34.715 1.00 52.91 264 VAL B C 1
ATOM 3245 O O . VAL B 2 108 ? 21.892 9.968 35.174 1.00 54.20 264 VAL B O 1
ATOM 3249 N N . LYS B 2 109 ? 20.945 11.657 33.998 1.00 48.83 265 LYS B N 1
ATOM 3250 C CA . LYS B 2 109 ? 22.133 12.505 33.734 1.00 50.51 265 LYS B CA 1
ATOM 3251 C C . LYS B 2 109 ? 23.254 11.812 32.918 1.00 54.77 265 LYS B C 1
ATOM 3252 O O . LYS B 2 109 ? 24.437 12.103 33.114 1.00 56.27 265 LYS B O 1
ATOM 3258 N N . PHE B 2 110 ? 22.877 10.950 31.963 1.00 49.73 266 PHE B N 1
ATOM 3259 C CA . PHE B 2 110 ? 23.814 10.324 31.022 1.00 48.85 266 PHE B CA 1
ATOM 3260 C C . PHE B 2 110 ? 23.051 10.000 29.726 1.00 49.07 266 PHE B C 1
ATOM 3261 O O . PHE B 2 110 ? 21.862 9.688 29.787 1.00 47.25 266 PHE B O 1
ATOM 3269 N N . PRO B 2 111 ? 23.702 10.106 28.548 1.00 46.94 267 PRO B N 1
ATOM 3270 C CA . PRO B 2 111 ? 22.983 9.886 27.282 1.00 45.09 267 PRO B CA 1
ATOM 3271 C C . PRO B 2 111 ? 22.538 8.436 27.051 1.00 48.47 267 PRO B C 1
ATOM 3272 O O . PRO B 2 111 ? 23.184 7.520 27.569 1.00 49.44 267 PRO B O 1
ATOM 3276 N N . ILE B 2 112 ? 21.421 8.242 26.273 1.00 42.76 268 ILE B N 1
ATOM 3277 C CA A ILE B 2 112 ? 20.823 6.926 25.987 0.42 41.03 268 ILE B CA 1
ATOM 3278 C CA B ILE B 2 112 ? 20.873 6.907 25.993 0.58 41.45 268 ILE B CA 1
ATOM 3279 C C . ILE B 2 112 ? 20.798 6.622 24.483 1.00 43.46 268 ILE B C 1
ATOM 3280 O O . ILE B 2 112 ? 20.138 7.345 23.737 1.00 41.09 268 ILE B O 1
ATOM 3289 N N . ARG B 2 113 ? 21.428 5.513 24.049 1.00 40.14 269 ARG B N 1
ATOM 3290 C CA . ARG B 2 113 ? 21.369 5.072 22.655 1.00 39.25 269 ARG B CA 1
ATOM 3291 C C . ARG B 2 113 ? 20.001 4.412 22.432 1.00 43.83 269 ARG B C 1
ATOM 3292 O O . ARG B 2 113 ? 19.863 3.199 22.583 1.00 44.50 269 ARG B O 1
ATOM 3300 N N . LEU B 2 114 ? 18.985 5.221 22.128 1.00 39.01 270 LEU B N 1
ATOM 3301 C CA . LEU B 2 114 ? 17.606 4.742 21.915 1.00 36.87 270 LEU B CA 1
ATOM 3302 C C . LEU B 2 114 ? 17.544 3.649 20.842 1.00 39.74 270 LEU B C 1
ATOM 3303 O O . LEU B 2 114 ? 16.795 2.695 21.001 1.00 37.70 270 LEU B O 1
ATOM 3308 N N . GLU B 2 115 ? 18.374 3.774 19.786 1.00 36.39 271 GLU B N 1
ATOM 3309 C CA . GLU B 2 115 ? 18.468 2.817 18.671 1.00 37.22 271 GLU B CA 1
ATOM 3310 C C . GLU B 2 115 ? 18.960 1.420 19.157 1.00 41.17 271 GLU B C 1
ATOM 3311 O O . GLU B 2 115 ? 18.680 0.412 18.500 1.00 40.05 271 GLU B O 1
ATOM 3317 N N . GLY B 2 116 ? 19.671 1.389 20.285 1.00 38.94 272 GLY B N 1
ATOM 3318 C CA . GLY B 2 116 ? 20.176 0.162 20.894 1.00 40.09 272 GLY B CA 1
ATOM 3319 C C . GLY B 2 116 ? 19.154 -0.412 21.858 1.00 44.95 272 GLY B C 1
ATOM 3320 O O . GLY B 2 116 ? 18.906 -1.623 21.854 1.00 44.54 272 GLY B O 1
ATOM 3321 N N . LEU B 2 117 ? 18.521 0.474 22.669 1.00 41.98 273 LEU B N 1
ATOM 3322 C CA . LEU B 2 117 ? 17.487 0.089 23.639 1.00 40.84 273 LEU B CA 1
ATOM 3323 C C . LEU B 2 117 ? 16.287 -0.553 22.938 1.00 41.85 273 LEU B C 1
ATOM 3324 O O . LEU B 2 117 ? 15.791 -1.564 23.424 1.00 41.16 273 LEU B O 1
ATOM 3329 N N . VAL B 2 118 ? 15.844 0.004 21.793 1.00 37.98 274 VAL B N 1
ATOM 3330 C CA . VAL B 2 118 ? 14.708 -0.529 21.030 1.00 38.15 274 VAL B CA 1
ATOM 3331 C C . VAL B 2 118 ? 15.047 -1.950 20.473 1.00 42.08 274 VAL B C 1
ATOM 3332 O O . VAL B 2 118 ? 14.128 -2.698 20.151 1.00 42.16 274 VAL B O 1
ATOM 3336 N N . LEU B 2 119 ? 16.351 -2.310 20.353 1.00 39.72 275 LEU B N 1
ATOM 3337 C CA . LEU B 2 119 ? 16.733 -3.635 19.883 1.00 39.97 275 LEU B CA 1
ATOM 3338 C C . LEU B 2 119 ? 16.819 -4.633 21.046 1.00 44.18 275 LEU B C 1
ATOM 3339 O O . LEU B 2 119 ? 16.342 -5.747 20.899 1.00 44.65 275 LEU B O 1
ATOM 3344 N N . THR B 2 120 ? 17.413 -4.247 22.180 1.00 41.97 276 THR B N 1
ATOM 3345 C CA . THR B 2 120 ? 17.573 -5.154 23.320 1.00 42.44 276 THR B CA 1
ATOM 3346 C C . THR B 2 120 ? 16.296 -5.343 24.116 1.00 46.80 276 THR B C 1
ATOM 3347 O O . THR B 2 120 ? 16.142 -6.383 24.767 1.00 47.89 276 THR B O 1
ATOM 3351 N N . HIS B 2 121 ? 15.380 -4.357 24.077 1.00 42.25 277 HIS B N 1
ATOM 3352 C CA . HIS B 2 121 ? 14.123 -4.427 24.819 1.00 40.91 277 HIS B CA 1
ATOM 3353 C C . HIS B 2 121 ? 12.949 -4.203 23.914 1.00 44.67 277 HIS B C 1
ATOM 3354 O O . HIS B 2 121 ? 11.958 -3.586 24.294 1.00 42.46 277 HIS B O 1
ATOM 3361 N N . GLN B 2 122 ? 13.036 -4.790 22.736 1.00 41.45 278 GLN B N 1
ATOM 3362 C CA . GLN B 2 122 ? 12.041 -4.653 21.690 1.00 40.75 278 GLN B CA 1
ATOM 3363 C C . GLN B 2 122 ? 10.631 -4.948 22.153 1.00 43.02 278 GLN B C 1
ATOM 3364 O O . GLN B 2 122 ? 9.729 -4.241 21.736 1.00 39.87 278 GLN B O 1
ATOM 3370 N N . GLN B 2 123 ? 10.420 -6.008 22.946 1.00 41.68 279 GLN B N 1
ATOM 3371 C CA . GLN B 2 123 ? 9.060 -6.389 23.338 1.00 42.20 279 GLN B CA 1
ATOM 3372 C C . GLN B 2 123 ? 8.337 -5.297 24.168 1.00 46.37 279 GLN B C 1
ATOM 3373 O O . GLN B 2 123 ? 7.117 -5.358 24.281 1.00 47.15 279 GLN B O 1
ATOM 3379 N N . PHE B 2 124 ? 9.058 -4.295 24.708 1.00 42.98 280 PHE B N 1
ATOM 3380 C CA . PHE B 2 124 ? 8.415 -3.224 25.480 1.00 42.38 280 PHE B CA 1
ATOM 3381 C C . PHE B 2 124 ? 8.576 -1.854 24.828 1.00 44.54 280 PHE B C 1
ATOM 3382 O O . PHE B 2 124 ? 7.918 -0.909 25.250 1.00 43.00 280 PHE B O 1
ATOM 3390 N N . SER B 2 125 ? 9.456 -1.751 23.812 1.00 41.30 281 SER B N 1
ATOM 3391 C CA . SER B 2 125 ? 9.905 -0.497 23.206 1.00 39.30 281 SER B CA 1
ATOM 3392 C C . SER B 2 125 ? 9.365 -0.205 21.841 1.00 43.23 281 SER B C 1
ATOM 3393 O O . SER B 2 125 ? 9.269 -1.098 21.009 1.00 45.47 281 SER B O 1
ATOM 3396 N N . SER B 2 126 ? 9.118 1.079 21.591 1.00 38.23 282 SER B N 1
ATOM 3397 C CA . SER B 2 126 ? 8.709 1.647 20.303 1.00 36.94 282 SER B CA 1
ATOM 3398 C C . SER B 2 126 ? 9.503 2.947 20.086 1.00 38.25 282 SER B C 1
ATOM 3399 O O . SER B 2 126 ? 9.414 3.869 20.895 1.00 37.68 282 SER B O 1
ATOM 3402 N N . TYR B 2 127 ? 10.335 2.993 19.045 1.00 33.94 283 TYR B N 1
ATOM 3403 C CA . TYR B 2 127 ? 11.134 4.178 18.753 1.00 33.15 283 TYR B CA 1
ATOM 3404 C C . TYR B 2 127 ? 11.084 4.457 17.248 1.00 36.52 283 TYR B C 1
ATOM 3405 O O . TYR B 2 127 ? 11.584 3.664 16.442 1.00 35.04 283 TYR B O 1
ATOM 3414 N N . GLU B 2 128 ? 10.388 5.542 16.882 1.00 33.79 284 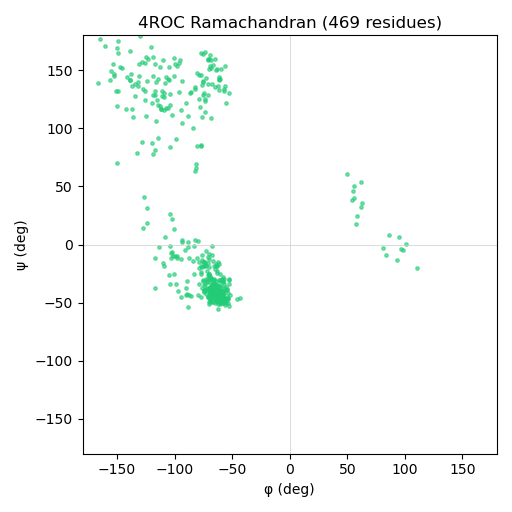GLU B N 1
ATOM 3415 C CA . GLU B 2 128 ? 10.220 5.976 15.501 1.00 35.03 284 GLU B CA 1
ATOM 3416 C C . GLU B 2 128 ? 10.612 7.477 15.405 1.00 37.71 284 GLU B C 1
ATOM 3417 O O . GLU B 2 128 ? 9.757 8.344 15.596 1.00 35.21 284 GLU B O 1
ATOM 3423 N N . PRO B 2 129 ? 11.927 7.772 15.156 1.00 35.81 285 PRO B N 1
ATOM 3424 C CA . PRO B 2 129 ? 12.404 9.174 15.162 1.00 35.63 285 PRO B CA 1
ATOM 3425 C C . PRO B 2 129 ? 11.843 10.049 14.031 1.00 41.02 285 PRO B C 1
ATOM 3426 O O . PRO B 2 129 ? 11.918 11.263 14.145 1.00 40.88 285 PRO B O 1
ATOM 3430 N N . GLU B 2 130 ? 11.227 9.457 12.990 1.00 37.53 286 GLU B N 1
ATOM 3431 C CA . GLU B 2 130 ? 10.509 10.240 11.978 1.00 36.80 286 GLU B CA 1
ATOM 3432 C C . GLU B 2 130 ? 9.218 10.813 12.580 1.00 37.79 286 GLU B C 1
ATOM 3433 O O . GLU B 2 130 ? 8.628 11.707 11.983 1.00 35.58 286 GLU B O 1
ATOM 3439 N N . LEU B 2 131 ? 8.773 10.290 13.747 1.00 34.52 287 LEU B N 1
ATOM 3440 C CA . LEU B 2 131 ? 7.516 10.704 14.390 1.00 35.59 287 LEU B CA 1
ATOM 3441 C C . LEU B 2 131 ? 7.668 11.352 15.747 1.00 39.96 287 LEU B C 1
ATOM 3442 O O . LEU B 2 131 ? 6.849 12.198 16.091 1.00 40.93 287 LEU B O 1
ATOM 3447 N N . PHE B 2 132 ? 8.615 10.883 16.566 1.00 34.95 288 PHE B N 1
ATOM 3448 C CA . PHE B 2 132 ? 8.754 11.387 17.936 1.00 33.38 288 PHE B CA 1
ATOM 3449 C C . PHE B 2 132 ? 10.180 11.154 18.420 1.00 35.41 288 PHE B C 1
ATOM 3450 O O . PHE B 2 132 ? 10.743 10.116 18.090 1.00 36.12 288 PHE B O 1
ATOM 3458 N N . PRO B 2 133 ? 10.800 12.084 19.189 1.00 34.54 289 PRO B N 1
ATOM 3459 C CA . PRO B 2 133 ? 12.213 11.882 19.575 1.00 33.57 289 PRO B CA 1
ATOM 3460 C C . PRO B 2 133 ? 12.440 10.869 20.688 1.00 37.10 289 PRO B C 1
ATOM 3461 O O . PRO B 2 133 ? 13.563 10.424 20.869 1.00 37.41 289 PRO B O 1
ATOM 3465 N N . GLY B 2 134 ? 11.414 10.544 21.456 1.00 33.51 290 GLY B N 1
ATOM 3466 C CA . GLY B 2 134 ? 11.611 9.613 22.562 1.00 33.88 290 GLY B CA 1
ATOM 3467 C C . GLY B 2 134 ? 11.200 8.180 22.310 1.00 37.32 290 GLY B C 1
ATOM 3468 O O . GLY B 2 134 ? 10.326 7.899 21.489 1.00 37.51 290 GLY B O 1
ATOM 3469 N N . LEU B 2 135 ? 11.811 7.261 23.056 1.00 34.22 291 LEU B N 1
ATOM 3470 C CA . LEU B 2 135 ? 11.440 5.851 23.012 1.00 33.65 291 LEU B CA 1
ATOM 3471 C C . LEU B 2 135 ? 10.290 5.640 23.991 1.00 36.71 291 LEU B C 1
ATOM 3472 O O . LEU B 2 135 ? 10.365 6.120 25.122 1.00 36.03 291 LEU B O 1
ATOM 3477 N N . ILE B 2 136 ? 9.221 4.962 23.543 1.00 33.82 292 ILE B N 1
ATOM 3478 C CA . ILE B 2 136 ? 8.034 4.645 24.345 1.00 32.86 292 ILE B CA 1
ATOM 3479 C C . ILE B 2 136 ? 8.240 3.263 24.919 1.00 36.66 292 ILE B C 1
ATOM 3480 O O . ILE B 2 136 ? 8.290 2.281 24.169 1.00 36.11 292 ILE B O 1
ATOM 3485 N N . TYR B 2 137 ? 8.337 3.182 26.248 1.00 32.82 293 TYR B N 1
ATOM 3486 C CA . TYR B 2 137 ? 8.571 1.913 26.946 1.00 33.76 293 TYR B CA 1
ATOM 3487 C C . TYR B 2 137 ? 7.320 1.569 27.719 1.00 37.24 293 TYR B C 1
ATOM 3488 O O . TYR B 2 137 ? 6.911 2.336 28.590 1.00 36.75 293 TYR B O 1
ATOM 3497 N N . ARG B 2 138 ? 6.682 0.458 27.360 1.00 35.46 294 ARG B N 1
ATOM 3498 C CA . ARG B 2 138 ? 5.477 -0.048 28.014 1.00 37.17 294 ARG B CA 1
ATOM 3499 C C . ARG B 2 138 ? 5.837 -1.164 29.032 1.00 41.92 294 ARG B C 1
ATOM 3500 O O . ARG B 2 138 ? 5.915 -2.351 28.687 1.00 40.39 294 ARG B O 1
ATOM 3508 N N . MET B 2 139 ? 6.072 -0.759 30.290 1.00 39.67 295 MET B N 1
ATOM 3509 C CA . MET B 2 139 ? 6.395 -1.694 31.371 1.00 39.35 295 MET B CA 1
ATOM 3510 C C . MET B 2 139 ? 5.111 -2.409 31.782 1.00 45.59 295 MET B C 1
ATOM 3511 O O . MET B 2 139 ? 4.055 -1.775 31.817 1.00 44.30 295 MET B O 1
ATOM 3516 N N . ILE B 2 140 ? 5.198 -3.728 32.076 1.00 46.61 296 ILE B N 1
ATOM 3517 C CA . ILE B 2 140 ? 4.048 -4.552 32.474 1.00 49.64 296 ILE B CA 1
ATOM 3518 C C . ILE B 2 140 ? 3.883 -4.511 34.015 1.00 55.06 296 ILE B C 1
ATOM 3519 O O . ILE B 2 140 ? 2.750 -4.397 34.509 1.00 54.48 296 ILE B O 1
ATOM 3524 N N . LYS B 2 141 ? 5.004 -4.624 34.764 1.00 51.57 297 LYS B N 1
ATOM 3525 C CA . LYS B 2 141 ? 4.969 -4.544 36.220 1.00 52.05 297 LYS B CA 1
ATOM 3526 C C . LYS B 2 141 ? 5.934 -3.445 36.738 1.00 53.92 297 LYS B C 1
ATOM 3527 O O . LYS B 2 141 ? 7.162 -3.611 36.688 1.00 52.68 297 LYS B O 1
ATOM 3533 N N . PRO B 2 142 ? 5.384 -2.332 37.283 1.00 50.01 298 PRO B N 1
ATOM 3534 C CA . PRO B 2 142 ? 3.951 -1.965 37.300 1.00 49.91 298 PRO B CA 1
ATOM 3535 C C . PRO B 2 142 ? 3.552 -1.523 35.889 1.00 52.18 298 PRO B C 1
ATOM 3536 O O . PRO B 2 142 ? 4.437 -1.337 35.042 1.00 48.64 298 PRO B O 1
ATOM 3540 N N . ARG B 2 143 ? 2.253 -1.421 35.612 1.00 50.30 299 ARG B N 1
ATOM 3541 C CA . ARG B 2 143 ? 1.777 -1.068 34.282 1.00 49.20 299 ARG B CA 1
ATOM 3542 C C . ARG B 2 143 ? 1.953 0.430 34.060 1.00 51.62 299 ARG B C 1
ATOM 3543 O O . ARG B 2 143 ? 1.047 1.230 34.328 1.00 52.11 299 ARG B O 1
ATOM 3551 N N . ILE B 2 144 ? 3.151 0.809 33.623 1.00 44.80 300 ILE B N 1
ATOM 3552 C CA . ILE B 2 144 ? 3.508 2.207 33.432 1.00 42.84 300 ILE B CA 1
ATOM 3553 C C . ILE B 2 144 ? 4.124 2.393 32.063 1.00 44.50 300 ILE B C 1
ATOM 3554 O O . ILE B 2 144 ? 4.864 1.533 31.580 1.00 44.04 300 ILE B O 1
ATOM 3559 N N . VAL B 2 145 ? 3.847 3.540 31.458 1.00 39.59 301 VAL B N 1
ATOM 3560 C CA . VAL B 2 145 ? 4.449 3.902 30.190 1.00 36.91 301 VAL B CA 1
ATOM 3561 C C . VAL B 2 145 ? 5.523 4.937 30.514 1.00 39.56 301 VAL B C 1
ATOM 3562 O O . VAL B 2 145 ? 5.260 5.895 31.241 1.00 38.20 301 VAL B O 1
ATOM 3566 N N . LEU B 2 146 ? 6.737 4.713 30.008 1.00 36.29 302 LEU B N 1
ATOM 3567 C CA . LEU B 2 146 ? 7.860 5.634 30.180 1.00 36.42 302 LEU B CA 1
ATOM 3568 C C . LEU B 2 146 ? 8.278 6.184 28.824 1.00 38.92 302 LEU B C 1
ATOM 3569 O O . LEU B 2 146 ? 8.281 5.464 27.829 1.00 37.51 302 LEU B O 1
ATOM 3574 N N . LEU B 2 147 ? 8.598 7.464 28.774 1.00 35.47 303 LEU B N 1
ATOM 3575 C CA . LEU B 2 147 ? 9.106 8.083 27.559 1.00 34.50 303 LEU B CA 1
ATOM 3576 C C . LEU B 2 147 ? 10.548 8.365 27.857 1.00 36.48 303 LEU B C 1
ATOM 3577 O O . LEU B 2 147 ? 10.826 9.078 28.803 1.00 35.83 303 LEU B O 1
ATOM 3582 N N . ILE B 2 148 ? 11.456 7.720 27.141 1.00 34.18 304 ILE B N 1
ATOM 3583 C CA . ILE B 2 148 ? 12.893 7.796 27.411 1.00 35.05 304 ILE B CA 1
ATOM 3584 C C . ILE B 2 148 ? 13.563 8.598 26.306 1.00 36.66 304 ILE B C 1
ATOM 3585 O O . ILE B 2 148 ? 13.423 8.276 25.121 1.00 36.44 304 ILE B O 1
ATOM 3590 N N . PHE B 2 149 ? 14.329 9.619 26.699 1.00 33.68 305 PHE B N 1
ATOM 3591 C CA . PHE B 2 149 ? 14.951 10.542 25.752 1.00 31.52 305 PHE B CA 1
ATOM 3592 C C . PHE B 2 149 ? 16.473 10.349 25.713 1.00 37.29 305 PHE B C 1
ATOM 3593 O O . PHE B 2 149 ? 17.063 9.766 26.631 1.00 36.13 305 PHE B O 1
ATOM 3601 N N . VAL B 2 150 ? 17.098 10.795 24.607 1.00 35.46 306 VAL B N 1
ATOM 3602 C CA . VAL B 2 150 ? 18.544 10.660 24.364 1.00 35.67 306 VAL B CA 1
ATOM 3603 C C . VAL B 2 150 ? 19.350 11.347 25.503 1.00 41.21 306 VAL B C 1
ATOM 3604 O O . VAL B 2 150 ? 20.474 10.963 25.769 1.00 41.52 306 VAL B O 1
ATOM 3608 N N . SER B 2 151 ? 18.760 12.367 26.128 1.00 38.81 307 SER B N 1
ATOM 3609 C CA . SER B 2 151 ? 19.355 13.158 27.197 1.00 39.53 307 SER B CA 1
ATOM 3610 C C . SER B 2 151 ? 19.441 12.411 28.525 1.00 43.85 307 SER B C 1
ATOM 3611 O O . SER B 2 151 ? 20.191 12.822 29.391 1.00 46.04 307 SER B O 1
ATOM 3614 N N . GLY B 2 152 ? 18.679 11.341 28.679 1.00 39.77 308 GLY B N 1
ATOM 3615 C CA . GLY B 2 152 ? 18.598 10.624 29.943 1.00 40.73 308 GLY B CA 1
ATOM 3616 C C . GLY B 2 152 ? 17.391 11.078 30.745 1.00 46.18 308 GLY B C 1
ATOM 3617 O O . GLY B 2 152 ? 17.124 10.540 31.824 1.00 47.21 308 GLY B O 1
ATOM 3618 N N . LYS B 2 153 ? 16.649 12.082 30.232 1.00 42.27 309 LYS B N 1
ATOM 3619 C CA . LYS B 2 153 ? 15.419 12.535 30.894 1.00 41.26 309 LYS B CA 1
ATOM 3620 C C . LYS B 2 153 ? 14.322 11.509 30.596 1.00 43.66 309 LYS B C 1
ATOM 3621 O O . LYS B 2 153 ? 14.289 10.934 29.506 1.00 42.55 309 LYS B O 1
ATOM 3627 N N . VAL B 2 154 ? 13.524 11.179 31.632 1.00 40.27 310 VAL B N 1
ATOM 3628 C CA . VAL B 2 154 ? 12.501 10.151 31.591 1.00 40.03 310 VAL B CA 1
ATOM 3629 C C . VAL B 2 154 ? 11.180 10.727 32.069 1.00 42.86 310 VAL B C 1
ATOM 3630 O O . VAL B 2 154 ? 11.141 11.413 33.083 1.00 43.46 310 VAL B O 1
ATOM 3634 N N . VAL B 2 155 ? 10.097 10.447 31.340 1.00 38.36 311 VAL B N 1
ATOM 3635 C CA . VAL B 2 155 ? 8.742 10.820 31.749 1.00 36.23 311 VAL B CA 1
ATOM 3636 C C . VAL B 2 155 ? 8.037 9.504 32.088 1.00 40.00 311 VAL B C 1
ATOM 3637 O O . VAL B 2 155 ? 8.106 8.565 31.300 1.00 39.11 311 VAL B O 1
ATOM 3641 N N . LEU B 2 156 ? 7.366 9.440 33.246 1.00 36.81 312 LEU B N 1
ATOM 3642 C CA . LEU B 2 156 ? 6.614 8.260 33.698 1.00 36.61 312 LEU B CA 1
ATOM 3643 C C . LEU B 2 156 ? 5.133 8.641 33.810 1.00 41.09 312 LEU B C 1
ATOM 3644 O O . LEU B 2 156 ? 4.820 9.703 34.358 1.00 40.89 312 LEU B O 1
ATOM 3649 N N . THR B 2 157 ? 4.233 7.825 33.254 1.00 37.56 313 THR B N 1
ATOM 3650 C CA . THR B 2 157 ? 2.789 8.144 33.283 1.00 37.61 313 THR B CA 1
ATOM 3651 C C . THR B 2 157 ? 1.924 6.871 33.326 1.00 40.54 313 THR B C 1
ATOM 3652 O O . THR B 2 157 ? 2.412 5.777 33.025 1.00 39.12 313 THR B O 1
ATOM 3656 N N . GLY B 2 158 ? 0.646 7.052 33.672 1.00 36.15 314 GLY B N 1
ATOM 3657 C CA . GLY B 2 158 ? -0.326 5.970 33.765 1.00 38.21 314 GLY B CA 1
ATOM 3658 C C . GLY B 2 158 ? -0.496 5.389 35.156 1.00 45.05 314 GLY B C 1
ATOM 3659 O O . GLY B 2 158 ? -1.233 4.420 35.316 1.00 48.19 314 GLY B O 1
ATOM 3660 N N . ALA B 2 159 ? 0.147 5.983 36.184 1.00 41.60 315 ALA B N 1
ATOM 3661 C CA . ALA B 2 159 ? 0.065 5.490 37.562 1.00 43.31 315 ALA B CA 1
ATOM 3662 C C . ALA B 2 159 ? -1.222 5.884 38.270 1.00 48.07 315 ALA B C 1
ATOM 3663 O O . ALA B 2 159 ? -1.720 6.980 38.069 1.00 46.61 315 ALA B O 1
ATOM 3665 N N . LYS B 2 160 ? -1.721 4.992 39.146 1.00 48.16 316 LYS B N 1
ATOM 3666 C CA . LYS B 2 160 ? -2.905 5.219 39.979 1.00 49.08 316 LYS B CA 1
ATOM 3667 C C . LYS B 2 160 ? -2.473 5.607 41.392 1.00 53.13 316 LYS B C 1
ATOM 3668 O O . LYS B 2 160 ? -3.222 6.278 42.099 1.00 53.05 316 LYS B O 1
ATOM 3674 N N . VAL B 2 161 ? -1.259 5.181 41.796 1.00 49.47 317 VAL B N 1
ATOM 3675 C CA . VAL B 2 161 ? -0.653 5.493 43.093 1.00 50.43 317 VAL B CA 1
ATOM 3676 C C . VAL B 2 161 ? 0.829 5.834 42.895 1.00 54.65 317 VAL B C 1
ATOM 3677 O O . VAL B 2 161 ? 1.490 5.267 42.017 1.00 53.16 317 VAL B O 1
ATOM 3681 N N . ARG B 2 162 ? 1.333 6.757 43.728 1.00 52.41 318 ARG B N 1
ATOM 3682 C CA . ARG B 2 162 ? 2.710 7.261 43.793 1.00 53.48 318 ARG B CA 1
ATOM 3683 C C . ARG B 2 162 ? 3.783 6.146 43.688 1.00 58.91 318 ARG B C 1
ATOM 3684 O O . ARG B 2 162 ? 4.762 6.315 42.952 1.00 58.66 318 ARG B O 1
ATOM 3692 N N . ALA B 2 163 ? 3.605 5.029 44.436 1.00 55.85 319 ALA B N 1
ATOM 3693 C CA . ALA B 2 163 ? 4.538 3.895 44.479 1.00 55.93 319 ALA B CA 1
ATOM 3694 C C . ALA B 2 163 ? 4.807 3.285 43.091 1.00 56.05 319 ALA B C 1
ATOM 3695 O O . ALA B 2 163 ? 5.923 2.834 42.852 1.00 55.36 319 ALA B O 1
ATOM 3697 N N . GLU B 2 164 ? 3.800 3.268 42.194 1.00 50.55 320 GLU B N 1
ATOM 3698 C CA . GLU B 2 164 ? 3.928 2.745 40.830 1.00 49.64 320 GLU B CA 1
ATOM 3699 C C . GLU B 2 164 ? 4.919 3.581 40.008 1.00 50.61 320 GLU B C 1
ATOM 3700 O O . GLU B 2 164 ? 5.619 3.005 39.181 1.00 48.46 320 GLU B O 1
ATOM 3706 N N . ILE B 2 165 ? 4.987 4.923 40.228 1.00 46.31 321 ILE B N 1
ATOM 3707 C CA . ILE B 2 165 ? 5.965 5.796 39.534 1.00 44.86 321 ILE B CA 1
ATOM 3708 C C . ILE B 2 165 ? 7.376 5.431 40.048 1.00 48.74 321 ILE B C 1
ATOM 3709 O O . ILE B 2 165 ? 8.274 5.209 39.243 1.00 46.21 321 ILE B O 1
ATOM 3714 N N . TYR B 2 166 ? 7.545 5.338 41.389 1.00 47.95 322 TYR B N 1
ATOM 3715 C CA . TYR B 2 166 ? 8.839 5.026 42.014 1.00 50.27 322 TYR B CA 1
ATOM 3716 C C . TYR B 2 166 ? 9.349 3.634 41.635 1.00 53.68 322 TYR B C 1
ATOM 3717 O O . TYR B 2 166 ? 10.541 3.487 41.351 1.00 52.08 322 TYR B O 1
ATOM 3726 N N . GLU B 2 167 ? 8.439 2.629 41.628 1.00 51.19 323 GLU B N 1
ATOM 3727 C CA . GLU B 2 167 ? 8.725 1.240 41.262 1.00 52.20 323 GLU B CA 1
ATOM 3728 C C . GLU B 2 167 ? 9.184 1.138 39.818 1.00 53.30 323 GLU B C 1
ATOM 3729 O O . GLU B 2 167 ? 10.167 0.458 39.560 1.00 53.25 323 GLU B O 1
ATOM 3735 N N . ALA B 2 168 ? 8.467 1.799 38.874 1.00 48.70 324 ALA B N 1
ATOM 3736 C CA . ALA B 2 168 ? 8.813 1.788 37.451 1.00 45.87 324 ALA B CA 1
ATOM 3737 C C . ALA B 2 168 ? 10.177 2.432 37.213 1.00 47.93 324 ALA B C 1
ATOM 3738 O O . ALA B 2 168 ? 10.957 1.909 36.418 1.00 47.33 324 ALA B O 1
ATOM 3740 N N . PHE B 2 169 ? 10.499 3.514 37.947 1.00 44.09 325 PHE B N 1
ATOM 3741 C CA . PHE B 2 169 ? 11.799 4.163 37.786 1.00 44.32 325 PHE B CA 1
ATOM 3742 C C . PHE B 2 169 ? 12.936 3.305 38.339 1.00 49.36 325 PHE B C 1
ATOM 3743 O O . PHE B 2 169 ? 14.017 3.289 37.737 1.00 47.13 325 PHE B O 1
ATOM 3751 N N . GLU B 2 170 ? 12.716 2.595 39.466 1.00 48.60 326 GLU B N 1
ATOM 3752 C CA . GLU B 2 170 ? 13.783 1.749 39.999 1.00 50.86 326 GLU B CA 1
ATOM 3753 C C . GLU B 2 170 ? 14.025 0.559 39.063 1.00 55.29 326 GLU B C 1
ATOM 3754 O O . GLU B 2 170 ? 15.165 0.116 38.938 1.00 56.39 326 GLU B O 1
ATOM 3760 N N . ASN B 2 171 ? 12.978 0.109 38.351 1.00 49.66 327 ASN B N 1
ATOM 3761 C CA . ASN B 2 171 ? 13.074 -0.971 37.373 1.00 49.91 327 ASN B CA 1
ATOM 3762 C C . ASN B 2 171 ? 13.847 -0.552 36.122 1.00 52.06 327 ASN B C 1
ATOM 3763 O O . ASN B 2 171 ? 14.655 -1.335 35.618 1.00 52.87 327 ASN B O 1
ATOM 3768 N N . ILE B 2 172 ? 13.569 0.650 35.594 1.00 46.13 328 ILE B N 1
ATOM 3769 C CA . ILE B 2 172 ? 14.203 1.100 34.353 1.00 44.90 328 ILE B CA 1
ATOM 3770 C C . ILE B 2 172 ? 15.674 1.542 34.542 1.00 49.74 328 ILE B C 1
ATOM 3771 O O . ILE B 2 172 ? 16.460 1.430 33.594 1.00 48.06 328 ILE B O 1
ATOM 3776 N N . TYR B 2 173 ? 16.030 2.064 35.731 1.00 47.85 329 TYR B N 1
ATOM 3777 C CA . TYR B 2 173 ? 17.372 2.586 35.981 1.00 50.34 329 TYR B CA 1
ATOM 3778 C C . TYR B 2 173 ? 18.509 1.566 35.644 1.00 56.41 329 TYR B C 1
ATOM 3779 O O . TYR B 2 173 ? 19.413 1.971 34.901 1.00 56.07 329 TYR B O 1
ATOM 3788 N N . PRO B 2 174 ? 18.507 0.281 36.105 1.00 54.20 330 PRO B N 1
ATOM 3789 C CA . PRO B 2 174 ? 19.608 -0.619 35.715 1.00 55.47 330 PRO B CA 1
ATOM 3790 C C . PRO B 2 174 ? 19.590 -0.948 34.212 1.00 58.47 330 PRO B C 1
ATOM 3791 O O . PRO B 2 174 ? 20.662 -1.137 33.635 1.00 60.23 330 PRO B O 1
ATOM 3795 N N . ILE B 2 175 ? 18.401 -0.964 33.569 1.00 51.79 331 ILE B N 1
ATOM 3796 C CA . ILE B 2 175 ? 18.281 -1.198 32.120 1.00 50.60 331 ILE B CA 1
ATOM 3797 C C . ILE B 2 175 ? 18.995 -0.054 31.370 1.00 56.24 331 ILE B C 1
ATOM 3798 O O . ILE B 2 175 ? 19.743 -0.313 30.418 1.00 57.85 331 ILE B O 1
ATOM 3803 N N . LEU B 2 176 ? 18.802 1.196 31.835 1.00 50.91 332 LEU B N 1
ATOM 3804 C CA . LEU B 2 176 ? 19.410 2.364 31.202 1.00 49.58 332 LEU B CA 1
ATOM 3805 C C . LEU B 2 176 ? 20.916 2.440 31.515 1.00 55.16 332 LEU B C 1
ATOM 3806 O O . LEU B 2 176 ? 21.696 2.760 30.619 1.00 53.69 332 LEU B O 1
ATOM 3811 N N . LYS B 2 177 ? 21.312 2.119 32.757 1.00 53.62 333 LYS B N 1
ATOM 3812 C CA . LYS B 2 177 ? 22.704 2.179 33.207 1.00 56.19 333 LYS B CA 1
ATOM 3813 C C . LYS B 2 177 ? 23.592 1.109 32.527 1.00 62.98 333 LYS B C 1
ATOM 3814 O O . LYS B 2 177 ? 24.692 1.442 32.083 1.00 63.97 333 LYS B O 1
ATOM 3820 N N . GLY B 2 178 ? 23.102 -0.131 32.445 1.00 59.27 334 GLY B N 1
ATOM 3821 C CA . GLY B 2 178 ? 23.812 -1.249 31.835 1.00 94.72 334 GLY B CA 1
ATOM 3822 C C . GLY B 2 178 ? 22.953 -2.047 30.877 1.00 143.20 334 GLY B C 1
ATOM 3823 O O . GLY B 2 178 ? 22.498 -1.525 29.857 1.00 110.80 334 GLY B O 1
#

Organism: Homo sapiens (NCBI:txid9606)

Secondary structure (DSSP, 8-state):
--HHHHHHHHHHHHHHHHTT--HHHHHHHHHHHHHHHTSHHHHTS-HHHHHHHHHHHHHHHHHHTT----HHHHHHHHT--HHHHHHHHHHHHHHTT--PPPP-HHHHHHHHHHTS--SS-BTTB-GGG---HHHHHHHHHHHHHHHHHTTSSTTS-SHHHHHHHHHHHHHHHSHHHHTTS-HHHHHHHTT----TTHHHHHHHHHHHHHHHHTTSHHHHTT---TTTTGGGHHHHHHTHHHHHHHHHH-----TTTS---S---S-S------S-----HHHHHTTB--HHHHHHHHHHH-/---S--PEEEEEEEEEE-SS---HHHHHHHBSSEEEETTTEEEEEEEETTTTEEEEE-TTSEEEEEEESSHHHHHHHHHHHHHHHHHTT-----EEEEEEEEEEEEE-SS---HHHHHHHTTTTEE--TTT-SSEEEEETTTTEEEEE-TTSEEEEEEESSHHHHHHHHHHHHHHHH-

Foldseek 3Di:
DDPLLVVLLVLLQVLCVVVVHPPVLSVQLSVLLVVQCVDPVSVPDDSLLSLLSSVLSSVLSCQVVLNQDDLVNSCVVSVHDSVSNVVSNVVSCVVVVHPRHDRNLLNCLLVVLVLQQQQDDDPLHHPLQRDDSVQLSVQLVLLLVLCVLLQNCPPDDSPLLSLLSSLLSSCLVPVVPRLVDDSVSRCVSSVHDRDPCNVVSNVVSLVSLVLLLCLDPVSVVVVDDSSRSSPCSVVCSVCVVVSSCSSVVVPRDHPPVPDDPPDDDPPDDDDPDPVPDDDDPVNVCVVDDDPVSVVVVVVVVD/DFLPWAWFWFKWKKKWAQPDFDDQVLLQVPDPQWDDDCVVPQWIWGADVVVGWIKTQHRRRMMMIMGGRDPVSSVVVLVVVQVSRVVSPDSTDTHDMFTFKIKTKDASQAFFPLVVLCVVVVVQWDDDVVVDQWIWGQDVVVGWIWTQHRRRIIMIMRDRDSVSRVVVVRVCNVVRVD

Radius of gyration: 28.58 Å; Cα contacts (8 Å, |Δi|>4): 748; chains: 2; bounding box: 78×54×74 Å

Sequence (480 aa):
VSRSQQRGLRRVRDLCRVLQLPPTFEDTAVAYYQQAYRHSGIRAARLQKKEVLVGCCVLITCRQHNWPLTMGAICTLLYADLDVVFSSTYMQIVKLLGLDVPSLCLAELVKTYCCSSFKLFQASPSVPAKYVEDKEKMLSRTMQLVELANETWLVTGRHPLPVITAATFLAWQSLQPADRLSCSLARFCKLANVDLPYPASSRLQELLAVLLRMAEQLAWLRVLRLDKRSVVKHIGDLLQHRQSLVRSAFRDLLLPPCMLKSPKRICPVPPVSTVTGDENISDSEIEQYLRTPQEVRDFQRAQAGPSGIVPQLQNIVSTVNLGCKLDLKTIALRARNAEYNPKRFAAVIMRIREPRTTALIFSSGKMVCTGAKSEEQSRLAARKYARVVQKLGFPAKFLDFKIQNMVGSCDVKFPIIRLEGLVLTHQQFSSYEPELFPGLIYRMIKPRIVLLIFVSGKVVLTGAKVRAEIYEAFENIYPILKG

Nearest PDB structures (foldseek):
  4roc-assembly1_A  TM=1.003E+00  e=5.887E-38  Homo sapiens
  4rod-assembly1_A  TM=9.942E-01  e=1.350E-36  Homo sapiens
  5n9g-assembly1_A  TM=9.649E-01  e=6.563E-35  Homo sapiens
  5n9g-assembly2_F  TM=9.720E-01  e=2.102E-33  Homo sapiens
  8iuh-assembly1_V  TM=9.436E-01  e=3.156E-31  Homo sapiens

Solvent-accessible surface area: 25545 Å² total; per-residue (Å²): 167,46,197,29,31,77,126,3,26,150,96,0,82,79,10,5,151,100,35,156,18,48,123,90,10,28,96,48,0,11,50,28,1,77,76,0,10,194,66,76,45,0,126,86,18,192,121,97,48,20,77,3,0,0,0,0,0,0,0,0,1,0,5,68,92,80,93,18,12,19,1,34,45,0,8,102,77,47,210,26,74,68,112,32,0,24,60,0,2,59,52,0,29,140,66,20,66,38,92,21,51,81,22,36,37,43,62,7,0,85,83,24,1,51,60,0,116,0,65,147,56,51,148,73,3,63,82,120,17,41,21,75,101,118,121,1,27,64,47,0,34,42,0,4,71,0,0,55,72,1,19,6,17,4,12,46,88,9,51,5,3,0,0,0,0,0,6,0,0,0,10,10,41,61,30,101,51,0,46,98,2,64,11,56,118,0,1,172,15,0,99,26,134,73,26,206,35,0,58,56,27,15,79,32,1,10,50,9,0,45,143,1,3,91,55,40,62,135,1,105,106,93,179,30,76,108,138,31,0,2,119,23,0,24,57,0,6,142,93,60,120,72,9,12,160,24,13,78,171,107,144,18,48,2,41,77,39,86,157,56,113,204,161,133,111,105,111,84,108,148,62,127,40,86,0,100,66,136,8,51,85,84,48,1,92,66,4,30,62,60,102,85,67,11,133,60,74,84,176,85,132,123,126,118,28,73,45,101,5,110,17,70,44,0,31,0,41,4,33,0,39,25,160,11,70,8,153,35,0,22,34,99,1,111,23,24,71,52,72,79,215,202,94,68,1,0,37,0,132,4,157,110,1,188,7,27,0,47,0,63,61,48,0,116,3,39,2,39,30,1,92,10,36,65,25,0,73,11,0,1,52,19,0,4,60,0,0,77,67,19,68,32,100,8,122,60,71,119,51,108,26,55,43,2,29,0,30,19,34,8,166,52,33,10,85,0,54,29,16,26,141,106,46,61,149,50,14,43,26,22,30,18,35,77,65,1,0,23,6,108,14,96,164,16,175,1,40,0,42,0,46,16,10,0,73,1,45,0,37,42,0,91,87,89,63,50,0,68,90,0,0,71,59,0,30,80,48,18,141,95

CATH classification: 1.10.472.10